Protein AF-0000000072270477 (afdb_homodimer)

Organism: Deinococcus radiodurans (strain ATCC 13939 / DSM 20539 / JCM 16871 / CCUG 27074 / LMG 4051 / NBRC 15346 / NCIMB 9279 / VKM B-1422 / R1) (NCBI:txid243230)

Secondary structure (DSSP, 8-state):
------PPPHHHHHHHHHHHHHHHHHHH-GGG--HHHHHHHTTS-HHHHHHH-SSHHHHHHHHHHHHHHHHHHHHHHHHHHT--SSHHHHGGGHHHHHHHHHHTTHHHHHHHTS--SHHHHHHHHHHHHHHHHHHHT-GGG---S-HHHHHHHHHHHHHHHHHHHH-TTS-HHHHHHHHHHHHHHHHHHHHHHHHH-/------PPPHHHHHHHHHHHHHHHHHHH-GGG--HHHHHHHTT--HHHHHHH-SSHHHHHHHHHHHHHHHHHHHHHHHHHHT--SSHHHHGGGHHHHHHHHHHTTHHHHHHHTS--SHHHHHHHHHHHHHHHHHHHT-GGG---S-HHHHHHHHHHHHHHHHHHHH-TTS-HHHHHHHHHHHHHHHHHHHHHHHHH-

InterPro domains:
  IPR001647 DNA-binding HTH domain, TetR-type [PF00440] (17-63)
  IPR001647 DNA-binding HTH domain, TetR-type [PR00455] (17-30)
  IPR001647 DNA-binding HTH domain, TetR-type [PR00455] (38-61)
  IPR001647 DNA-binding HTH domain, TetR-type [PS50977] (11-71)
  IPR009057 Homedomain-like superfamily [SSF46689] (5-79)
  IPR050109 HTH-type, TetR-like transcriptional regulator [PTHR30055] (4-192)

Structure (mmCIF, N/CA/C/O backbone):
data_AF-0000000072270477-model_v1
#
loop_
_entity.id
_entity.type
_entity.pdbx_description
1 polymer 'Transcriptional regulator, TetR family'
#
loop_
_atom_site.group_PDB
_atom_site.id
_atom_site.type_symbol
_atom_site.label_atom_id
_atom_site.label_alt_id
_atom_site.label_comp_id
_atom_site.label_asym_id
_atom_site.label_entity_id
_atom_site.label_seq_id
_atom_site.pdbx_PDB_ins_code
_atom_site.Cartn_x
_atom_site.Cartn_y
_atom_site.Cartn_z
_atom_site.occupancy
_atom_site.B_iso_or_equiv
_atom_site.auth_seq_id
_atom_site.auth_comp_id
_atom_site.auth_asym_id
_atom_site.auth_atom_id
_atom_site.pdbx_PDB_model_num
ATOM 1 N N . MET A 1 1 ? 39.281 -13.867 -33.406 1 53.06 1 MET A N 1
ATOM 2 C CA . MET A 1 1 ? 39.469 -14.203 -32 1 53.06 1 MET A CA 1
ATOM 3 C C . MET A 1 1 ? 38.125 -14.453 -31.328 1 53.06 1 MET A C 1
ATOM 5 O O . MET A 1 1 ? 37.312 -13.555 -31.25 1 53.06 1 MET A O 1
ATOM 9 N N . THR A 1 2 ? 37.562 -15.625 -31.344 1 53.84 2 THR A N 1
ATOM 10 C CA . THR A 1 2 ? 36.281 -16.016 -30.766 1 53.84 2 THR A CA 1
ATOM 11 C C . THR A 1 2 ? 36.25 -15.703 -29.281 1 53.84 2 THR A C 1
ATOM 13 O O . THR A 1 2 ? 37.031 -16.266 -28.5 1 53.84 2 THR A O 1
ATOM 16 N N . VAL A 1 3 ? 36.031 -14.477 -28.906 1 56.12 3 VAL A N 1
ATOM 17 C CA . VAL A 1 3 ? 35.906 -14.109 -27.5 1 56.12 3 VAL A CA 1
ATOM 18 C C . VAL A 1 3 ? 35 -15.109 -26.781 1 56.12 3 VAL A C 1
ATOM 20 O O . VAL A 1 3 ? 33.844 -15.281 -27.156 1 56.12 3 VAL A O 1
ATOM 23 N N . LEU A 1 4 ? 35.5 -16.203 -26.328 1 56.62 4 LEU A N 1
ATOM 24 C CA . LEU A 1 4 ? 34.688 -17.125 -25.516 1 56.62 4 LEU A CA 1
ATOM 25 C C . LEU A 1 4 ? 33.875 -16.359 -24.5 1 56.62 4 LEU A C 1
ATOM 27 O O . LEU A 1 4 ? 34.375 -15.453 -23.828 1 56.62 4 LEU A O 1
ATOM 31 N N . PRO A 1 5 ? 32.594 -16.516 -24.562 1 62.09 5 PRO A N 1
ATOM 32 C CA . PRO A 1 5 ? 31.75 -15.781 -23.609 1 62.09 5 PRO A CA 1
ATOM 33 C C . PRO A 1 5 ? 32.25 -15.93 -22.172 1 62.09 5 PRO A C 1
ATOM 35 O O . PRO A 1 5 ? 32.719 -17 -21.766 1 62.09 5 PRO A O 1
ATOM 38 N N . ARG A 1 6 ? 32.969 -15.016 -21.656 1 65.25 6 ARG A N 1
ATOM 39 C CA . ARG A 1 6 ? 33.531 -15.008 -20.297 1 65.25 6 ARG A CA 1
ATOM 40 C C . ARG A 1 6 ? 32.469 -15.492 -19.297 1 65.25 6 ARG A C 1
ATOM 42 O O . ARG A 1 6 ? 31.328 -15.023 -19.297 1 65.25 6 ARG A O 1
ATOM 49 N N . ARG A 1 7 ? 32.812 -16.672 -18.688 1 80.31 7 ARG A N 1
ATOM 50 C CA . ARG A 1 7 ? 31.984 -17.172 -17.609 1 80.31 7 ARG A CA 1
ATOM 51 C C . ARG A 1 7 ? 31.734 -16.094 -16.562 1 80.31 7 ARG A C 1
ATOM 53 O O . ARG A 1 7 ? 32.656 -15.375 -16.156 1 80.31 7 ARG A O 1
ATOM 60 N N . LEU A 1 8 ? 30.5 -15.766 -16.328 1 80.88 8 LEU A N 1
ATOM 61 C CA . LEU A 1 8 ? 30.156 -14.766 -15.328 1 80.88 8 LEU A CA 1
ATOM 62 C C . LEU A 1 8 ? 30.797 -15.102 -13.984 1 80.88 8 LEU A C 1
ATOM 64 O O . LEU A 1 8 ? 30.859 -16.281 -13.602 1 80.88 8 LEU A O 1
ATOM 68 N N . SER A 1 9 ? 31.359 -14.125 -13.398 1 89.38 9 SER A N 1
ATOM 69 C CA . SER A 1 9 ? 31.781 -14.336 -12.023 1 89.38 9 SER A CA 1
ATOM 70 C C . SER A 1 9 ? 30.578 -14.641 -11.117 1 89.38 9 SER A C 1
ATOM 72 O O . SER A 1 9 ? 29.438 -14.406 -11.5 1 89.38 9 SER A O 1
ATOM 74 N N . ALA A 1 10 ? 30.812 -15.227 -9.977 1 90.44 10 ALA A N 1
ATOM 75 C CA . ALA A 1 10 ? 29.766 -15.539 -9.008 1 90.44 10 ALA A CA 1
ATOM 76 C C . ALA A 1 10 ? 28.984 -14.289 -8.625 1 90.44 10 ALA A C 1
ATOM 78 O O . ALA A 1 10 ? 27.766 -14.328 -8.5 1 90.44 10 ALA A O 1
ATOM 79 N N . GLN A 1 11 ? 29.75 -13.211 -8.5 1 93.31 11 GLN A N 1
ATOM 80 C CA . GLN A 1 11 ? 29.125 -11.945 -8.133 1 93.31 11 GLN A CA 1
ATOM 81 C C . GLN A 1 11 ? 28.25 -11.422 -9.266 1 93.31 11 GLN A C 1
ATOM 83 O O . GLN A 1 11 ? 27.156 -10.898 -9.023 1 93.31 11 GLN A O 1
ATOM 88 N N . GLU A 1 12 ? 28.672 -11.57 -10.398 1 94.62 12 GLU A N 1
ATOM 89 C CA . GLU A 1 12 ? 27.906 -11.133 -11.562 1 94.62 12 GLU A CA 1
ATOM 90 C C . GLU A 1 12 ? 26.625 -11.938 -11.719 1 94.62 12 GLU A C 1
ATOM 92 O O . GLU A 1 12 ? 25.562 -11.383 -12.023 1 94.62 12 GLU A O 1
ATOM 97 N N . ARG A 1 13 ? 26.734 -13.258 -11.484 1 95.5 13 ARG A N 1
ATOM 98 C CA . ARG A 1 13 ? 25.562 -14.125 -11.578 1 95.5 13 ARG A CA 1
ATOM 99 C C . ARG A 1 13 ? 24.562 -13.789 -10.492 1 95.5 13 ARG A C 1
ATOM 101 O O . ARG A 1 13 ? 23.359 -13.727 -10.75 1 95.5 13 ARG A O 1
ATOM 108 N N . ARG A 1 14 ? 25.078 -13.578 -9.359 1 97.44 14 ARG A N 1
ATOM 109 C CA . ARG A 1 14 ? 24.219 -13.188 -8.242 1 97.44 14 ARG A CA 1
ATOM 110 C C . ARG A 1 14 ? 23.438 -11.922 -8.57 1 97.44 14 ARG A C 1
ATOM 112 O O . ARG A 1 14 ? 22.219 -11.867 -8.359 1 97.44 14 ARG A O 1
ATOM 119 N N . GLN A 1 15 ? 24.141 -10.977 -9.117 1 97.44 15 GLN A N 1
ATOM 120 C CA . GLN A 1 15 ? 23.5 -9.711 -9.453 1 97.44 15 GLN A CA 1
ATOM 121 C C . GLN A 1 15 ? 22.516 -9.875 -10.609 1 97.44 15 GLN A C 1
ATOM 123 O O . GLN A 1 15 ? 21.469 -9.242 -10.625 1 97.44 15 GLN A O 1
ATOM 128 N N . GLN A 1 16 ? 22.781 -10.68 -11.484 1 97.44 16 GLN A N 1
ATOM 129 C CA . GLN A 1 16 ? 21.875 -10.969 -12.586 1 97.44 16 GLN A CA 1
ATOM 130 C C . GLN A 1 16 ? 20.562 -11.562 -12.078 1 97.44 16 GLN A C 1
ATOM 132 O O . GLN A 1 16 ? 19.484 -11.195 -12.555 1 97.44 16 GLN A O 1
ATOM 137 N N . ILE A 1 17 ? 20.703 -12.445 -11.125 1 98.31 17 ILE A N 1
ATOM 138 C CA . ILE A 1 17 ? 19.531 -13.062 -10.523 1 98.31 17 ILE A CA 1
ATOM 139 C C . ILE A 1 17 ? 18.688 -12 -9.82 1 98.31 17 ILE A C 1
ATOM 141 O O . ILE A 1 17 ? 17.469 -11.945 -9.984 1 98.31 17 ILE A O 1
ATOM 145 N N . LEU A 1 18 ? 19.406 -11.141 -9.156 1 98.56 18 LEU A N 1
ATOM 146 C CA . LEU A 1 18 ? 18.734 -10.078 -8.43 1 98.56 18 LEU A CA 1
ATOM 147 C C . LEU A 1 18 ? 18 -9.141 -9.383 1 98.56 18 LEU A C 1
ATOM 149 O O . LEU A 1 18 ? 16.828 -8.828 -9.188 1 98.56 18 LEU A O 1
ATOM 153 N N . ASP A 1 19 ? 18.625 -8.758 -10.461 1 98.31 19 ASP A N 1
ATOM 154 C CA . ASP A 1 19 ? 18.047 -7.828 -11.422 1 98.31 19 ASP A CA 1
ATOM 155 C C . ASP A 1 19 ? 16.844 -8.445 -12.125 1 98.31 19 ASP A C 1
ATOM 157 O O . ASP A 1 19 ? 15.797 -7.801 -12.273 1 98.31 19 ASP A O 1
ATOM 161 N N . MET A 1 20 ? 16.969 -9.672 -12.461 1 98.69 20 MET A N 1
ATOM 162 C CA . MET A 1 20 ? 15.867 -10.375 -13.125 1 98.69 20 MET A CA 1
ATOM 163 C C . MET A 1 20 ? 14.68 -10.531 -12.18 1 98.69 20 MET A C 1
ATOM 165 O O . MET A 1 20 ? 13.539 -10.281 -12.57 1 98.69 20 MET A O 1
ATOM 169 N N . ALA A 1 21 ? 15.008 -10.906 -10.969 1 98.81 21 ALA A N 1
ATOM 170 C CA . ALA A 1 21 ? 13.953 -11.102 -9.977 1 98.81 21 ALA A CA 1
ATOM 171 C C . ALA A 1 21 ? 13.188 -9.805 -9.727 1 98.81 21 ALA A C 1
ATOM 173 O O . ALA A 1 21 ? 11.953 -9.797 -9.711 1 98.81 21 ALA A O 1
ATOM 174 N N . ALA A 1 22 ? 13.914 -8.703 -9.594 1 98.75 22 ALA A N 1
ATOM 175 C CA . ALA A 1 22 ? 13.273 -7.414 -9.352 1 98.75 22 ALA A CA 1
ATOM 176 C C . ALA A 1 22 ? 12.297 -7.062 -10.469 1 98.75 22 ALA A C 1
ATOM 178 O O . ALA A 1 22 ? 11.172 -6.637 -10.203 1 98.75 22 ALA A O 1
ATOM 179 N N . GLY A 1 23 ? 12.703 -7.258 -11.656 1 98.69 23 GLY A N 1
ATOM 180 C CA . GLY A 1 23 ? 11.844 -6.992 -12.789 1 98.69 23 GLY A CA 1
ATOM 181 C C . GLY A 1 23 ? 10.586 -7.844 -12.805 1 98.69 23 GLY A C 1
ATOM 182 O O . GLY A 1 23 ? 9.484 -7.336 -13.016 1 98.69 23 GLY A O 1
ATOM 183 N N . LEU A 1 24 ? 10.742 -9.133 -12.516 1 98.81 24 LEU A N 1
ATOM 184 C CA . LEU A 1 24 ? 9.609 -10.055 -12.523 1 98.81 24 LEU A CA 1
ATOM 185 C C . LEU A 1 24 ? 8.672 -9.766 -11.359 1 98.81 24 LEU A C 1
ATOM 187 O O . LEU A 1 24 ? 7.449 -9.828 -11.516 1 98.81 24 LEU A O 1
ATOM 191 N N . PHE A 1 25 ? 9.289 -9.461 -10.156 1 98.81 25 PHE A N 1
ATOM 192 C CA . PHE A 1 25 ? 8.477 -9.133 -9 1 98.81 25 PHE A CA 1
ATOM 193 C C . PHE A 1 25 ? 7.562 -7.945 -9.289 1 98.81 25 PHE A C 1
ATOM 195 O O . PHE A 1 25 ? 6.375 -7.977 -8.969 1 98.81 25 PHE A O 1
ATOM 202 N N . VAL A 1 26 ? 8.086 -6.953 -9.969 1 98.5 26 VAL A N 1
ATOM 203 C CA . VAL A 1 26 ? 7.34 -5.73 -10.25 1 98.5 26 VAL A CA 1
ATOM 204 C C . VAL A 1 26 ? 6.305 -6 -11.344 1 98.5 26 VAL A C 1
ATOM 206 O O . VAL A 1 26 ? 5.172 -5.523 -11.258 1 98.5 26 VAL A O 1
ATOM 209 N N . GLU A 1 27 ? 6.613 -6.809 -12.273 1 98.12 27 GLU A N 1
ATOM 210 C CA . GLU A 1 27 ? 5.762 -7.039 -13.438 1 98.12 27 GLU A CA 1
ATOM 211 C C . GLU A 1 27 ? 4.609 -7.977 -13.094 1 98.12 27 GLU A C 1
ATOM 213 O O . GLU A 1 27 ? 3.465 -7.727 -13.484 1 98.12 27 GLU A O 1
ATOM 218 N N . ARG A 1 28 ? 4.902 -9.039 -12.266 1 98.31 28 ARG A N 1
ATOM 219 C CA . ARG A 1 28 ? 3.936 -10.125 -12.133 1 98.31 28 ARG A CA 1
ATOM 220 C C . ARG A 1 28 ? 3.365 -10.172 -10.719 1 98.31 28 ARG A C 1
ATOM 222 O O . ARG A 1 28 ? 2.359 -10.844 -10.469 1 98.31 28 ARG A O 1
ATOM 229 N N . GLY A 1 29 ? 3.936 -9.391 -9.867 1 98.69 29 GLY A N 1
ATOM 230 C CA . GLY A 1 29 ? 3.664 -9.578 -8.453 1 98.69 29 GLY A CA 1
ATOM 231 C C . GLY A 1 29 ? 4.602 -10.578 -7.793 1 98.69 29 GLY A C 1
ATOM 232 O O . GLY A 1 29 ? 4.875 -11.641 -8.352 1 98.69 29 GLY A O 1
ATOM 233 N N . PHE A 1 30 ? 5.062 -10.25 -6.676 1 98.81 30 PHE A N 1
ATOM 234 C CA . PHE A 1 30 ? 6.074 -11.031 -5.984 1 98.81 30 PHE A CA 1
ATOM 235 C C . PHE A 1 30 ? 5.617 -12.477 -5.812 1 98.81 30 PHE A C 1
ATOM 237 O O . PHE A 1 30 ? 6.359 -13.414 -6.133 1 98.81 30 PHE A O 1
ATOM 244 N N . GLU A 1 31 ? 4.41 -12.641 -5.422 1 98.56 31 GLU A N 1
ATOM 245 C CA . GLU A 1 31 ? 3.943 -13.953 -5.004 1 98.56 31 GLU A CA 1
ATOM 246 C C . GLU A 1 31 ? 3.785 -14.891 -6.199 1 98.56 31 GLU A C 1
ATOM 248 O O . GLU A 1 31 ? 3.684 -16.109 -6.031 1 98.56 31 GLU A O 1
ATOM 253 N N . SER A 1 32 ? 3.836 -14.344 -7.395 1 98.12 32 SER A N 1
ATOM 254 C CA . SER A 1 32 ? 3.604 -15.172 -8.57 1 98.12 32 SER A CA 1
ATOM 255 C C . SER A 1 32 ? 4.918 -15.68 -9.156 1 98.12 32 SER A C 1
ATOM 257 O O . SER A 1 32 ? 4.914 -16.516 -10.062 1 98.12 32 SER A O 1
ATOM 259 N N . VAL A 1 33 ? 6.051 -15.172 -8.664 1 98.69 33 VAL A N 1
ATOM 260 C CA . VAL A 1 33 ? 7.344 -15.492 -9.258 1 98.69 33 VAL A CA 1
ATOM 261 C C . VAL A 1 33 ? 7.984 -16.656 -8.516 1 98.69 33 VAL A C 1
ATOM 263 O O . VAL A 1 33 ? 8.062 -16.656 -7.281 1 98.69 33 VAL A O 1
ATOM 266 N N . THR A 1 34 ? 8.453 -17.641 -9.25 1 98.25 34 THR A N 1
ATOM 267 C CA . THR A 1 34 ? 9.102 -18.812 -8.672 1 98.25 34 THR A CA 1
ATOM 268 C C . THR A 1 34 ? 10.555 -18.906 -9.117 1 98.25 34 THR A C 1
ATOM 270 O O . THR A 1 34 ? 10.977 -18.203 -10.039 1 98.25 34 THR A O 1
ATOM 273 N N . VAL A 1 35 ? 11.242 -19.766 -8.438 1 98.31 35 VAL A N 1
ATOM 274 C CA . VAL A 1 35 ? 12.617 -20.047 -8.844 1 98.31 35 VAL A CA 1
ATOM 275 C C . VAL A 1 35 ? 12.633 -20.641 -10.25 1 98.31 35 VAL A C 1
ATOM 277 O O . VAL A 1 35 ? 13.523 -20.344 -11.047 1 98.31 35 VAL A O 1
ATOM 280 N N . ALA A 1 36 ? 11.633 -21.422 -10.602 1 98.19 36 ALA A N 1
ATOM 281 C CA . ALA A 1 36 ? 11.516 -21.984 -11.938 1 98.19 36 ALA A CA 1
ATOM 282 C C . ALA A 1 36 ? 11.391 -20.891 -12.992 1 98.19 36 ALA A C 1
ATOM 284 O O . ALA A 1 36 ? 12 -20.969 -14.062 1 98.19 36 ALA A O 1
ATOM 285 N N . ASP A 1 37 ? 10.617 -19.875 -12.711 1 98.31 37 ASP A N 1
ATOM 286 C CA . ASP A 1 37 ? 10.469 -18.734 -13.609 1 98.31 37 ASP A CA 1
ATOM 287 C C . ASP A 1 37 ? 11.812 -18.062 -13.867 1 98.31 37 ASP A C 1
ATOM 289 O O . ASP A 1 37 ? 12.148 -17.734 -15.008 1 98.31 37 ASP A O 1
ATOM 293 N N . LEU A 1 38 ? 12.578 -17.828 -12.781 1 98.62 38 LEU A N 1
ATOM 294 C CA . LEU A 1 38 ? 13.875 -17.172 -12.883 1 98.62 38 LEU A CA 1
ATOM 295 C C . LEU A 1 38 ? 14.852 -18 -13.703 1 98.62 38 LEU A C 1
ATOM 297 O O . LEU A 1 38 ? 15.562 -17.469 -14.555 1 98.62 38 LEU A O 1
ATOM 301 N N . ALA A 1 39 ? 14.852 -19.312 -13.422 1 98.44 39 ALA A N 1
ATOM 302 C CA . ALA A 1 39 ? 15.719 -20.219 -14.172 1 98.44 39 ALA A CA 1
ATOM 303 C C . ALA A 1 39 ? 15.414 -20.141 -15.664 1 98.44 39 ALA A C 1
ATOM 305 O O . ALA A 1 39 ? 16.328 -20.047 -16.484 1 98.44 39 ALA A O 1
ATOM 306 N N . HIS A 1 40 ? 14.164 -20.109 -15.953 1 98.5 40 HIS A N 1
ATOM 307 C CA . HIS A 1 40 ? 13.727 -20.047 -17.344 1 98.5 40 HIS A CA 1
ATOM 308 C C . HIS A 1 40 ? 14.164 -18.734 -17.984 1 98.5 40 HIS A C 1
ATOM 310 O O . HIS A 1 40 ? 14.734 -18.75 -19.078 1 98.5 40 HIS A O 1
ATOM 316 N N . GLU A 1 41 ? 14 -17.609 -17.375 1 98 41 GLU A N 1
ATOM 317 C CA . GLU A 1 41 ? 14.297 -16.297 -17.922 1 98 41 GLU A CA 1
ATOM 318 C C . GLU A 1 41 ? 15.797 -16.094 -18.094 1 98 41 GLU A C 1
ATOM 320 O O . GLU A 1 41 ? 16.234 -15.414 -19.031 1 98 41 GLU A O 1
ATOM 325 N N . LEU A 1 42 ? 16.578 -16.672 -17.172 1 97.62 42 LEU A N 1
ATOM 326 C CA . LEU A 1 42 ? 18.031 -16.484 -17.188 1 97.62 42 LEU A CA 1
ATOM 327 C C . LEU A 1 42 ? 18.703 -17.594 -18 1 97.62 42 LEU A C 1
ATOM 329 O O . LEU A 1 42 ? 19.938 -17.609 -18.125 1 97.62 42 LEU A O 1
ATOM 333 N N . GLN A 1 43 ? 17.844 -18.469 -18.5 1 97.38 43 GLN A N 1
ATOM 334 C CA . GLN A 1 43 ? 18.375 -19.578 -19.281 1 97.38 43 GLN A CA 1
ATOM 335 C C . GLN A 1 43 ? 19.438 -20.359 -18.5 1 97.38 43 GLN A C 1
ATOM 337 O O . GLN A 1 43 ? 20.531 -20.609 -19 1 97.38 43 GLN A O 1
ATOM 342 N N . THR A 1 44 ? 19.094 -20.719 -17.281 1 96.88 44 THR A N 1
ATOM 343 C CA . THR A 1 44 ? 19.922 -21.531 -16.406 1 96.88 44 THR A CA 1
ATOM 344 C C . THR A 1 44 ? 19.078 -22.594 -15.688 1 96.88 44 THR A C 1
ATOM 346 O O . THR A 1 44 ? 17.938 -22.844 -16.078 1 96.88 44 THR A O 1
ATOM 349 N N . SER A 1 45 ? 19.672 -23.344 -14.758 1 96.88 45 SER A N 1
ATOM 350 C CA . SER A 1 45 ? 18.953 -24.422 -14.078 1 96.88 45 SER A CA 1
ATOM 351 C C . SER A 1 45 ? 18.484 -23.969 -12.695 1 96.88 45 SER A C 1
ATOM 353 O O . SER A 1 45 ? 19.062 -23.078 -12.094 1 96.88 45 SER A O 1
ATOM 355 N N . ARG A 1 46 ? 17.406 -24.625 -12.195 1 97.56 46 ARG A N 1
ATOM 356 C CA . ARG A 1 46 ? 16.922 -24.344 -10.844 1 97.56 46 ARG A CA 1
ATOM 357 C C . ARG A 1 46 ? 18.031 -24.531 -9.82 1 97.56 46 ARG A C 1
ATOM 359 O O . ARG A 1 46 ? 18.234 -23.688 -8.945 1 97.56 46 ARG A O 1
ATOM 366 N N . PRO A 1 47 ? 18.828 -25.594 -9.961 1 97.56 47 PRO A N 1
ATOM 367 C CA . PRO A 1 47 ? 19.922 -25.797 -9.008 1 97.56 47 PRO A CA 1
ATOM 368 C C . PRO A 1 47 ? 20.922 -24.641 -9.008 1 97.56 47 PRO A C 1
ATOM 370 O O . PRO A 1 47 ? 21.453 -24.266 -7.957 1 97.56 47 PRO A O 1
ATOM 373 N N . THR A 1 48 ? 21.125 -24.125 -10.125 1 96.62 48 THR A N 1
ATOM 374 C CA . THR A 1 48 ? 22.031 -22.969 -10.211 1 96.62 48 THR A CA 1
ATOM 375 C C . THR A 1 48 ? 21.484 -21.812 -9.391 1 96.62 48 THR A C 1
ATOM 377 O O . THR A 1 48 ? 22.219 -21.188 -8.617 1 96.62 48 THR A O 1
ATOM 380 N N . ILE A 1 49 ? 20.203 -21.516 -9.523 1 98.06 49 ILE A N 1
ATOM 381 C CA . ILE A 1 49 ? 19.594 -20.422 -8.758 1 98.06 49 ILE A CA 1
ATOM 382 C C . ILE A 1 49 ? 19.656 -20.75 -7.266 1 98.06 49 ILE A C 1
ATOM 384 O O . ILE A 1 49 ? 20.016 -19.891 -6.453 1 98.06 49 ILE A O 1
ATOM 388 N N . TYR A 1 50 ? 19.422 -21.953 -6.93 1 98.06 50 TYR A N 1
ATOM 389 C CA . TYR A 1 50 ? 19.375 -22.391 -5.535 1 98.06 50 TYR A CA 1
ATOM 390 C C . TYR A 1 50 ? 20.75 -22.312 -4.895 1 98.06 50 TYR A C 1
ATOM 392 O O . TYR A 1 50 ? 20.875 -22.156 -3.678 1 98.06 50 TYR A O 1
ATOM 400 N N . SER A 1 51 ? 21.797 -22.406 -5.734 1 97.81 51 SER A N 1
ATOM 401 C CA . SER A 1 51 ? 23.141 -22.281 -5.195 1 97.81 51 SER A CA 1
ATOM 402 C C . SER A 1 51 ? 23.406 -20.875 -4.676 1 97.81 51 SER A C 1
ATOM 404 O O . SER A 1 51 ? 24.266 -20.688 -3.807 1 97.81 51 SER A O 1
ATOM 406 N N . TYR A 1 52 ? 22.625 -19.938 -5.133 1 98 52 TYR A N 1
ATOM 407 C CA . TYR A 1 52 ? 22.797 -18.547 -4.719 1 98 52 TYR A CA 1
ATOM 408 C C . TYR A 1 52 ? 21.734 -18.141 -3.713 1 98 52 TYR A C 1
ATOM 410 O O . TYR A 1 52 ? 22.016 -17.438 -2.736 1 98 52 TYR A O 1
ATOM 418 N N . PHE A 1 53 ? 20.453 -18.594 -3.994 1 98.62 53 PHE A N 1
ATOM 419 C CA . PHE A 1 53 ? 19.312 -18.219 -3.164 1 98.62 53 PHE A CA 1
ATOM 420 C C . PHE A 1 53 ? 18.406 -19.406 -2.922 1 98.62 53 PHE A C 1
ATOM 422 O O . PHE A 1 53 ? 17.891 -20 -3.871 1 98.62 53 PHE A O 1
ATOM 429 N N . PRO A 1 54 ? 18.109 -19.625 -1.683 1 98.19 54 PRO A N 1
ATOM 430 C CA . PRO A 1 54 ? 17.312 -20.812 -1.373 1 98.19 54 PRO A CA 1
ATOM 431 C C . PRO A 1 54 ? 15.82 -20.609 -1.666 1 98.19 54 PRO A C 1
ATOM 433 O O . PRO A 1 54 ? 15.047 -21.562 -1.667 1 98.19 54 PRO A O 1
ATOM 436 N N . SER A 1 55 ? 15.398 -19.297 -1.863 1 98.06 55 SER A N 1
ATOM 437 C CA . SER A 1 55 ? 13.992 -19 -2.127 1 98.06 55 SER A CA 1
ATOM 438 C C . SER A 1 55 ? 13.828 -17.609 -2.742 1 98.06 55 SER A C 1
ATOM 440 O O . SER A 1 55 ? 14.758 -16.812 -2.725 1 98.06 55 SER A O 1
ATOM 442 N N . THR A 1 56 ? 12.695 -17.359 -3.242 1 98.25 56 THR A N 1
ATOM 443 C CA . THR A 1 56 ? 12.383 -16.016 -3.73 1 98.25 56 THR A CA 1
ATOM 444 C C . THR A 1 56 ? 12.352 -15.016 -2.578 1 98.25 56 THR A C 1
ATOM 446 O O . THR A 1 56 ? 12.695 -13.844 -2.754 1 98.25 56 THR A O 1
ATOM 449 N N . GLU A 1 57 ? 12.008 -15.43 -1.395 1 98.31 57 GLU A N 1
ATOM 450 C CA . GLU A 1 57 ? 12.055 -14.578 -0.212 1 98.31 57 GLU A CA 1
ATOM 451 C C . GLU A 1 57 ? 13.484 -14.133 0.094 1 98.31 57 GLU A C 1
ATOM 453 O O . GLU A 1 57 ? 13.719 -12.977 0.455 1 98.31 57 GLU A O 1
ATOM 458 N N . ALA A 1 58 ? 14.352 -15.031 -0.069 1 98.62 58 ALA A N 1
ATOM 459 C CA . ALA A 1 58 ? 15.758 -14.695 0.153 1 98.62 58 ALA A CA 1
ATOM 460 C C . ALA A 1 58 ? 16.25 -13.672 -0.875 1 98.62 58 ALA A C 1
ATOM 462 O O . ALA A 1 58 ? 17.062 -12.805 -0.558 1 98.62 58 ALA A O 1
ATOM 463 N N . ILE A 1 59 ? 15.781 -13.852 -2.061 1 98.75 59 ILE A N 1
ATOM 464 C CA . ILE A 1 59 ? 16.109 -12.898 -3.111 1 98.75 59 ILE A CA 1
ATOM 465 C C . ILE A 1 59 ? 15.555 -11.523 -2.76 1 98.75 59 ILE A C 1
ATOM 467 O O . ILE A 1 59 ? 16.25 -10.516 -2.861 1 98.75 59 ILE A O 1
ATOM 471 N N . LEU A 1 60 ? 14.328 -11.492 -2.316 1 98.81 60 LEU A N 1
ATOM 472 C CA . LEU A 1 60 ? 13.703 -10.234 -1.921 1 98.81 60 LEU A CA 1
ATOM 473 C C . LEU A 1 60 ? 14.469 -9.578 -0.777 1 98.81 60 LEU A C 1
ATOM 475 O O . LEU A 1 60 ? 14.711 -8.375 -0.797 1 98.81 60 LEU A O 1
ATOM 479 N N . ASP A 1 61 ? 14.844 -10.359 0.194 1 98.62 61 ASP A N 1
ATOM 480 C CA . ASP A 1 61 ? 15.625 -9.844 1.318 1 98.62 61 ASP A CA 1
ATOM 481 C C . ASP A 1 61 ? 16.906 -9.172 0.836 1 98.62 61 ASP A C 1
ATOM 483 O O . ASP A 1 61 ? 17.234 -8.062 1.264 1 98.62 61 ASP A O 1
ATOM 487 N N . ALA A 1 62 ? 17.562 -9.812 -0.066 1 98.5 62 ALA A N 1
ATOM 488 C CA . ALA A 1 62 ? 18.812 -9.273 -0.599 1 98.5 62 ALA A CA 1
ATOM 489 C C . ALA A 1 62 ? 18.578 -7.984 -1.38 1 98.5 62 ALA A C 1
ATOM 491 O O . ALA A 1 62 ? 19.328 -7.016 -1.243 1 98.5 62 ALA A O 1
ATOM 492 N N . LEU A 1 63 ? 17.531 -7.992 -2.18 1 98.56 63 LEU A N 1
ATOM 493 C CA . LEU A 1 63 ? 17.172 -6.809 -2.953 1 98.56 63 LEU A CA 1
ATOM 494 C C . LEU A 1 63 ? 16.875 -5.629 -2.033 1 98.56 63 LEU A C 1
ATOM 496 O O . LEU A 1 63 ? 17.391 -4.531 -2.238 1 98.56 63 LEU A O 1
ATOM 500 N N . LEU A 1 64 ? 16.062 -5.863 -1.019 1 98.06 64 LEU A N 1
ATOM 501 C CA . LEU A 1 64 ? 15.641 -4.797 -0.121 1 98.06 64 LEU A CA 1
ATOM 502 C C . LEU A 1 64 ? 16.828 -4.273 0.697 1 98.06 64 LEU A C 1
ATOM 504 O O . LEU A 1 64 ? 16.938 -3.07 0.938 1 98.06 64 LEU A O 1
ATOM 508 N N . GLN A 1 65 ? 17.656 -5.145 1.08 1 96.81 65 GLN A N 1
ATOM 509 C CA . GLN A 1 65 ? 18.859 -4.73 1.809 1 96.81 65 GLN A CA 1
ATOM 510 C C . GLN A 1 65 ? 19.75 -3.846 0.943 1 96.81 65 GLN A C 1
ATOM 512 O O . GLN A 1 65 ? 20.219 -2.803 1.396 1 96.81 65 GLN A O 1
ATOM 517 N N . GLN A 1 66 ? 19.953 -4.266 -0.26 1 96.38 66 GLN A N 1
ATOM 518 C CA . GLN A 1 66 ? 20.766 -3.49 -1.197 1 96.38 66 GLN A CA 1
ATOM 519 C C . GLN A 1 66 ? 20.141 -2.123 -1.46 1 96.38 66 GLN A C 1
ATOM 521 O O . GLN A 1 66 ? 20.844 -1.107 -1.462 1 96.38 66 GLN A O 1
ATOM 526 N N . ARG A 1 67 ? 18.875 -2.125 -1.679 1 96.19 67 ARG A N 1
ATOM 527 C CA . ARG A 1 67 ? 18.172 -0.883 -1.981 1 96.19 67 ARG A CA 1
ATOM 528 C C . ARG A 1 67 ? 18.188 0.062 -0.785 1 96.19 67 ARG A C 1
ATOM 530 O O . ARG A 1 67 ? 18.375 1.271 -0.945 1 96.19 67 ARG A O 1
ATOM 537 N N . LEU A 1 68 ? 17.984 -0.498 0.413 1 94.56 68 LEU A N 1
ATOM 538 C CA . LEU A 1 68 ? 17.984 0.319 1.622 1 94.56 68 LEU A CA 1
ATOM 539 C C . LEU A 1 68 ? 19.344 0.973 1.835 1 94.56 68 LEU A C 1
ATOM 541 O O . LEU A 1 68 ? 19.422 2.178 2.088 1 94.56 68 LEU A O 1
ATOM 545 N N . ALA A 1 69 ? 20.375 0.221 1.666 1 92.5 69 ALA A N 1
ATOM 546 C CA . ALA A 1 69 ? 21.719 0.736 1.841 1 92.5 69 ALA A CA 1
ATOM 547 C C . ALA A 1 69 ? 22.016 1.854 0.844 1 92.5 69 ALA A C 1
ATOM 549 O O . ALA A 1 69 ? 22.547 2.906 1.219 1 92.5 69 ALA A O 1
ATOM 550 N N . GLY A 1 70 ? 21.688 1.624 -0.408 1 93.19 70 GLY A N 1
ATOM 551 C CA . GLY A 1 70 ? 21.906 2.633 -1.436 1 93.19 70 GLY A CA 1
ATOM 552 C C . GLY A 1 70 ? 21.094 3.896 -1.201 1 93.19 70 GLY A C 1
ATOM 553 O O . GLY A 1 70 ? 21.609 5.004 -1.377 1 93.19 70 GLY A O 1
ATOM 554 N N . LEU A 1 71 ? 19.906 3.709 -0.807 1 93.19 71 LEU A N 1
ATOM 555 C CA . LEU A 1 71 ? 19.016 4.828 -0.537 1 93.19 71 LEU A CA 1
ATOM 556 C C . LEU A 1 71 ? 19.547 5.691 0.599 1 93.19 71 LEU A C 1
ATOM 558 O O . LEU A 1 71 ? 19.609 6.918 0.474 1 93.19 71 LEU A O 1
ATOM 562 N N . LEU A 1 72 ? 19.906 5.086 1.668 1 88.25 72 LEU A N 1
ATOM 563 C CA . LEU A 1 72 ? 20.375 5.809 2.842 1 88.25 72 LEU A CA 1
ATOM 564 C C . LEU A 1 72 ? 21.672 6.543 2.533 1 88.25 72 LEU A C 1
ATOM 566 O O . LEU A 1 72 ? 21.891 7.664 3.006 1 88.25 72 LEU A O 1
ATOM 570 N N . GLN A 1 73 ? 22.484 5.984 1.72 1 90.75 73 GLN A N 1
ATOM 571 C CA . GLN A 1 73 ? 23.734 6.609 1.328 1 90.75 73 GLN A CA 1
ATOM 572 C C . GLN A 1 73 ? 23.5 7.906 0.56 1 90.75 73 GLN A C 1
ATOM 574 O O . GLN A 1 73 ? 24.25 8.867 0.689 1 90.75 73 GLN A O 1
ATOM 579 N N . ARG A 1 74 ? 22.453 7.953 -0.195 1 91.81 74 ARG A N 1
ATOM 580 C CA . ARG A 1 74 ? 22.141 9.125 -1.012 1 91.81 74 ARG A CA 1
ATOM 581 C C . ARG A 1 74 ? 21.297 10.125 -0.233 1 91.81 74 ARG A C 1
ATOM 583 O O . ARG A 1 74 ? 21.391 11.336 -0.457 1 91.81 74 ARG A O 1
ATOM 590 N N . LEU A 1 75 ? 20.547 9.648 0.688 1 86.31 75 LEU A N 1
ATOM 591 C CA . LEU A 1 75 ? 19.609 10.492 1.434 1 86.31 75 LEU A CA 1
ATOM 592 C C . LEU A 1 75 ? 20.344 11.25 2.543 1 86.31 75 LEU A C 1
ATOM 594 O O . LEU A 1 75 ? 20.016 12.406 2.824 1 86.31 75 LEU A O 1
ATOM 598 N N . ASP A 1 76 ? 21.281 10.648 3.139 1 83.25 76 ASP A N 1
ATOM 599 C CA . ASP A 1 76 ? 21.969 11.211 4.297 1 83.25 76 ASP A CA 1
ATOM 600 C C . ASP A 1 76 ? 22.594 12.562 3.967 1 83.25 76 ASP A C 1
ATOM 602 O O . ASP A 1 76 ? 22.359 13.555 4.66 1 83.25 76 ASP A O 1
ATOM 606 N N . PRO A 1 77 ? 23.359 12.656 2.898 1 84 77 PRO A N 1
ATOM 607 C CA . PRO A 1 77 ? 23.953 13.961 2.57 1 84 77 PRO A CA 1
ATOM 608 C C . PRO A 1 77 ? 22.891 15.008 2.211 1 84 77 PRO A C 1
ATOM 610 O O . PRO A 1 77 ? 23.094 16.203 2.475 1 84 77 PRO A O 1
ATOM 613 N N . LEU A 1 78 ? 21.828 14.578 1.604 1 82.5 78 LEU A N 1
ATOM 614 C CA . LEU A 1 78 ? 20.734 15.484 1.251 1 82.5 78 LEU A CA 1
ATOM 615 C C . LEU A 1 78 ? 20.109 16.094 2.5 1 82.5 78 LEU A C 1
ATOM 617 O O . LEU A 1 78 ? 19.891 17.297 2.559 1 82.5 78 LEU A O 1
ATOM 621 N N . LEU A 1 79 ? 19.859 15.281 3.469 1 79.12 79 LEU A N 1
ATOM 622 C CA . LEU A 1 79 ? 19.281 15.75 4.719 1 79.12 79 LEU A CA 1
ATOM 623 C C . LEU A 1 79 ? 20.25 16.641 5.477 1 79.12 79 LEU A C 1
ATOM 625 O O . LEU A 1 79 ? 19.844 17.625 6.105 1 79.12 79 LEU A O 1
ATOM 629 N N . ALA A 1 80 ? 21.484 16.312 5.43 1 77.31 80 ALA A N 1
ATOM 630 C CA . ALA A 1 80 ? 22.516 17.094 6.098 1 77.31 80 ALA A CA 1
ATOM 631 C C . ALA A 1 80 ? 22.594 18.5 5.52 1 77.31 80 ALA A C 1
ATOM 633 O O . ALA A 1 80 ? 22.906 19.453 6.234 1 77.31 80 ALA A O 1
ATOM 634 N N . SER A 1 81 ? 22.234 18.609 4.281 1 77.44 81 SER A N 1
ATOM 635 C CA . SER A 1 81 ? 22.328 19.906 3.605 1 77.44 81 SER A CA 1
ATOM 636 C C . SER A 1 81 ? 21.141 20.797 3.938 1 77.44 81 SER A C 1
ATOM 638 O O . SER A 1 81 ? 21.172 22 3.691 1 77.44 81 SER A O 1
ATOM 640 N N . LEU A 1 82 ? 20.062 20.203 4.375 1 71.38 82 LEU A N 1
ATOM 641 C CA . LEU A 1 82 ? 18.859 20.938 4.715 1 71.38 82 LEU A CA 1
ATOM 642 C C . LEU A 1 82 ? 18.953 21.516 6.125 1 71.38 82 LEU A C 1
ATOM 644 O O . LEU A 1 82 ? 18.062 22.25 6.562 1 71.38 82 LEU A O 1
ATOM 648 N N . ARG A 1 83 ? 19.984 21.281 6.828 1 62.38 83 ARG A N 1
ATOM 649 C CA . ARG A 1 83 ? 20.188 21.766 8.188 1 62.38 83 ARG A CA 1
ATOM 650 C C . ARG A 1 83 ? 20.156 23.297 8.242 1 62.38 83 ARG A C 1
ATOM 652 O O . ARG A 1 83 ? 20.828 23.969 7.461 1 62.38 83 ARG A O 1
ATOM 659 N N . PRO A 1 84 ? 18.812 23.781 8.789 1 53.69 84 PRO A N 1
ATOM 660 C CA . PRO A 1 84 ? 18.688 25.25 8.836 1 53.69 84 PRO A CA 1
ATOM 661 C C . PRO A 1 84 ? 19.891 25.906 9.516 1 53.69 84 PRO A C 1
ATOM 663 O O . PRO A 1 84 ? 20.516 25.312 10.398 1 53.69 84 PRO A O 1
ATOM 666 N N . GLU A 1 85 ? 20.484 26.859 8.867 1 51.56 85 GLU A N 1
ATOM 667 C CA . GLU A 1 85 ? 21.234 27.812 9.688 1 51.56 85 GLU A CA 1
ATOM 668 C C . GLU A 1 85 ? 20.391 28.328 10.844 1 51.56 85 GLU A C 1
ATOM 670 O O . GLU A 1 85 ? 20.906 28.609 11.93 1 51.56 85 GLU A O 1
ATOM 675 N N . SER A 1 86 ? 19.031 28.859 10.617 1 46.56 86 SER A N 1
ATOM 676 C CA . SER A 1 86 ? 18.062 29.297 11.617 1 46.56 86 SER A CA 1
ATOM 677 C C . SER A 1 86 ? 16.812 28.406 11.602 1 46.56 86 SER A C 1
ATOM 679 O O . SER A 1 86 ? 16.422 27.922 10.547 1 46.56 86 SER A O 1
ATOM 681 N N . LEU A 1 87 ? 16.391 27.766 12.672 1 45.84 87 LEU A N 1
ATOM 682 C CA . LEU A 1 87 ? 15.336 26.797 12.938 1 45.84 87 LEU A CA 1
ATOM 683 C C . LEU A 1 87 ? 14.078 27.125 12.133 1 45.84 87 LEU A C 1
ATOM 685 O O . LEU A 1 87 ? 13.383 26.219 11.672 1 45.84 87 LEU A O 1
ATOM 689 N N . THR A 1 88 ? 13.672 28.406 12.086 1 46.88 88 THR A N 1
ATOM 690 C CA . THR A 1 88 ? 12.352 28.859 11.648 1 46.88 88 THR A CA 1
ATOM 691 C C . THR A 1 88 ? 12.164 28.625 10.156 1 46.88 88 THR A C 1
ATOM 693 O O . THR A 1 88 ? 11.078 28.266 9.711 1 46.88 88 THR A O 1
ATOM 696 N N . GLU A 1 89 ? 13.117 28.922 9.344 1 48 89 GLU A N 1
ATOM 697 C CA . GLU A 1 89 ? 12.961 29 7.891 1 48 89 GLU A CA 1
ATOM 698 C C . GLU A 1 89 ? 12.961 27.609 7.262 1 48 89 GLU A C 1
ATOM 700 O O . GLU A 1 89 ? 12.273 27.391 6.262 1 48 89 GLU A O 1
ATOM 705 N N . GLN A 1 90 ? 13.766 26.672 7.652 1 49.34 90 GLN A N 1
ATOM 706 C CA . GLN A 1 90 ? 14.25 25.516 6.902 1 49.34 90 GLN A CA 1
ATOM 707 C C . GLN A 1 90 ? 13.297 24.328 7.035 1 49.34 90 GLN A C 1
ATOM 709 O O . GLN A 1 90 ? 13.375 23.375 6.258 1 49.34 90 GLN A O 1
ATOM 714 N N . GLN A 1 91 ? 12.539 24.297 8.078 1 52.84 91 GLN A N 1
ATOM 715 C CA . GLN A 1 91 ? 11.672 23.125 8.211 1 52.84 91 GLN A CA 1
ATOM 716 C C . GLN A 1 91 ? 10.789 22.953 6.98 1 52.84 91 GLN A C 1
ATOM 718 O O . GLN A 1 91 ? 10.375 21.844 6.648 1 52.84 91 GLN A O 1
ATOM 723 N N . SER A 1 92 ? 10.766 24.141 6.105 1 60.19 92 SER A N 1
ATOM 724 C CA . SER A 1 92 ? 9.555 24.266 5.309 1 60.19 92 SER A CA 1
ATOM 725 C C . SER A 1 92 ? 9.664 23.5 3.992 1 60.19 92 SER A C 1
ATOM 727 O O . SER A 1 92 ? 8.664 23.031 3.453 1 60.19 92 SER A O 1
ATOM 729 N N . HIS A 1 93 ? 10.977 22.906 3.748 1 77.88 93 HIS A N 1
ATOM 730 C CA . HIS A 1 93 ? 10.984 22.297 2.424 1 77.88 93 HIS A CA 1
ATOM 731 C C . HIS A 1 93 ? 11.531 20.875 2.477 1 77.88 93 HIS A C 1
ATOM 733 O O . HIS A 1 93 ? 11.758 20.25 1.436 1 77.88 93 HIS A O 1
ATOM 739 N N . VAL A 1 94 ? 11.734 20.391 3.682 1 80.5 94 VAL A N 1
ATOM 740 C CA . VAL A 1 94 ? 12.344 19.062 3.83 1 80.5 94 VAL A CA 1
ATOM 741 C C . VAL A 1 94 ? 11.453 18.016 3.178 1 80.5 94 VAL A C 1
ATOM 743 O O . VAL A 1 94 ? 11.945 17.109 2.496 1 80.5 94 VAL A O 1
ATOM 746 N N . ILE A 1 95 ? 10.172 18.188 3.307 1 87.75 95 ILE A N 1
ATOM 747 C CA . ILE A 1 95 ? 9.227 17.219 2.768 1 87.75 95 ILE A CA 1
ATOM 748 C C . ILE A 1 95 ? 9.297 17.219 1.241 1 87.75 95 ILE A C 1
ATOM 750 O O . ILE A 1 95 ? 9.297 16.172 0.605 1 87.75 95 ILE A O 1
ATOM 754 N N . GLU A 1 96 ? 9.414 18.406 0.733 1 90 96 GLU A N 1
ATOM 755 C CA . GLU A 1 96 ? 9.523 18.516 -0.718 1 90 96 GLU A CA 1
ATOM 756 C C . GLU A 1 96 ? 10.797 17.859 -1.233 1 90 96 GLU A C 1
ATOM 758 O O . GLU A 1 96 ? 10.773 17.141 -2.238 1 90 96 GLU A O 1
ATOM 763 N N . VAL A 1 97 ? 11.859 18.078 -0.535 1 86.75 97 VAL A N 1
ATOM 764 C CA . VAL A 1 97 ? 13.164 17.547 -0.936 1 86.75 97 VAL A CA 1
ATOM 765 C C . VAL A 1 97 ? 13.148 16.031 -0.868 1 86.75 97 VAL A C 1
ATOM 767 O O . VAL A 1 97 ? 13.57 15.352 -1.809 1 86.75 97 VAL A O 1
ATOM 770 N N . VAL A 1 98 ? 12.633 15.516 0.203 1 89.19 98 VAL A N 1
ATOM 771 C CA . VAL A 1 98 ? 12.602 14.07 0.388 1 89.19 98 VAL A CA 1
ATOM 772 C C . VAL A 1 98 ? 11.656 13.445 -0.633 1 89.19 98 VAL A C 1
ATOM 774 O O . VAL A 1 98 ? 11.961 12.398 -1.21 1 89.19 98 VAL A O 1
ATOM 777 N N . PHE A 1 99 ? 10.516 14.086 -0.891 1 93.94 99 PHE A N 1
ATOM 778 C CA . PHE A 1 99 ? 9.555 13.578 -1.866 1 93.94 99 PHE A CA 1
ATOM 779 C C . PHE A 1 99 ? 10.172 13.531 -3.258 1 93.94 99 PHE A C 1
ATOM 781 O O . PHE A 1 99 ? 10.055 12.523 -3.963 1 93.94 99 PHE A O 1
ATOM 788 N N . ARG A 1 100 ? 10.883 14.562 -3.611 1 93.25 100 ARG A N 1
ATOM 789 C CA . ARG A 1 100 ? 11.547 14.617 -4.91 1 93.25 100 ARG A CA 1
ATOM 790 C C . ARG A 1 100 ? 12.625 13.539 -5.016 1 93.25 100 ARG A C 1
ATOM 792 O O . ARG A 1 100 ? 12.781 12.914 -6.066 1 93.25 100 ARG A O 1
ATOM 799 N N . PHE A 1 101 ? 13.32 13.398 -3.98 1 93 101 PHE A N 1
ATOM 800 C CA . PHE A 1 101 ? 14.312 12.336 -3.922 1 93 101 PHE A CA 1
ATOM 801 C C . PHE A 1 101 ? 13.672 10.977 -4.176 1 93 101 PHE A C 1
ATOM 803 O O . PHE A 1 101 ? 14.188 10.18 -4.969 1 93 101 PHE A O 1
ATOM 810 N N . LEU A 1 102 ? 12.539 10.703 -3.543 1 95 102 LEU A N 1
ATOM 811 C CA . LEU A 1 102 ? 11.852 9.414 -3.652 1 95 102 LEU A CA 1
ATOM 812 C C . LEU A 1 102 ? 11.328 9.203 -5.066 1 95 102 LEU A C 1
ATOM 814 O O . LEU A 1 102 ? 11.281 8.07 -5.551 1 95 102 LEU A O 1
ATOM 818 N N . LEU A 1 103 ? 10.961 10.281 -5.75 1 96.5 103 LEU A N 1
ATOM 819 C CA . LEU A 1 103 ? 10.5 10.164 -7.129 1 96.5 103 LEU A CA 1
ATOM 820 C C . LEU A 1 103 ? 11.594 9.602 -8.023 1 96.5 103 LEU A C 1
ATOM 822 O O . LEU A 1 103 ? 11.305 8.938 -9.023 1 96.5 103 LEU A O 1
ATOM 826 N N . GLY A 1 104 ? 12.828 9.805 -7.602 1 95.81 104 GLY A N 1
ATOM 827 C CA . GLY A 1 104 ? 13.969 9.266 -8.336 1 95.81 104 GLY A CA 1
ATOM 828 C C . GLY A 1 104 ? 14.234 7.805 -8.023 1 95.81 104 GLY A C 1
ATOM 829 O O . GLY A 1 104 ? 15.086 7.18 -8.656 1 95.81 104 GLY A O 1
ATOM 830 N N . GLU A 1 105 ? 13.508 7.262 -7.086 1 96.75 105 GLU A N 1
ATOM 831 C CA . GLU A 1 105 ? 13.664 5.875 -6.66 1 96.75 105 GLU A CA 1
ATOM 832 C C . GLU A 1 105 ? 12.492 5.016 -7.133 1 96.75 105 GLU A C 1
ATOM 834 O O . GLU A 1 105 ? 11.992 4.176 -6.383 1 96.75 105 GLU A O 1
ATOM 839 N N . ALA A 1 106 ? 12.102 5.215 -8.367 1 97.12 106 ALA A N 1
ATOM 840 C CA . ALA A 1 106 ? 10.898 4.598 -8.922 1 97.12 106 ALA A CA 1
ATOM 841 C C . ALA A 1 106 ? 10.977 3.076 -8.844 1 97.12 106 ALA A C 1
ATOM 843 O O . ALA A 1 106 ? 10.008 2.414 -8.477 1 97.12 106 ALA A O 1
ATOM 844 N N . ASP A 1 107 ? 12.133 2.533 -9.102 1 97.19 107 ASP A N 1
ATOM 845 C CA . ASP A 1 107 ? 12.281 1.081 -9.109 1 97.19 107 ASP A CA 1
ATOM 846 C C . ASP A 1 107 ? 12.133 0.509 -7.699 1 97.19 107 ASP A C 1
ATOM 848 O O . ASP A 1 107 ? 11.531 -0.55 -7.516 1 97.19 107 ASP A O 1
ATOM 852 N N . THR A 1 108 ? 12.703 1.214 -6.758 1 97.75 108 THR A N 1
ATOM 853 C CA . THR A 1 108 ? 12.594 0.786 -5.367 1 97.75 108 THR A CA 1
ATOM 854 C C . THR A 1 108 ? 11.148 0.882 -4.883 1 97.75 108 THR A C 1
ATOM 856 O O . THR A 1 108 ? 10.648 -0.029 -4.223 1 97.75 108 THR A O 1
ATOM 859 N N . LEU A 1 109 ? 10.469 1.955 -5.289 1 98 109 LEU A N 1
ATOM 860 C CA . LEU A 1 109 ? 9.07 2.135 -4.918 1 98 109 LEU A CA 1
ATOM 861 C C . LEU A 1 109 ? 8.203 1.024 -5.504 1 98 109 LEU A C 1
ATOM 863 O O . LEU A 1 109 ? 7.379 0.441 -4.801 1 98 109 LEU A O 1
ATOM 867 N N . ARG A 1 110 ? 8.461 0.696 -6.73 1 98.31 110 ARG A N 1
ATOM 868 C CA . ARG A 1 110 ? 7.691 -0.363 -7.375 1 98.31 110 ARG A CA 1
ATOM 869 C C . ARG A 1 110 ? 7.938 -1.709 -6.703 1 98.31 110 ARG A C 1
ATOM 871 O O . ARG A 1 110 ? 7.008 -2.494 -6.508 1 98.31 110 ARG A O 1
ATOM 878 N N . LEU A 1 111 ? 9.172 -1.929 -6.344 1 98.62 111 LEU A N 1
ATOM 879 C CA . LEU A 1 111 ? 9.516 -3.178 -5.676 1 98.62 111 LEU A CA 1
ATOM 880 C C . LEU A 1 111 ? 8.812 -3.275 -4.32 1 98.62 111 LEU A C 1
ATOM 882 O O . LEU A 1 111 ? 8.258 -4.32 -3.979 1 98.62 111 LEU A O 1
ATOM 886 N N . LEU A 1 112 ? 8.734 -2.168 -3.572 1 98.44 112 LEU A N 1
ATOM 887 C CA . LEU A 1 112 ? 8.148 -2.123 -2.236 1 98.44 112 LEU A CA 1
ATOM 888 C C . LEU A 1 112 ? 6.641 -2.336 -2.295 1 98.44 112 LEU A C 1
ATOM 890 O O . LEU A 1 112 ? 6.004 -2.58 -1.269 1 98.44 112 LEU A O 1
ATOM 894 N N . HIS A 1 113 ? 6.051 -2.27 -3.48 1 98.31 113 HIS A N 1
ATOM 895 C CA . HIS A 1 113 ? 4.605 -2.398 -3.627 1 98.31 113 HIS A CA 1
ATOM 896 C C . HIS A 1 113 ? 4.246 -3.607 -4.48 1 98.31 113 HIS A C 1
ATOM 898 O O . HIS A 1 113 ? 3.105 -3.738 -4.93 1 98.31 113 HIS A O 1
ATOM 904 N N . SER A 1 114 ? 5.18 -4.551 -4.668 1 98.69 114 SER A N 1
ATOM 905 C CA . SER A 1 114 ? 5.027 -5.609 -5.664 1 98.69 114 SER A CA 1
ATOM 906 C C . SER A 1 114 ? 4.379 -6.848 -5.059 1 98.69 114 SER A C 1
ATOM 908 O O . SER A 1 114 ? 4.074 -7.809 -5.77 1 98.69 114 SER A O 1
ATOM 910 N N . GLY A 1 115 ? 4.098 -6.852 -3.711 1 98.62 115 GLY A N 1
ATOM 911 C CA . GLY A 1 115 ? 3.504 -8.008 -3.059 1 98.62 115 GLY A CA 1
ATOM 912 C C . GLY A 1 115 ? 2.389 -7.641 -2.096 1 98.62 115 GLY A C 1
ATOM 913 O O . GLY A 1 115 ? 2.119 -6.461 -1.871 1 98.62 115 GLY A O 1
ATOM 914 N N . GLY A 1 116 ? 1.697 -8.734 -1.617 1 98 116 GLY A N 1
ATOM 915 C CA . GLY A 1 116 ? 0.549 -8.438 -0.775 1 98 116 GLY A CA 1
ATOM 916 C C . GLY A 1 116 ? 0.379 -9.422 0.368 1 98 116 GLY A C 1
ATOM 917 O O . GLY A 1 116 ? -0.364 -9.156 1.315 1 98 116 GLY A O 1
ATOM 918 N N . ALA A 1 117 ? 1.055 -10.578 0.319 1 98.19 117 ALA A N 1
ATOM 919 C CA . ALA A 1 117 ? 0.945 -11.586 1.369 1 98.19 117 ALA A CA 1
ATOM 920 C C . ALA A 1 117 ? 1.595 -11.102 2.662 1 98.19 117 ALA A C 1
ATOM 922 O O . ALA A 1 117 ? 2.451 -10.219 2.643 1 98.19 117 ALA A O 1
ATOM 923 N N . PRO A 1 118 ? 1.277 -11.703 3.762 1 97 118 PRO A N 1
ATOM 924 C CA . PRO A 1 118 ? 1.793 -11.25 5.055 1 97 118 PRO A CA 1
ATOM 925 C C . PRO A 1 118 ? 3.318 -11.258 5.117 1 97 118 PRO A C 1
ATOM 927 O O . PRO A 1 118 ? 3.922 -10.352 5.691 1 97 118 PRO A O 1
ATOM 930 N N . THR A 1 119 ? 3.918 -12.195 4.469 1 96.69 119 THR A N 1
ATOM 931 C CA . THR A 1 119 ? 5.375 -12.281 4.5 1 96.69 119 THR A CA 1
ATOM 932 C C . THR A 1 119 ? 6.004 -11.109 3.754 1 96.69 119 THR A C 1
ATOM 934 O O . THR A 1 119 ? 7.023 -10.57 4.188 1 96.69 119 THR A O 1
ATOM 937 N N . PHE A 1 120 ? 5.395 -10.773 2.684 1 98.38 120 PHE A N 1
ATOM 938 C CA . PHE A 1 120 ? 5.867 -9.609 1.946 1 98.38 120 PHE A CA 1
ATOM 939 C C . PHE A 1 120 ? 5.641 -8.336 2.748 1 98.38 120 PHE A C 1
ATOM 941 O O . PHE A 1 120 ? 6.543 -7.5 2.867 1 98.38 120 PHE A O 1
ATOM 948 N N . GLN A 1 121 ? 4.469 -8.219 3.324 1 97.25 121 GLN A N 1
ATOM 949 C CA . GLN A 1 121 ? 4.102 -7.027 4.082 1 97.25 121 GLN A CA 1
ATOM 950 C C . GLN A 1 121 ? 5.043 -6.812 5.262 1 97.25 121 GLN A C 1
ATOM 952 O O . GLN A 1 121 ? 5.41 -5.68 5.574 1 97.25 121 GLN A O 1
ATOM 957 N N . ALA A 1 122 ? 5.449 -7.863 5.867 1 96.31 122 ALA A N 1
ATOM 958 C CA . ALA A 1 122 ? 6.371 -7.766 6.996 1 96.31 122 ALA A CA 1
ATOM 959 C C . ALA A 1 122 ? 7.715 -7.184 6.555 1 96.31 122 ALA A C 1
ATOM 961 O O . ALA A 1 122 ? 8.289 -6.348 7.25 1 96.31 122 ALA A O 1
ATOM 962 N N . ARG A 1 123 ? 8.188 -7.578 5.398 1 97.19 123 ARG A N 1
ATOM 963 C CA . ARG A 1 123 ? 9.453 -7.082 4.859 1 97.19 123 ARG A CA 1
ATOM 964 C C . ARG A 1 123 ? 9.336 -5.617 4.453 1 97.19 123 ARG A C 1
ATOM 966 O O . ARG A 1 123 ? 10.234 -4.816 4.727 1 97.19 123 ARG A O 1
ATOM 973 N N . ARG A 1 124 ? 8.242 -5.332 3.812 1 96.81 124 ARG A N 1
ATOM 974 C CA . ARG A 1 124 ? 7.977 -3.951 3.424 1 96.81 124 ARG A CA 1
ATOM 975 C C . ARG A 1 124 ? 7.953 -3.035 4.641 1 96.81 124 ARG A C 1
ATOM 977 O O . ARG A 1 124 ? 8.578 -1.975 4.641 1 96.81 124 ARG A O 1
ATOM 984 N N . HIS A 1 125 ? 7.289 -3.486 5.707 1 94 125 HIS A N 1
ATOM 985 C CA . HIS A 1 125 ? 7.172 -2.689 6.922 1 94 125 HIS A CA 1
ATOM 986 C C . HIS A 1 125 ? 8.523 -2.52 7.605 1 94 125 HIS A C 1
ATOM 988 O O . HIS A 1 125 ? 8.836 -1.441 8.109 1 94 125 HIS A O 1
ATOM 994 N N . ALA A 1 126 ? 9.273 -3.551 7.59 1 93.94 126 ALA A N 1
ATOM 995 C CA . ALA A 1 126 ? 10.609 -3.469 8.172 1 93.94 126 ALA A CA 1
ATOM 996 C C . ALA A 1 126 ? 11.484 -2.475 7.406 1 93.94 126 ALA A C 1
ATOM 998 O O . ALA A 1 126 ? 12.227 -1.696 8.008 1 93.94 126 ALA A O 1
ATOM 999 N N . PHE A 1 127 ? 11.367 -2.527 6.141 1 95.19 127 PHE A N 1
ATOM 1000 C CA . PHE A 1 127 ? 12.094 -1.597 5.285 1 95.19 127 PHE A CA 1
ATOM 1001 C C . PHE A 1 127 ? 11.719 -0.156 5.605 1 95.19 127 PHE A C 1
ATOM 1003 O O . PHE A 1 127 ? 12.586 0.685 5.84 1 95.19 127 PHE A O 1
ATOM 1010 N N . LEU A 1 128 ? 10.477 0.132 5.723 1 93.19 128 LEU A N 1
ATOM 1011 C CA . LEU A 1 128 ? 9.969 1.481 5.945 1 93.19 128 LEU A CA 1
ATOM 1012 C C . LEU A 1 128 ? 10.289 1.952 7.363 1 93.19 128 LEU A C 1
ATOM 1014 O O . LEU A 1 128 ? 10.562 3.135 7.582 1 93.19 128 LEU A O 1
ATOM 1018 N N . SER A 1 129 ? 10.234 1.03 8.289 1 88.88 129 SER A N 1
ATOM 1019 C CA . SER A 1 129 ? 10.602 1.356 9.664 1 88.88 129 SER A CA 1
ATOM 1020 C C . SER A 1 129 ? 12.062 1.775 9.758 1 88.88 129 SER A C 1
ATOM 1022 O O . SER A 1 129 ? 12.391 2.748 10.438 1 88.88 129 SER A O 1
ATOM 1024 N N . GLU A 1 130 ? 12.859 1.088 9.055 1 87.44 130 GLU A N 1
ATOM 1025 C CA . GLU A 1 130 ? 14.281 1.426 9.047 1 87.44 130 GLU A CA 1
ATOM 1026 C C . GLU A 1 130 ? 14.523 2.775 8.383 1 87.44 130 GLU A C 1
ATOM 1028 O O . GLU A 1 130 ? 15.312 3.586 8.875 1 87.44 130 GLU A O 1
ATOM 1033 N N . LEU A 1 131 ? 13.852 2.984 7.355 1 85.06 131 LEU A N 1
ATOM 1034 C CA . LEU A 1 131 ? 13.953 4.266 6.672 1 85.06 131 LEU A CA 1
ATOM 1035 C C . LEU A 1 131 ? 13.469 5.402 7.566 1 85.06 131 LEU A C 1
ATOM 1037 O O . LEU A 1 131 ? 14.109 6.453 7.648 1 85.06 131 LEU A O 1
ATOM 1041 N N . GLY A 1 132 ? 12.336 5.184 8.203 1 82.38 132 GLY A N 1
ATOM 1042 C CA . GLY A 1 132 ? 11.789 6.168 9.117 1 82.38 132 GLY A CA 1
ATOM 1043 C C . GLY A 1 132 ? 12.734 6.52 10.258 1 82.38 132 GLY A C 1
ATOM 1044 O O . GLY A 1 132 ? 12.867 7.688 10.625 1 82.38 132 GLY A O 1
ATOM 1045 N N . GLU A 1 133 ? 13.383 5.547 10.812 1 76.69 133 GLU A N 1
ATOM 1046 C CA . GLU A 1 133 ? 14.312 5.754 11.914 1 76.69 133 GLU A CA 1
ATOM 1047 C C . GLU A 1 133 ? 15.492 6.629 11.484 1 76.69 133 GLU A C 1
ATOM 1049 O O . GLU A 1 133 ? 15.984 7.445 12.266 1 76.69 133 GLU A O 1
ATOM 1054 N N . ARG A 1 134 ? 15.836 6.512 10.352 1 72.81 134 ARG A N 1
ATOM 1055 C CA . ARG A 1 134 ? 16.938 7.316 9.844 1 72.81 134 ARG A CA 1
ATOM 1056 C C . ARG A 1 134 ? 16.5 8.75 9.578 1 72.81 134 ARG A C 1
ATOM 1058 O O . ARG A 1 134 ? 17.281 9.688 9.75 1 72.81 134 ARG A O 1
ATOM 1065 N N . LEU A 1 135 ? 15.242 8.906 9.18 1 70.25 135 LEU A N 1
ATOM 1066 C CA . LEU A 1 135 ? 14.68 10.234 8.938 1 70.25 135 LEU A CA 1
ATOM 1067 C C . LEU A 1 135 ? 14.562 11.016 10.234 1 70.25 135 LEU A C 1
ATOM 1069 O O . LEU A 1 135 ? 14.703 12.242 10.242 1 70.25 135 LEU A O 1
ATOM 1073 N N . THR A 1 136 ? 14.258 10.383 11.289 1 65.5 136 THR A N 1
ATOM 1074 C CA . THR A 1 136 ? 14.109 10.992 12.609 1 65.5 136 THR A CA 1
ATOM 1075 C C . THR A 1 136 ? 15.453 11.484 13.133 1 65.5 136 THR A C 1
ATOM 1077 O O . THR A 1 136 ? 15.5 12.414 13.945 1 65.5 136 THR A O 1
ATOM 1080 N N . LEU A 1 137 ? 16.375 10.805 12.844 1 55.88 137 LEU A N 1
ATOM 1081 C CA . LEU A 1 137 ? 17.688 11.133 13.367 1 55.88 137 LEU A CA 1
ATOM 1082 C C . LEU A 1 137 ? 18.188 12.445 12.773 1 55.88 137 LEU A C 1
ATOM 1084 O O . LEU A 1 137 ? 19.188 13 13.234 1 55.88 137 LEU A O 1
ATOM 1088 N N . SER A 1 138 ? 17.375 12.891 11.875 1 53.81 138 SER A N 1
ATOM 1089 C CA . SER A 1 138 ? 17.797 14.195 11.367 1 53.81 138 SER A CA 1
ATOM 1090 C C . SER A 1 138 ? 17.266 15.32 12.242 1 53.81 138 SER A C 1
ATOM 1092 O O . SER A 1 138 ? 16.047 15.422 12.477 1 53.81 138 SER A O 1
ATOM 1094 N N . PRO A 1 139 ? 18.031 15.812 13.102 1 51.78 139 PRO A N 1
ATOM 1095 C CA . PRO A 1 139 ? 17.625 16.906 13.984 1 51.78 139 PRO A CA 1
ATOM 1096 C C . PRO A 1 139 ? 16.703 17.906 13.297 1 51.78 139 PRO A C 1
ATOM 1098 O O . PRO A 1 139 ? 15.891 18.562 13.961 1 51.78 139 PRO A O 1
ATOM 1101 N N . GLU A 1 140 ? 16.984 17.969 12.016 1 48.75 140 GLU A N 1
ATOM 1102 C CA . GLU A 1 140 ? 16.281 18.984 11.242 1 48.75 140 GLU A CA 1
ATOM 1103 C C . GLU A 1 140 ? 14.797 18.656 11.117 1 48.75 140 GLU A C 1
ATOM 1105 O O . GLU A 1 140 ? 13.969 19.547 10.969 1 48.75 140 GLU A O 1
ATOM 1110 N N . LEU A 1 141 ? 14.617 17.484 10.781 1 51.41 141 LEU A N 1
ATOM 1111 C CA . LEU A 1 141 ? 13.195 17.156 10.703 1 51.41 141 LEU A CA 1
ATOM 1112 C C . LEU A 1 141 ? 12.547 17.219 12.078 1 51.41 141 LEU A C 1
ATOM 1114 O O . LEU A 1 141 ? 11.32 17.188 12.188 1 51.41 141 LEU A O 1
ATOM 1118 N N . LEU A 1 142 ? 13.117 18.031 13 1 47.81 142 LEU A N 1
ATOM 1119 C CA . LEU A 1 142 ? 12.57 18.234 14.336 1 47.81 142 LEU A CA 1
ATOM 1120 C C . LEU A 1 142 ? 11.461 17.25 14.633 1 47.81 142 LEU A C 1
ATOM 1122 O O . LEU A 1 142 ? 10.609 17.484 15.492 1 47.81 142 LEU A O 1
ATOM 1126 N N . ILE A 1 143 ? 11.203 16.375 13.609 1 51.69 143 ILE A N 1
ATOM 1127 C CA . ILE A 1 143 ? 10.172 15.398 13.945 1 51.69 143 ILE A CA 1
ATOM 1128 C C . ILE A 1 143 ? 10.562 14.648 15.219 1 51.69 143 ILE A C 1
ATOM 1130 O O . ILE A 1 143 ? 11.547 13.898 15.227 1 51.69 143 ILE A O 1
ATOM 1134 N N . ARG A 1 144 ? 10.633 15.539 16.266 1 53.75 144 ARG A N 1
ATOM 1135 C CA . ARG A 1 144 ? 10.805 14.82 17.531 1 53.75 144 ARG A CA 1
ATOM 1136 C C . ARG A 1 144 ? 10.328 13.383 17.406 1 53.75 144 ARG A C 1
ATOM 1138 O O . ARG A 1 144 ? 9.477 13.07 16.578 1 53.75 144 ARG A O 1
ATOM 1145 N N . ARG A 1 145 ? 10.922 12.422 17.969 1 63.88 145 ARG A N 1
ATOM 1146 C CA . ARG A 1 145 ? 10.734 11 18.25 1 63.88 145 ARG A CA 1
ATOM 1147 C C . ARG A 1 145 ? 9.258 10.672 18.453 1 63.88 145 ARG A C 1
ATOM 1149 O O . ARG A 1 145 ? 8.867 10.172 19.5 1 63.88 145 ARG A O 1
ATOM 1156 N N . ASP A 1 146 ? 8.453 11.422 17.609 1 77.06 146 ASP A N 1
ATOM 1157 C CA . ASP A 1 146 ? 7.066 10.992 17.75 1 77.06 146 ASP A CA 1
ATOM 1158 C C . ASP A 1 146 ? 6.742 9.844 16.797 1 77.06 146 ASP A C 1
ATOM 1160 O O . ASP A 1 146 ? 6.645 10.039 15.594 1 77.06 146 ASP A O 1
ATOM 1164 N N . PRO A 1 147 ? 6.621 8.75 17.359 1 81.19 147 PRO A N 1
ATOM 1165 C CA . PRO A 1 147 ? 6.402 7.559 16.531 1 81.19 147 PRO A CA 1
ATOM 1166 C C . PRO A 1 147 ? 5.164 7.68 15.641 1 81.19 147 PRO A C 1
ATOM 1168 O O . PRO A 1 147 ? 5.145 7.152 14.523 1 81.19 147 PRO A O 1
ATOM 1171 N N . GLU A 1 148 ? 4.215 8.359 16.078 1 85.12 148 GLU A N 1
ATOM 1172 C CA . GLU A 1 148 ? 3 8.508 15.281 1 85.12 148 GLU A CA 1
ATOM 1173 C C . GLU A 1 148 ? 3.223 9.445 14.102 1 85.12 148 GLU A C 1
ATOM 1175 O O . GLU A 1 148 ? 2.748 9.18 12.992 1 85.12 148 GLU A O 1
ATOM 1180 N N . LEU A 1 149 ? 3.908 10.531 14.406 1 85.69 149 LEU A N 1
ATOM 1181 C CA . LEU A 1 149 ? 4.211 11.453 13.32 1 85.69 149 LEU A CA 1
ATOM 1182 C C . LEU A 1 149 ? 5.074 10.781 12.258 1 85.69 149 LEU A C 1
ATOM 1184 O O . LEU A 1 149 ? 4.867 10.984 11.062 1 85.69 149 LEU A O 1
ATOM 1188 N N . LEU A 1 150 ? 5.977 9.992 12.711 1 85.56 150 LEU A N 1
ATOM 1189 C CA . LEU A 1 150 ? 6.828 9.273 11.773 1 85.56 150 LEU A CA 1
ATOM 1190 C C . LEU A 1 150 ? 6.008 8.32 10.914 1 85.56 150 LEU A C 1
ATOM 1192 O O . LEU A 1 150 ? 6.25 8.195 9.711 1 85.56 150 LEU A O 1
ATOM 1196 N N . LEU A 1 151 ? 5.102 7.633 11.516 1 89.88 151 LEU A N 1
ATOM 1197 C CA . LEU A 1 151 ? 4.227 6.719 10.789 1 89.88 151 LEU A CA 1
ATOM 1198 C C . LEU A 1 151 ? 3.398 7.469 9.75 1 89.88 151 LEU A C 1
ATOM 1200 O O . LEU A 1 151 ? 3.277 7.027 8.609 1 89.88 151 LEU A O 1
ATOM 1204 N N . LEU A 1 152 ? 2.867 8.625 10.125 1 91.5 152 LEU A N 1
ATOM 1205 C CA . LEU A 1 152 ? 2.08 9.453 9.219 1 91.5 152 LEU A CA 1
ATOM 1206 C C . LEU A 1 152 ? 2.928 9.93 8.047 1 91.5 152 LEU A C 1
ATOM 1208 O O . LEU A 1 152 ? 2.51 9.836 6.891 1 91.5 152 LEU A O 1
ATOM 1212 N N . LEU A 1 153 ? 4.129 10.344 8.328 1 89 153 LEU A N 1
ATOM 1213 C CA . LEU A 1 153 ? 5.027 10.898 7.316 1 89 153 LEU A CA 1
ATOM 1214 C C . LEU A 1 153 ? 5.484 9.812 6.348 1 89 153 LEU A C 1
ATOM 1216 O O . LEU A 1 153 ? 5.434 9.992 5.129 1 89 153 LEU A O 1
ATOM 1220 N N . THR A 1 154 ? 5.969 8.711 6.891 1 91.25 154 THR A N 1
ATOM 1221 C CA . THR A 1 154 ? 6.469 7.629 6.047 1 91.25 154 THR A CA 1
ATOM 1222 C C . THR A 1 154 ? 5.352 7.062 5.172 1 91.25 154 THR A C 1
ATOM 1224 O O . THR A 1 154 ? 5.574 6.738 4.004 1 91.25 154 THR A O 1
ATOM 1227 N N . THR A 1 155 ? 4.141 6.949 5.73 1 93.56 155 THR A N 1
ATOM 1228 C CA . THR A 1 155 ? 2.979 6.488 4.977 1 93.56 155 THR A CA 1
ATOM 1229 C C . THR A 1 155 ? 2.689 7.426 3.805 1 93.56 155 THR A C 1
ATOM 1231 O O . THR A 1 155 ? 2.551 6.977 2.666 1 93.56 155 THR A O 1
ATOM 1234 N N . LEU A 1 156 ? 2.639 8.703 4.086 1 94.81 156 LEU A N 1
ATOM 1235 C CA . LEU A 1 156 ? 2.326 9.688 3.053 1 94.81 156 LEU A CA 1
ATOM 1236 C C . LEU A 1 156 ? 3.4 9.703 1.971 1 94.81 156 LEU A C 1
ATOM 1238 O O . LEU A 1 156 ? 3.09 9.633 0.779 1 94.81 156 LEU A O 1
ATOM 1242 N N . LEU A 1 157 ? 4.645 9.742 2.404 1 94.12 157 LEU A N 1
ATOM 1243 C CA . LEU A 1 157 ? 5.746 9.844 1.453 1 94.12 157 LEU A CA 1
ATOM 1244 C C . LEU A 1 157 ? 5.828 8.594 0.579 1 94.12 157 LEU A C 1
ATOM 1246 O O . LEU A 1 157 ? 5.934 8.695 -0.646 1 94.12 157 LEU A O 1
ATOM 1250 N N . ASP A 1 158 ? 5.723 7.461 1.19 1 95.94 158 ASP A N 1
ATOM 1251 C CA . ASP A 1 158 ? 5.812 6.199 0.461 1 95.94 158 ASP A CA 1
ATOM 1252 C C . ASP A 1 158 ? 4.648 6.043 -0.514 1 95.94 158 ASP A C 1
ATOM 1254 O O . ASP A 1 158 ? 4.859 5.84 -1.712 1 95.94 158 ASP A O 1
ATOM 1258 N N . SER A 1 159 ? 3.438 6.195 -0.057 1 96.69 159 SER A N 1
ATOM 1259 C CA . SER A 1 159 ? 2.24 5.93 -0.85 1 96.69 159 SER A CA 1
ATOM 1260 C C . SER A 1 159 ? 2.078 6.957 -1.964 1 96.69 159 SER A C 1
ATOM 1262 O O . SER A 1 159 ? 1.758 6.605 -3.102 1 96.69 159 SER A O 1
ATOM 1264 N N . LEU A 1 160 ? 2.373 8.227 -1.669 1 97.06 160 LEU A N 1
ATOM 1265 C CA . LEU A 1 160 ? 2.162 9.266 -2.674 1 97.06 160 LEU A CA 1
ATOM 1266 C C . LEU A 1 160 ? 3.277 9.25 -3.713 1 97.06 160 LEU A C 1
ATOM 1268 O O . LEU A 1 160 ? 3.043 9.547 -4.887 1 97.06 160 LEU A O 1
ATOM 1272 N N . ALA A 1 161 ? 4.52 8.969 -3.275 1 97.44 161 ALA A N 1
ATOM 1273 C CA . ALA A 1 161 ? 5.594 8.82 -4.254 1 97.44 161 ALA A CA 1
ATOM 1274 C C . ALA A 1 161 ? 5.312 7.668 -5.211 1 97.44 161 ALA A C 1
ATOM 1276 O O . ALA A 1 161 ? 5.5 7.797 -6.422 1 97.44 161 ALA A O 1
ATOM 1277 N N . PHE A 1 162 ? 4.816 6.562 -4.641 1 97.69 162 PHE A N 1
ATOM 1278 C CA . PHE A 1 162 ? 4.465 5.418 -5.477 1 97.69 162 PHE A CA 1
ATOM 1279 C C . PHE A 1 162 ? 3.371 5.789 -6.469 1 97.69 162 PHE A C 1
ATOM 1281 O O . PHE A 1 162 ? 3.461 5.461 -7.652 1 97.69 162 PHE A O 1
ATOM 128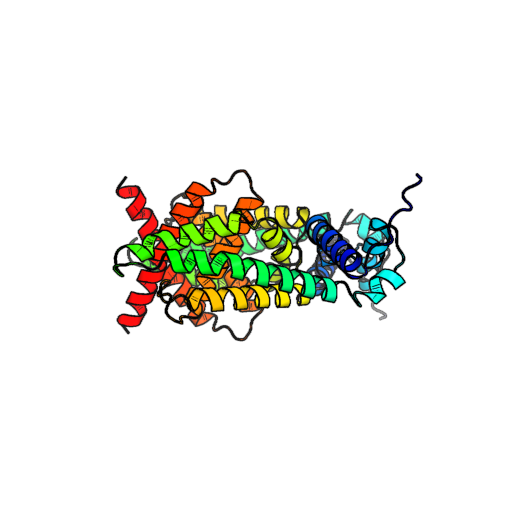8 N N . ARG A 1 163 ? 2.385 6.531 -5.988 1 95.94 163 ARG A N 1
ATOM 1289 C CA . ARG A 1 163 ? 1.309 6.965 -6.871 1 95.94 163 ARG A CA 1
ATOM 1290 C C . ARG A 1 163 ? 1.84 7.875 -7.977 1 95.94 163 ARG A C 1
ATOM 1292 O O . ARG A 1 163 ? 1.474 7.723 -9.141 1 95.94 163 ARG A O 1
ATOM 1299 N N . ALA A 1 164 ? 2.684 8.742 -7.629 1 96.44 164 ALA A N 1
ATOM 1300 C CA . ALA A 1 164 ? 3.211 9.719 -8.578 1 96.44 164 ALA A CA 1
ATOM 1301 C C . ALA A 1 164 ? 4.02 9.039 -9.672 1 96.44 164 ALA A C 1
ATOM 1303 O O . ALA A 1 164 ? 3.986 9.461 -10.836 1 96.44 164 ALA A O 1
ATOM 1304 N N . VAL A 1 165 ? 4.699 7.934 -9.375 1 96.62 165 VAL A N 1
ATOM 1305 C CA . VAL A 1 165 ? 5.57 7.305 -10.367 1 96.62 165 VAL A CA 1
ATOM 1306 C C . VAL A 1 165 ? 4.762 6.324 -11.211 1 96.62 165 VAL A C 1
ATOM 1308 O O . VAL A 1 165 ? 5.215 5.895 -12.273 1 96.62 165 VAL A O 1
ATOM 1311 N N . THR A 1 166 ? 3.582 5.945 -10.75 1 95.62 166 THR A N 1
ATOM 1312 C CA . THR A 1 166 ? 2.812 4.945 -11.477 1 95.62 166 THR A CA 1
ATOM 1313 C C . THR A 1 166 ? 1.607 5.578 -12.164 1 95.62 166 THR A C 1
ATOM 1315 O O . THR A 1 166 ? 0.957 4.949 -13 1 95.62 166 THR A O 1
ATOM 1318 N N . ASP A 1 167 ? 1.271 6.801 -11.805 1 94 167 ASP A N 1
ATOM 1319 C CA . ASP A 1 167 ? 0.145 7.523 -12.391 1 94 167 ASP A CA 1
ATOM 1320 C C . ASP A 1 167 ? 0.613 8.797 -13.094 1 94 167 ASP A C 1
ATOM 1322 O O . ASP A 1 167 ? 0.728 9.852 -12.469 1 94 167 ASP A O 1
ATOM 1326 N N . PRO A 1 168 ? 0.718 8.773 -14.359 1 91.75 168 PRO A N 1
ATOM 1327 C CA . PRO A 1 168 ? 1.256 9.914 -15.109 1 91.75 168 PRO A CA 1
ATOM 1328 C C . PRO A 1 168 ? 0.311 11.109 -15.117 1 91.75 168 PRO A C 1
ATOM 1330 O O . PRO A 1 168 ? 0.708 12.211 -15.508 1 91.75 168 PRO A O 1
ATOM 1333 N N . SER A 1 169 ? -0.9 10.938 -14.656 1 91.25 169 SER A N 1
ATOM 1334 C CA . SER A 1 169 ? -1.859 12.039 -14.664 1 91.25 169 SER A CA 1
ATOM 1335 C C . SER A 1 169 ? -1.634 12.984 -13.492 1 91.25 169 SER A C 1
ATOM 1337 O O . SER A 1 169 ? -2.154 14.102 -13.477 1 91.25 169 SER A O 1
ATOM 1339 N N . LEU A 1 170 ? -0.823 12.555 -12.547 1 93.19 170 LEU A N 1
ATOM 1340 C CA . LEU A 1 170 ? -0.57 13.367 -11.367 1 93.19 170 LEU A CA 1
ATOM 1341 C C . LEU A 1 170 ? 0.556 14.367 -11.625 1 93.19 170 LEU A C 1
ATOM 1343 O O . LEU A 1 170 ? 1.559 14.023 -12.258 1 93.19 170 LEU A O 1
ATOM 1347 N N . ASP A 1 171 ? 0.306 15.594 -11.227 1 94.62 171 ASP A N 1
ATOM 1348 C CA . ASP A 1 171 ? 1.361 16.609 -11.227 1 94.62 171 ASP A CA 1
ATOM 1349 C C . ASP A 1 171 ? 2.244 16.469 -9.984 1 94.62 171 ASP A C 1
ATOM 1351 O O . ASP A 1 171 ? 1.911 16.984 -8.922 1 94.62 171 ASP A O 1
ATOM 1355 N N . ALA A 1 172 ? 3.402 15.828 -10.172 1 94.88 172 ALA A N 1
ATOM 1356 C CA . ALA A 1 172 ? 4.27 15.492 -9.039 1 94.88 172 ALA A CA 1
ATOM 1357 C C . ALA A 1 172 ? 4.754 16.75 -8.328 1 94.88 172 ALA A C 1
ATOM 1359 O O . ALA A 1 172 ? 4.914 16.75 -7.105 1 94.88 172 ALA A O 1
ATOM 1360 N N . GLU A 1 173 ? 5.004 17.781 -9.078 1 93.5 173 GLU A N 1
ATOM 1361 C CA . GLU A 1 173 ? 5.488 19.016 -8.477 1 93.5 173 GLU A CA 1
ATOM 1362 C C . GLU A 1 173 ? 4.406 19.672 -7.629 1 93.5 173 GLU A C 1
ATOM 1364 O O . GLU A 1 173 ? 4.668 20.094 -6.5 1 93.5 173 GLU A O 1
ATOM 1369 N N . GLN A 1 174 ? 3.215 19.703 -8.18 1 92.94 174 GLN A N 1
ATOM 1370 C CA . GLN A 1 174 ? 2.102 20.25 -7.414 1 92.94 174 GLN A CA 1
ATOM 1371 C C . GLN A 1 174 ? 1.823 19.406 -6.168 1 92.94 174 GLN A C 1
ATOM 1373 O O . GLN A 1 174 ? 1.557 19.953 -5.098 1 92.94 174 GLN A O 1
ATOM 1378 N N . LEU A 1 175 ? 1.885 18.141 -6.309 1 94.75 175 LEU A N 1
ATOM 1379 C CA . LEU A 1 175 ? 1.664 17.25 -5.184 1 94.75 175 LEU A CA 1
ATOM 1380 C C . LEU A 1 175 ? 2.721 17.453 -4.102 1 94.75 175 LEU A C 1
ATOM 1382 O O . LEU A 1 175 ? 2.408 17.438 -2.91 1 94.75 175 LEU A O 1
ATOM 1386 N N . SER A 1 176 ? 3.967 17.641 -4.547 1 93.94 176 SER A N 1
ATOM 1387 C CA . SER A 1 176 ? 5.062 17.875 -3.615 1 93.94 176 SER A CA 1
ATOM 1388 C C . SER A 1 176 ? 4.805 19.125 -2.762 1 93.94 176 SER A C 1
ATOM 1390 O O . SER A 1 176 ? 5.004 19.094 -1.546 1 93.94 176 SER A O 1
ATOM 1392 N N . GLN A 1 177 ? 4.309 20.172 -3.352 1 91.56 177 GLN A N 1
ATOM 1393 C CA . GLN A 1 177 ? 4.023 21.422 -2.648 1 91.56 177 GLN A CA 1
ATOM 1394 C C . GLN A 1 177 ? 2.846 21.25 -1.692 1 91.56 177 GLN A C 1
ATOM 1396 O O . GLN A 1 177 ? 2.896 21.719 -0.549 1 91.56 177 GLN A O 1
ATOM 1401 N N . SER A 1 178 ? 1.832 20.578 -2.191 1 92.25 178 SER A N 1
ATOM 1402 C CA . SER A 1 178 ? 0.659 20.344 -1.358 1 92.25 178 SER A CA 1
ATOM 1403 C C . SER A 1 178 ? 1.001 19.453 -0.165 1 92.25 178 SER A C 1
ATOM 1405 O O . SER A 1 178 ? 0.535 19.703 0.95 1 92.25 178 SER A O 1
ATOM 1407 N N . LEU A 1 179 ? 1.795 18.453 -0.426 1 94.25 179 LEU A N 1
ATOM 1408 C CA . LEU A 1 179 ? 2.217 17.531 0.631 1 94.25 179 LEU A CA 1
ATOM 1409 C C . LEU A 1 179 ? 3.006 18.281 1.706 1 94.25 179 LEU A C 1
ATOM 1411 O O . LEU A 1 179 ? 2.779 18.078 2.9 1 94.25 179 LEU A O 1
ATOM 1415 N N . ASN A 1 180 ? 3.912 19.141 1.28 1 90.94 180 ASN A N 1
ATOM 1416 C CA . ASN A 1 180 ? 4.707 19.922 2.229 1 90.94 180 ASN A CA 1
ATOM 1417 C C . ASN A 1 180 ? 3.822 20.797 3.119 1 90.94 180 ASN A C 1
ATOM 1419 O O . ASN A 1 180 ? 3.949 20.766 4.344 1 90.94 180 ASN A O 1
ATOM 1423 N N . THR A 1 181 ? 2.881 21.531 2.492 1 90.06 181 THR A N 1
ATOM 1424 C CA . THR A 1 181 ? 1.977 22.406 3.227 1 90.06 181 THR A CA 1
ATOM 1425 C C . THR A 1 181 ? 1.107 21.609 4.188 1 90.06 181 THR A C 1
ATOM 1427 O O . THR A 1 181 ? 0.94 21.984 5.348 1 90.06 181 THR A O 1
ATOM 1430 N N . PHE A 1 182 ? 0.646 20.453 3.771 1 91.38 182 PHE A N 1
ATOM 1431 C CA . PHE A 1 182 ? -0.219 19.594 4.566 1 91.38 182 PHE A CA 1
ATOM 1432 C C . PHE A 1 182 ? 0.532 19.031 5.766 1 91.38 182 PHE A C 1
ATOM 1434 O O . PHE A 1 182 ? 0.036 19.094 6.895 1 91.38 182 PHE A O 1
ATOM 1441 N N . VAL A 1 183 ? 1.722 18.547 5.555 1 91.75 183 VAL A N 1
ATOM 1442 C CA . VAL A 1 183 ? 2.51 17.891 6.594 1 91.75 183 VAL A CA 1
ATOM 1443 C C . VAL A 1 183 ? 2.943 18.922 7.637 1 91.75 183 VAL A C 1
ATOM 1445 O O . VAL A 1 183 ? 2.857 18.672 8.844 1 91.75 183 VAL A O 1
ATOM 1448 N N . VAL A 1 184 ? 3.377 20.094 7.18 1 87.69 184 VAL A N 1
ATOM 1449 C CA . VAL A 1 184 ? 3.814 21.141 8.102 1 87.69 184 VAL A CA 1
ATOM 1450 C C . VAL A 1 184 ? 2.643 21.578 8.984 1 87.69 184 VAL A C 1
ATOM 1452 O O . VAL A 1 184 ? 2.773 21.656 10.203 1 87.69 184 VAL A O 1
ATOM 1455 N N . GLY A 1 185 ? 1.491 21.797 8.32 1 88.06 185 GLY A N 1
ATOM 1456 C CA . GLY A 1 185 ? 0.302 22.172 9.078 1 88.06 185 GLY A CA 1
ATOM 1457 C C . GLY A 1 185 ? -0.151 21.078 10.039 1 88.06 185 GLY A C 1
ATOM 1458 O O . GLY A 1 185 ? -0.525 21.375 11.172 1 88.06 185 GLY A O 1
ATOM 1459 N N . GLY A 1 186 ? -0.139 19.859 9.578 1 90.38 186 GLY A N 1
ATOM 1460 C CA . GLY A 1 186 ? -0.519 18.734 10.43 1 90.38 186 GLY A CA 1
ATOM 1461 C C . GLY A 1 186 ? 0.429 18.516 11.594 1 90.38 186 GLY A C 1
ATOM 1462 O O . GLY A 1 186 ? -0.008 18.281 12.719 1 90.38 186 GLY A O 1
ATOM 1463 N N . ALA A 1 187 ? 1.739 18.594 11.336 1 87.62 187 ALA A N 1
ATOM 1464 C CA . ALA A 1 187 ? 2.738 18.438 12.391 1 87.62 187 ALA A CA 1
ATOM 1465 C C . ALA A 1 187 ? 2.609 19.531 13.445 1 87.62 187 ALA A C 1
ATOM 1467 O O . ALA A 1 187 ? 2.746 19.266 14.641 1 87.62 187 ALA A O 1
ATOM 1468 N N . GLN A 1 188 ? 2.395 20.734 12.953 1 87 188 GLN A N 1
ATOM 1469 C CA . GLN A 1 188 ? 2.209 21.859 13.867 1 87 188 GLN A CA 1
ATOM 1470 C C . GLN A 1 188 ? 0.994 21.625 14.766 1 87 188 GLN A C 1
ATOM 1472 O O . GLN A 1 188 ? 1.048 21.891 15.969 1 87 188 GLN A O 1
ATOM 1477 N N . ALA A 1 189 ? -0.085 21.172 14.18 1 87.94 189 ALA A N 1
ATOM 1478 C CA . ALA A 1 189 ? -1.296 20.906 14.953 1 87.94 189 ALA A CA 1
ATOM 1479 C C . ALA A 1 189 ? -1.047 19.844 16.016 1 87.94 189 ALA A C 1
ATOM 1481 O O . ALA A 1 189 ? -1.538 19.969 17.141 1 87.94 189 ALA A O 1
ATOM 1482 N N . LEU A 1 190 ? -0.287 18.828 15.734 1 87.88 190 LEU A N 1
ATOM 1483 C CA . LEU A 1 190 ? 0.022 17.75 16.688 1 87.88 190 LEU A CA 1
ATOM 1484 C C . LEU A 1 190 ? 0.884 18.281 17.828 1 87.88 190 LEU A C 1
ATOM 1486 O O . LEU A 1 190 ? 0.681 17.906 18.984 1 87.88 190 LEU A O 1
ATOM 1490 N N . ARG A 1 191 ? 1.797 19.109 17.484 1 84 191 ARG A N 1
ATOM 1491 C CA . ARG A 1 191 ? 2.684 19.672 18.5 1 84 191 ARG A CA 1
ATOM 1492 C C . ARG A 1 191 ? 1.915 20.578 19.453 1 84 191 ARG A C 1
ATOM 1494 O O . ARG A 1 191 ? 2.176 20.578 20.656 1 84 191 ARG A O 1
ATOM 1501 N N . GLU A 1 192 ? 1.041 21.312 18.969 1 84.5 192 GLU A N 1
ATOM 1502 C CA . GLU A 1 192 ? 0.249 22.234 19.766 1 84.5 192 GLU A CA 1
ATOM 1503 C C . GLU A 1 192 ? -0.732 21.484 20.672 1 84.5 192 GLU A C 1
ATOM 1505 O O . GLU A 1 192 ? -1.036 21.938 21.781 1 84.5 192 GLU A O 1
ATOM 1510 N N . GLY A 1 193 ? -1.324 20.422 20.094 1 76.56 193 GLY A N 1
ATOM 1511 C CA . GLY A 1 193 ? -2.225 19.625 20.922 1 76.56 193 GLY A CA 1
ATOM 1512 C C . GLY A 1 193 ? -1.53 18.953 22.078 1 76.56 193 GLY A C 1
ATOM 1513 O O . GLY A 1 193 ? -2.127 18.75 23.141 1 76.56 193 GLY A O 1
ATOM 1514 N N . ARG A 1 194 ? -0.397 18.594 21.984 1 69.12 194 ARG A N 1
ATOM 1515 C CA . ARG A 1 194 ? 0.352 17.906 23.031 1 69.12 194 ARG A CA 1
ATOM 1516 C C . ARG A 1 194 ? 0.893 18.891 24.062 1 69.12 194 ARG A C 1
ATOM 1518 O O . ARG A 1 194 ? 1.092 18.531 25.234 1 69.12 194 ARG A O 1
ATOM 1525 N N . SER A 1 195 ? 1.141 20.062 23.547 1 60.06 195 SER A N 1
ATOM 1526 C CA . SER A 1 195 ? 1.597 21.094 24.469 1 60.06 195 SER A CA 1
ATOM 1527 C C . SER A 1 195 ? 0.461 21.562 25.375 1 60.06 195 SER A C 1
ATOM 1529 O O . SER A 1 195 ? 0.703 22.078 26.469 1 60.06 195 SER A O 1
ATOM 1531 N N . ALA A 1 196 ? -0.787 21.547 24.922 1 57.44 196 ALA A N 1
ATOM 1532 C CA . ALA A 1 196 ? -1.918 22.047 25.703 1 57.44 196 ALA A CA 1
ATOM 1533 C C . ALA A 1 196 ? -2.342 21.031 26.75 1 57.44 196 ALA A C 1
ATOM 1535 O O . ALA A 1 196 ? -3.092 21.359 27.672 1 57.44 196 ALA A O 1
ATOM 1536 N N . GLY A 1 197 ? -2.02 19.797 26.641 1 48.06 197 GLY A N 1
ATOM 1537 C CA . GLY A 1 197 ? -2.287 18.875 27.734 1 48.06 197 GLY A CA 1
ATOM 1538 C C . GLY A 1 197 ? -1.077 18.641 28.625 1 48.06 197 GLY A C 1
ATOM 1539 O O . GLY A 1 197 ? 0.056 18.906 28.219 1 48.06 197 GLY A O 1
ATOM 1540 N N . MET B 1 1 ? -33.781 -40.25 8.102 1 53.62 1 MET B N 1
ATOM 1541 C CA . MET B 1 1 ? -34 -39.406 6.926 1 53.62 1 MET B CA 1
ATOM 1542 C C . MET B 1 1 ? -32.656 -38.844 6.395 1 53.62 1 MET B C 1
ATOM 1544 O O . MET B 1 1 ? -31.984 -38.094 7.082 1 53.62 1 MET B O 1
ATOM 1548 N N . THR B 1 2 ? -31.938 -39.531 5.547 1 53.78 2 THR B N 1
ATOM 1549 C CA . THR B 1 2 ? -30.656 -39.156 4.953 1 53.78 2 THR B CA 1
ATOM 1550 C C . THR B 1 2 ? -30.766 -37.812 4.23 1 53.78 2 THR B C 1
ATOM 1552 O O . THR B 1 2 ? -31.5 -37.688 3.244 1 53.78 2 THR B O 1
ATOM 1555 N N . VAL B 1 3 ? -30.797 -36.719 4.918 1 56.34 3 VAL B N 1
ATOM 1556 C CA . VAL B 1 3 ? -30.812 -35.406 4.301 1 56.34 3 VAL B CA 1
ATOM 1557 C C . VAL B 1 3 ? -29.828 -35.344 3.141 1 56.34 3 VAL B C 1
ATOM 1559 O O . VAL B 1 3 ? -28.625 -35.562 3.33 1 56.34 3 VAL B O 1
ATOM 1562 N N . LEU B 1 4 ? -30.172 -35.75 1.981 1 56.47 4 LEU B N 1
ATOM 1563 C CA . LEU B 1 4 ? -29.297 -35.594 0.816 1 56.47 4 LEU B CA 1
ATOM 1564 C C . LEU B 1 4 ? -28.656 -34.219 0.795 1 56.47 4 LEU B C 1
ATOM 1566 O O . LEU B 1 4 ? -29.312 -33.219 1.061 1 56.47 4 LEU B O 1
ATOM 1570 N N . PRO B 1 5 ? -27.359 -34.188 0.781 1 62.12 5 PRO B N 1
ATOM 1571 C CA . PRO B 1 5 ? -26.719 -32.875 0.778 1 62.12 5 PRO B CA 1
ATOM 1572 C C . PRO B 1 5 ? -27.297 -31.953 -0.285 1 62.12 5 PRO B C 1
ATOM 1574 O O . PRO B 1 5 ? -27.594 -32.375 -1.397 1 62.12 5 PRO B O 1
ATOM 1577 N N . ARG B 1 6 ? -28.203 -31.094 0.039 1 65.62 6 ARG B N 1
ATOM 1578 C CA . ARG B 1 6 ? -28.828 -30.141 -0.866 1 65.62 6 ARG B CA 1
ATOM 1579 C C . ARG B 1 6 ? -27.797 -29.516 -1.803 1 65.62 6 ARG B C 1
ATOM 1581 O O . ARG B 1 6 ? -26.75 -29.047 -1.356 1 65.62 6 ARG B O 1
ATOM 1588 N N . ARG B 1 7 ? -28 -29.844 -3.109 1 80.38 7 ARG B N 1
ATOM 1589 C CA . ARG B 1 7 ? -27.188 -29.203 -4.137 1 80.38 7 ARG B CA 1
ATOM 1590 C C . ARG B 1 7 ? -27.188 -27.688 -3.961 1 80.38 7 ARG B C 1
ATOM 1592 O O . ARG B 1 7 ? -28.234 -27.078 -3.746 1 80.38 7 ARG B O 1
ATOM 1599 N N . LEU B 1 8 ? -26.047 -27.109 -3.77 1 80.88 8 LEU B N 1
ATOM 1600 C CA . LEU B 1 8 ? -25.953 -25.672 -3.635 1 80.88 8 LEU B CA 1
ATOM 1601 C C . LEU B 1 8 ? -26.625 -24.969 -4.812 1 80.88 8 LEU B C 1
ATOM 1603 O O . LEU B 1 8 ? -26.516 -25.422 -5.953 1 80.88 8 LEU B O 1
ATOM 1607 N N . SER B 1 9 ? -27.375 -23.984 -4.504 1 89.5 9 SER B N 1
ATOM 1608 C CA . SER B 1 9 ? -27.859 -23.141 -5.586 1 89.5 9 SER B CA 1
ATOM 1609 C C . SER B 1 9 ? -26.703 -22.469 -6.312 1 89.5 9 SER B C 1
ATOM 1611 O O . SER B 1 9 ? -25.578 -22.422 -5.805 1 89.5 9 SER B O 1
ATOM 1613 N N . ALA B 1 10 ? -26.922 -22.016 -7.52 1 90.5 10 ALA B N 1
ATOM 1614 C CA . ALA B 1 10 ? -25.906 -21.312 -8.305 1 90.5 10 ALA B CA 1
ATOM 1615 C C . ALA B 1 10 ? -25.359 -20.109 -7.543 1 90.5 10 ALA B C 1
ATOM 1617 O O . ALA B 1 10 ? -24.156 -19.844 -7.562 1 90.5 10 ALA B O 1
ATOM 1618 N N . GLN B 1 11 ? -26.297 -19.438 -6.871 1 93.25 11 GLN B N 1
ATOM 1619 C CA . GLN B 1 11 ? -25.906 -18.266 -6.105 1 93.25 11 GLN B CA 1
ATOM 1620 C C . GLN B 1 11 ? -25.031 -18.656 -4.906 1 93.25 11 GLN B C 1
ATOM 1622 O O . GLN B 1 11 ? -24.062 -17.969 -4.586 1 93.25 11 GLN B O 1
ATOM 1627 N N . GLU B 1 12 ? -25.359 -19.672 -4.324 1 94.62 12 GLU B N 1
ATOM 1628 C CA . GLU B 1 12 ? -24.594 -20.156 -3.178 1 94.62 12 GLU B CA 1
ATOM 1629 C C . GLU B 1 12 ? -23.188 -20.578 -3.592 1 94.62 12 GLU B C 1
ATOM 1631 O O . GLU B 1 12 ? -22.219 -20.297 -2.893 1 94.62 12 GLU B O 1
ATOM 1636 N N . ARG B 1 13 ? -23.094 -21.26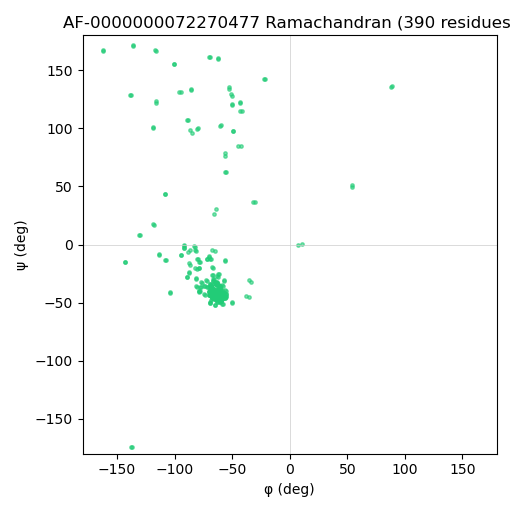6 -4.738 1 95.56 13 ARG B N 1
ATOM 1637 C CA . ARG B 1 13 ? -21.797 -21.688 -5.246 1 95.56 13 ARG B CA 1
ATOM 1638 C C . ARG B 1 13 ? -20.938 -20.5 -5.629 1 95.56 13 ARG B C 1
ATOM 1640 O O . ARG B 1 13 ? -19.75 -20.453 -5.32 1 95.56 13 ARG B O 1
ATOM 1647 N N . ARG B 1 14 ? -21.562 -19.594 -6.238 1 97.5 14 ARG B N 1
ATOM 1648 C CA . ARG B 1 14 ? -20.859 -18.359 -6.605 1 97.5 14 ARG B CA 1
ATOM 1649 C C . ARG B 1 14 ? -20.266 -17.688 -5.375 1 97.5 14 ARG B C 1
ATOM 1651 O O . ARG B 1 14 ? -19.094 -17.281 -5.383 1 97.5 14 ARG B O 1
ATOM 1658 N N . GLN B 1 15 ? -21.078 -17.609 -4.352 1 97.44 15 GLN B N 1
ATOM 1659 C CA . GLN B 1 15 ? -20.625 -16.953 -3.123 1 97.44 15 GLN B CA 1
ATOM 1660 C C . GLN B 1 15 ? -19.531 -17.781 -2.432 1 97.44 15 GLN B C 1
ATOM 1662 O O . GLN B 1 15 ? -18.594 -17.219 -1.86 1 97.44 15 GLN B O 1
ATOM 1667 N N . GLN B 1 16 ? -19.609 -19 -2.496 1 97.5 16 GLN B N 1
ATOM 1668 C CA . GLN B 1 16 ? -18.594 -19.875 -1.931 1 97.5 16 GLN B CA 1
ATOM 1669 C C . GLN B 1 16 ? -17.234 -19.641 -2.609 1 97.5 16 GLN B C 1
ATOM 1671 O O . GLN B 1 16 ? -16.203 -19.609 -1.943 1 97.5 16 GLN B O 1
ATOM 1676 N N . ILE B 1 17 ? -17.312 -19.516 -3.906 1 98.31 17 ILE B N 1
ATOM 1677 C CA . ILE B 1 17 ? -16.094 -19.266 -4.672 1 98.31 17 ILE B CA 1
ATOM 1678 C C . ILE B 1 17 ? -15.492 -17.922 -4.266 1 98.31 17 ILE B C 1
ATOM 1680 O O . ILE B 1 17 ? -14.289 -17.812 -4.023 1 98.31 17 ILE B O 1
ATOM 1684 N N . LEU B 1 18 ? -16.391 -16.984 -4.094 1 98.56 18 LEU B N 1
ATOM 1685 C CA . LEU B 1 18 ? -15.938 -15.648 -3.709 1 98.56 18 LEU B CA 1
ATOM 1686 C C . LEU B 1 18 ? -15.297 -15.672 -2.324 1 98.56 18 LEU B C 1
ATOM 1688 O O . LEU B 1 18 ? -14.203 -15.133 -2.133 1 98.56 18 LEU B O 1
ATOM 1692 N N . ASP B 1 19 ? -15.891 -16.344 -1.393 1 98.31 19 ASP B N 1
ATOM 1693 C CA . ASP B 1 19 ? -15.406 -16.391 -0.019 1 98.31 19 ASP B CA 1
ATOM 1694 C C . ASP B 1 19 ? -14.062 -17.125 0.06 1 98.31 19 ASP B C 1
ATOM 1696 O O . ASP B 1 19 ? -13.133 -16.656 0.722 1 98.31 19 ASP B O 1
ATOM 1700 N N . MET B 1 20 ? -13.984 -18.172 -0.66 1 98.69 20 MET B N 1
ATOM 1701 C CA . MET B 1 20 ? -12.742 -18.953 -0.679 1 98.69 20 MET B CA 1
ATOM 1702 C C . MET B 1 20 ? -11.617 -18.141 -1.318 1 98.69 20 MET B C 1
ATOM 1704 O O . MET B 1 20 ? -10.5 -18.109 -0.794 1 98.69 20 MET B O 1
ATOM 1708 N N . ALA B 1 21 ? -11.953 -17.516 -2.418 1 98.81 21 ALA B N 1
ATOM 1709 C CA . ALA B 1 21 ? -10.961 -16.719 -3.133 1 98.81 21 ALA B CA 1
ATOM 1710 C C . ALA B 1 21 ? -10.43 -15.586 -2.256 1 98.81 21 ALA B C 1
ATOM 1712 O O . ALA B 1 21 ? -9.219 -15.367 -2.172 1 98.81 21 ALA B O 1
ATOM 1713 N N . ALA B 1 22 ? -11.328 -14.898 -1.564 1 98.75 22 ALA B N 1
ATOM 1714 C CA . ALA B 1 22 ? -10.93 -13.797 -0.698 1 98.75 22 ALA B CA 1
ATOM 1715 C C . ALA B 1 22 ? -9.938 -14.266 0.366 1 98.75 22 ALA B C 1
ATOM 1717 O O . ALA B 1 22 ? -8.922 -13.617 0.604 1 98.75 22 ALA B O 1
ATOM 1718 N N . GLY B 1 23 ? -10.227 -15.352 0.963 1 98.69 23 GLY B N 1
ATOM 1719 C CA . GLY B 1 23 ? -9.336 -15.906 1.97 1 98.69 23 GLY B CA 1
ATOM 1720 C C . GLY B 1 23 ? -7.965 -16.25 1.425 1 98.69 23 GLY B C 1
ATOM 1721 O O . GLY B 1 23 ? -6.945 -15.914 2.031 1 98.69 23 GLY B O 1
ATOM 1722 N N . LEU B 1 24 ? -7.926 -16.875 0.245 1 98.81 24 LEU B N 1
ATOM 1723 C CA . LEU B 1 24 ? -6.664 -17.281 -0.364 1 98.81 24 LEU B CA 1
ATOM 1724 C C . LEU B 1 24 ? -5.867 -16.062 -0.828 1 98.81 24 LEU B C 1
ATOM 1726 O O . LEU B 1 24 ? -4.645 -16.031 -0.685 1 98.81 24 LEU B O 1
ATOM 1730 N N . PHE B 1 25 ? -6.617 -15.07 -1.418 1 98.81 25 PHE B N 1
ATOM 1731 C CA . PHE B 1 25 ? -5.949 -13.852 -1.86 1 98.81 25 PHE B CA 1
ATOM 1732 C C . PHE B 1 25 ? -5.219 -13.18 -0.702 1 98.81 25 PHE B C 1
ATOM 1734 O O . PHE B 1 25 ? -4.066 -12.773 -0.842 1 98.81 25 PHE B O 1
ATOM 1741 N N . VAL B 1 26 ? -5.852 -13.141 0.448 1 98.5 26 VAL B N 1
ATOM 1742 C CA . VAL B 1 26 ? -5.289 -12.469 1.613 1 98.5 26 VAL B CA 1
ATOM 1743 C C . VAL B 1 26 ? -4.148 -13.297 2.195 1 98.5 26 VAL B C 1
ATOM 1745 O O . VAL B 1 26 ? -3.113 -12.758 2.588 1 98.5 26 VAL B O 1
ATOM 1748 N N . GLU B 1 27 ? -4.258 -14.562 2.164 1 98.12 27 GLU B N 1
ATOM 1749 C CA . GLU B 1 27 ? -3.299 -15.453 2.807 1 98.12 27 GLU B CA 1
ATOM 1750 C C . GLU B 1 27 ? -2.035 -15.609 1.964 1 98.12 27 GLU B C 1
ATOM 1752 O O . GLU B 1 27 ? -0.922 -15.562 2.49 1 98.12 27 GLU B O 1
ATOM 1757 N N . ARG B 1 28 ? -2.207 -15.703 0.6 1 98.31 28 ARG B N 1
ATOM 1758 C CA . ARG B 1 28 ? -1.093 -16.125 -0.241 1 98.31 28 ARG B CA 1
ATOM 1759 C C . ARG B 1 28 ? -0.626 -14.992 -1.146 1 98.31 28 ARG B C 1
ATOM 1761 O O . ARG B 1 28 ? 0.455 -15.062 -1.733 1 98.31 28 ARG B O 1
ATOM 1768 N N . GLY B 1 29 ? -1.38 -13.953 -1.152 1 98.75 29 GLY B N 1
ATOM 1769 C CA . GLY B 1 29 ? -1.188 -12.953 -2.193 1 98.75 29 GLY B CA 1
ATOM 1770 C C . GLY B 1 29 ? -1.995 -13.234 -3.445 1 98.75 29 GLY B C 1
ATOM 1771 O O . GLY B 1 29 ? -2.051 -14.375 -3.912 1 98.75 29 GLY B O 1
ATOM 1772 N N . PHE B 1 30 ? -2.584 -12.25 -3.961 1 98.81 30 PHE B N 1
ATOM 1773 C CA . PHE B 1 30 ? -3.506 -12.383 -5.082 1 98.81 30 PHE B CA 1
ATOM 1774 C C . PHE B 1 30 ? -2.836 -13.102 -6.25 1 98.81 30 PHE B C 1
ATOM 1776 O O . PHE B 1 30 ? -3.393 -14.047 -6.809 1 98.81 30 PHE B O 1
ATOM 1783 N N . GLU B 1 31 ? -1.648 -12.711 -6.531 1 98.56 31 GLU B N 1
ATOM 1784 C CA . GLU B 1 31 ? -1.007 -13.156 -7.766 1 98.56 31 GLU B CA 1
ATOM 1785 C C . GLU B 1 31 ? -0.616 -14.625 -7.684 1 98.56 31 GLU B C 1
ATOM 1787 O O . GLU B 1 31 ? -0.333 -15.258 -8.711 1 98.56 31 GLU B O 1
ATOM 1792 N N . SER B 1 32 ? -0.667 -15.195 -6.5 1 98.12 32 SER B N 1
ATOM 1793 C CA . SER B 1 32 ? -0.222 -16.578 -6.344 1 98.12 32 SER B CA 1
ATOM 1794 C C . SER B 1 32 ? -1.39 -17.547 -6.449 1 98.12 32 SER B C 1
ATOM 1796 O O . SER B 1 32 ? -1.189 -18.766 -6.504 1 98.12 32 SER B O 1
ATOM 1798 N N . VAL B 1 33 ? -2.627 -17.047 -6.48 1 98.69 33 VAL B N 1
ATOM 1799 C CA . VAL B 1 33 ? -3.807 -17.906 -6.43 1 98.69 33 VAL B CA 1
ATOM 1800 C C . VAL B 1 33 ? -4.309 -18.172 -7.844 1 98.69 33 VAL B C 1
ATOM 1802 O O . VAL B 1 33 ? -4.469 -17.25 -8.641 1 98.69 33 VAL B O 1
ATOM 1805 N N . THR B 1 34 ? -4.562 -19.422 -8.141 1 98.25 34 THR B N 1
ATOM 1806 C CA . THR B 1 34 ? -5.051 -19.844 -9.453 1 98.25 34 THR B CA 1
ATOM 1807 C C . THR B 1 34 ? -6.441 -20.453 -9.336 1 98.25 34 THR B C 1
ATOM 1809 O O . THR B 1 34 ? -6.895 -20.781 -8.234 1 98.25 34 THR B O 1
ATOM 1812 N N . VAL B 1 35 ? -7.035 -20.594 -10.477 1 98.31 35 VAL B N 1
ATOM 1813 C CA . VAL B 1 35 ? -8.312 -21.312 -10.531 1 98.31 35 VAL B CA 1
ATOM 1814 C C . VAL B 1 35 ? -8.125 -22.75 -10.062 1 98.31 35 VAL B C 1
ATOM 1816 O O . VAL B 1 35 ? -8.992 -23.312 -9.398 1 98.31 35 VAL B O 1
ATOM 1819 N N . ALA B 1 36 ? -6.988 -23.344 -10.367 1 98.25 36 ALA B N 1
ATOM 1820 C CA . ALA B 1 36 ? -6.688 -24.703 -9.922 1 98.25 36 ALA B CA 1
ATOM 1821 C C . ALA B 1 36 ? -6.66 -24.781 -8.398 1 98.25 36 ALA B C 1
ATOM 1823 O O . ALA B 1 36 ? -7.172 -25.75 -7.812 1 98.25 36 ALA B O 1
ATOM 1824 N N . ASP B 1 37 ? -6.078 -23.812 -7.754 1 98.31 37 ASP B N 1
ATOM 1825 C CA . ASP B 1 37 ? -6.047 -23.75 -6.297 1 98.31 37 ASP B CA 1
ATOM 1826 C C . ASP B 1 37 ? -7.461 -23.734 -5.723 1 98.31 37 ASP B C 1
ATOM 1828 O O . ASP B 1 37 ? -7.758 -24.438 -4.762 1 98.31 37 ASP B O 1
ATOM 1832 N N . LEU B 1 38 ? -8.336 -22.891 -6.305 1 98.62 38 LEU B N 1
ATOM 1833 C CA . LEU B 1 38 ? -9.711 -22.734 -5.836 1 98.62 38 LEU B CA 1
ATOM 1834 C C . LEU B 1 38 ? -10.477 -24.047 -6.004 1 98.62 38 LEU B C 1
ATOM 1836 O O . LEU B 1 38 ? -11.203 -24.469 -5.102 1 98.62 38 LEU B O 1
ATOM 1840 N N . ALA B 1 39 ? -10.297 -24.656 -7.184 1 98.44 39 ALA B N 1
ATOM 1841 C CA . ALA B 1 39 ? -10.953 -25.938 -7.445 1 98.44 39 ALA B CA 1
ATOM 1842 C C . ALA B 1 39 ? -10.555 -26.984 -6.402 1 98.44 39 ALA B C 1
ATOM 1844 O O . ALA B 1 39 ? -11.414 -27.688 -5.867 1 98.44 39 ALA B O 1
ATOM 1845 N N . HIS B 1 40 ? -9.297 -26.984 -6.113 1 98.5 40 HIS B N 1
ATOM 1846 C CA . HIS B 1 40 ? -8.773 -27.922 -5.125 1 98.5 40 HIS B CA 1
ATOM 1847 C C . HIS B 1 40 ? -9.367 -27.656 -3.746 1 98.5 40 HIS B C 1
ATOM 1849 O O . HIS B 1 40 ? -9.859 -28.578 -3.09 1 98.5 40 HIS B O 1
ATOM 1855 N N . GLU B 1 41 ? -9.43 -26.438 -3.27 1 98 41 GLU B N 1
ATOM 1856 C CA . GLU B 1 41 ? -9.891 -26.078 -1.935 1 98 41 GLU B CA 1
ATOM 1857 C C . GLU B 1 41 ? -11.391 -26.312 -1.784 1 98 41 GLU B C 1
ATOM 1859 O O . GLU B 1 41 ? -11.867 -26.672 -0.701 1 98 41 GLU B O 1
ATOM 1864 N N . LEU B 1 42 ? -12.141 -26.109 -2.879 1 97.62 42 LEU B N 1
ATOM 1865 C CA . LEU B 1 42 ? -13.594 -26.234 -2.846 1 97.62 42 LEU B CA 1
ATOM 1866 C C . LEU B 1 42 ? -14.023 -27.656 -3.207 1 97.62 42 LEU B C 1
ATOM 1868 O O . LEU B 1 42 ? -15.219 -27.953 -3.232 1 97.62 42 LEU B O 1
ATOM 1872 N N . GLN B 1 43 ? -13 -28.453 -3.494 1 97.44 43 GLN B N 1
ATOM 1873 C CA . GLN B 1 43 ? -13.281 -29.828 -3.871 1 97.44 43 GLN B CA 1
ATOM 1874 C C . GLN B 1 43 ? -14.266 -29.891 -5.043 1 97.44 43 GLN B C 1
ATOM 1876 O O . GLN B 1 43 ? -15.266 -30.609 -4.98 1 97.44 43 GLN B O 1
ATOM 1881 N N . THR B 1 44 ? -13.953 -29.156 -6.074 1 96.88 44 THR B N 1
ATOM 1882 C CA . THR B 1 44 ? -14.703 -29.125 -7.328 1 96.88 44 THR B CA 1
ATOM 1883 C C . THR B 1 44 ? -13.75 -29.109 -8.523 1 96.88 44 THR B C 1
ATOM 1885 O O . THR B 1 44 ? -12.562 -29.391 -8.375 1 96.88 44 THR B O 1
ATOM 1888 N N . SER B 1 45 ? -14.281 -28.969 -9.727 1 96.94 45 SER B N 1
ATOM 1889 C CA . SER B 1 45 ? -13.453 -29.016 -10.93 1 96.94 45 SER B CA 1
ATOM 1890 C C . SER B 1 45 ? -13.164 -27.609 -11.453 1 96.94 45 SER B C 1
ATOM 1892 O O . SER B 1 45 ? -13.922 -26.688 -11.195 1 96.94 45 SER B O 1
ATOM 1894 N N . ARG B 1 46 ? -12.047 -27.484 -12.188 1 97.56 46 ARG B N 1
ATOM 1895 C CA . ARG B 1 46 ? -11.711 -26.219 -12.82 1 97.56 46 ARG B CA 1
ATOM 1896 C C . ARG B 1 46 ? -12.852 -25.734 -13.711 1 97.56 46 ARG B C 1
ATOM 1898 O O . ARG B 1 46 ? -13.25 -24.562 -13.648 1 97.56 46 ARG B O 1
ATOM 1905 N N . PRO B 1 47 ? -13.453 -26.641 -14.484 1 97.62 47 PRO B N 1
ATOM 1906 C CA . PRO B 1 47 ? -14.57 -26.219 -15.336 1 97.62 47 PRO B CA 1
ATOM 1907 C C . PRO B 1 47 ? -15.742 -25.656 -14.531 1 97.62 47 PRO B C 1
ATOM 1909 O O . PRO B 1 47 ? -16.391 -24.703 -14.977 1 97.62 47 PRO B O 1
ATOM 1912 N N . THR B 1 48 ? -15.953 -26.203 -13.438 1 96.69 48 THR B N 1
ATOM 1913 C CA . THR B 1 48 ? -17.016 -25.672 -12.586 1 96.69 48 THR B CA 1
ATOM 1914 C C . THR B 1 48 ? -16.719 -24.234 -12.188 1 96.69 48 THR B C 1
ATOM 1916 O O . THR B 1 48 ? -17.609 -23.375 -12.273 1 96.69 48 THR B O 1
ATOM 1919 N N . ILE B 1 49 ? -15.492 -23.953 -11.789 1 98.12 49 ILE B N 1
ATOM 1920 C CA . ILE B 1 49 ? -15.133 -22.594 -11.414 1 98.12 49 ILE B CA 1
ATOM 1921 C C . ILE B 1 49 ? -15.258 -21.672 -12.625 1 98.12 49 ILE B C 1
ATOM 1923 O O . ILE B 1 49 ? -15.797 -20.578 -12.523 1 98.12 49 ILE B O 1
ATOM 1927 N N . TYR B 1 50 ? -14.852 -22.141 -13.742 1 98.06 50 TYR B N 1
ATOM 1928 C CA . TYR B 1 50 ? -14.852 -21.359 -14.969 1 98.06 50 TYR B CA 1
ATOM 1929 C C . TYR B 1 50 ? -16.266 -21.031 -15.422 1 98.06 50 TYR B C 1
ATOM 1931 O O . TYR B 1 50 ? -16.5 -20.031 -16.094 1 98.06 50 TYR B O 1
ATOM 1939 N N . SER B 1 51 ? -17.203 -21.891 -15.023 1 97.81 51 SER B N 1
ATOM 1940 C CA . SER B 1 51 ? -18.578 -21.625 -15.383 1 97.81 51 SER B CA 1
ATOM 1941 C C . SER B 1 51 ? -19.109 -20.391 -14.672 1 97.81 51 SER B C 1
ATOM 1943 O O . SER B 1 51 ? -20.047 -19.734 -15.148 1 97.81 51 SER B O 1
ATOM 1945 N N . TYR B 1 52 ? -18.453 -20.016 -13.602 1 98 52 TYR B N 1
ATOM 1946 C CA . TYR B 1 52 ? -18.875 -18.844 -12.844 1 98 52 TYR B CA 1
ATOM 1947 C C . TYR B 1 52 ? -17.969 -17.656 -13.102 1 98 52 TYR B C 1
ATOM 1949 O O . TYR B 1 52 ? -18.438 -16.516 -13.234 1 98 52 TYR B O 1
ATOM 1957 N N . PHE B 1 53 ? -16.609 -17.953 -13.18 1 98.62 53 PHE B N 1
ATOM 1958 C CA . PHE B 1 53 ? -15.617 -16.906 -13.344 1 98.62 53 PHE B CA 1
ATOM 1959 C C . PHE B 1 53 ? -14.539 -17.328 -14.336 1 98.62 53 PHE B C 1
ATOM 1961 O O . PHE B 1 53 ? -13.867 -18.344 -14.133 1 98.62 53 PHE B O 1
ATOM 1968 N N . PRO B 1 54 ? -14.312 -16.484 -15.281 1 98.12 54 PRO B N 1
ATOM 1969 C CA . PRO B 1 54 ? -13.352 -16.859 -16.312 1 98.12 54 PRO B CA 1
ATOM 1970 C C . PRO B 1 54 ? -11.906 -16.719 -15.859 1 98.12 54 PRO B C 1
ATOM 1972 O O . PRO B 1 54 ? -10.992 -17.203 -16.531 1 98.12 54 PRO B O 1
ATOM 1975 N N . SER B 1 55 ? -11.68 -15.977 -14.711 1 98.06 55 SER B N 1
ATOM 1976 C CA . SER B 1 55 ? -10.328 -15.766 -14.211 1 98.06 55 SER B CA 1
ATOM 1977 C C . SER B 1 55 ? -10.336 -15.328 -12.75 1 98.06 55 SER B C 1
ATOM 1979 O O . SER B 1 55 ? -11.383 -14.953 -12.219 1 98.06 55 SER B O 1
ATOM 1981 N N . THR B 1 56 ? -9.234 -15.359 -12.141 1 98.25 56 THR B N 1
ATOM 1982 C CA . THR B 1 56 ? -9.109 -14.836 -10.789 1 98.25 56 THR B CA 1
ATOM 1983 C C . THR B 1 56 ? -9.32 -13.32 -10.773 1 98.25 56 THR B C 1
ATOM 1985 O O . THR B 1 56 ? -9.836 -12.773 -9.797 1 98.25 56 THR B O 1
ATOM 1988 N N . GLU B 1 57 ? -9 -12.641 -11.836 1 98.38 57 GLU B N 1
ATOM 1989 C CA . GLU B 1 57 ? -9.266 -11.211 -11.953 1 98.38 57 GLU B CA 1
ATOM 1990 C C . GLU B 1 57 ? -10.766 -10.922 -11.922 1 98.38 57 GLU B C 1
ATOM 1992 O O . GLU B 1 57 ? -11.203 -9.953 -11.297 1 98.38 57 GLU B O 1
ATOM 1997 N N . ALA B 1 58 ? -11.461 -11.75 -12.562 1 98.69 58 ALA B N 1
ATOM 1998 C CA . ALA B 1 58 ? -12.914 -11.594 -12.555 1 98.69 58 ALA B CA 1
ATOM 1999 C C . ALA B 1 58 ? -13.477 -11.797 -11.148 1 98.69 58 ALA B C 1
ATOM 2001 O O . ALA B 1 58 ? -14.438 -11.141 -10.758 1 98.69 58 ALA B O 1
ATOM 2002 N N . ILE B 1 59 ? -12.906 -12.734 -10.477 1 98.75 59 ILE B N 1
ATOM 2003 C CA . ILE B 1 59 ? -13.312 -12.984 -9.102 1 98.75 59 ILE B CA 1
ATOM 2004 C C . ILE B 1 59 ? -13.008 -11.758 -8.242 1 98.75 59 ILE B C 1
ATOM 2006 O O . ILE B 1 59 ? -13.852 -11.305 -7.469 1 98.75 59 ILE B O 1
ATOM 2010 N N . LEU B 1 60 ? -11.836 -11.211 -8.422 1 98.81 60 LEU B N 1
ATOM 2011 C CA . LEU B 1 60 ? -11.445 -10.016 -7.68 1 98.81 60 LEU B CA 1
ATOM 2012 C C . LEU B 1 60 ? -12.391 -8.859 -7.98 1 98.81 60 LEU B C 1
ATOM 2014 O O . LEU B 1 60 ? -12.82 -8.148 -7.07 1 98.81 60 LEU B O 1
ATOM 2018 N N . ASP B 1 61 ? -12.711 -8.672 -9.227 1 98.56 61 ASP B N 1
ATOM 2019 C CA . ASP B 1 61 ? -13.641 -7.621 -9.625 1 98.56 61 ASP B CA 1
ATOM 2020 C C . ASP B 1 61 ? -14.977 -7.766 -8.891 1 98.56 61 ASP B C 1
ATOM 2022 O O . ASP B 1 61 ? -15.5 -6.793 -8.352 1 98.56 61 ASP B O 1
ATOM 2026 N N . ALA B 1 62 ? -15.453 -8.953 -8.844 1 98.5 62 ALA B N 1
ATOM 2027 C CA . ALA B 1 62 ? -16.734 -9.219 -8.18 1 98.5 62 ALA B CA 1
ATOM 2028 C C . ALA B 1 62 ? -16.641 -8.953 -6.68 1 98.5 62 ALA B C 1
ATOM 2030 O O . ALA B 1 62 ? -17.531 -8.359 -6.09 1 98.5 62 ALA B O 1
ATOM 2031 N N . LEU B 1 63 ? -15.562 -9.406 -6.09 1 98.56 63 LEU B N 1
ATOM 2032 C CA . LEU B 1 63 ? -15.328 -9.188 -4.664 1 98.56 63 LEU B CA 1
ATOM 2033 C C . LEU B 1 63 ? -15.289 -7.695 -4.344 1 98.56 63 LEU B C 1
ATOM 2035 O O . LEU B 1 63 ? -15.961 -7.238 -3.414 1 98.56 63 LEU B O 1
ATOM 2039 N N . LEU B 1 64 ? -14.531 -6.949 -5.117 1 98 64 LEU B N 1
ATOM 2040 C CA . LEU B 1 64 ? -14.352 -5.523 -4.852 1 98 64 LEU B CA 1
ATOM 2041 C C . LEU B 1 64 ? -15.656 -4.762 -5.078 1 98 64 LEU B C 1
ATOM 2043 O O . LEU B 1 64 ? -15.969 -3.834 -4.328 1 98 64 LEU B O 1
ATOM 2047 N N . GLN B 1 65 ? -16.375 -5.152 -6.047 1 96.75 65 GLN B N 1
ATOM 2048 C CA . GLN B 1 65 ? -17.672 -4.527 -6.293 1 96.75 65 GLN B CA 1
ATOM 2049 C C . GLN B 1 65 ? -18.625 -4.766 -5.133 1 96.75 65 GLN B C 1
ATOM 2051 O O . GLN B 1 65 ? -19.297 -3.84 -4.672 1 96.75 65 GLN B O 1
ATOM 2056 N N . GLN B 1 66 ? -18.672 -5.977 -4.688 1 96.31 66 GLN B N 1
ATOM 2057 C CA . GLN B 1 66 ? -19.516 -6.324 -3.553 1 96.31 66 GLN B CA 1
ATOM 2058 C C . GLN B 1 66 ? -19.109 -5.562 -2.299 1 96.31 66 GLN B C 1
ATOM 2060 O O . GLN B 1 66 ? -19.953 -5.035 -1.576 1 96.31 66 GLN B O 1
ATOM 2065 N N . ARG B 1 67 ? -17.859 -5.527 -2.062 1 96.25 67 ARG B N 1
ATOM 2066 C CA . ARG B 1 67 ? -17.344 -4.859 -0.872 1 96.25 67 ARG B CA 1
ATOM 2067 C C . ARG B 1 67 ? -17.594 -3.359 -0.931 1 96.25 67 ARG B C 1
ATOM 2069 O O . ARG B 1 67 ? -17.953 -2.746 0.075 1 96.25 67 ARG B O 1
ATOM 2076 N N . LEU B 1 68 ? -17.375 -2.775 -2.117 1 94.44 68 LEU B N 1
ATOM 2077 C CA . LEU B 1 68 ? -17.594 -1.343 -2.281 1 94.44 68 LEU B CA 1
ATOM 2078 C C . LEU B 1 68 ? -19.062 -0.985 -2.025 1 94.44 68 LEU B C 1
ATOM 2080 O O . LEU B 1 68 ? -19.344 -0.043 -1.284 1 94.44 68 LEU B O 1
ATOM 2084 N N . ALA B 1 69 ? -19.938 -1.753 -2.562 1 92.44 69 ALA B N 1
ATOM 2085 C CA . ALA B 1 69 ? -21.375 -1.51 -2.387 1 92.44 69 ALA B CA 1
ATOM 2086 C C . ALA B 1 69 ? -21.766 -1.605 -0.916 1 92.44 69 ALA B C 1
ATOM 2088 O O . ALA B 1 69 ? -22.469 -0.734 -0.398 1 92.44 69 ALA B O 1
ATOM 2089 N N . GLY B 1 70 ? -21.312 -2.646 -0.258 1 93.06 70 GLY B N 1
ATOM 2090 C CA . GLY B 1 70 ? -21.594 -2.818 1.157 1 93.06 70 GLY B CA 1
ATOM 2091 C C . GLY B 1 70 ? -21.016 -1.715 2.021 1 93.06 70 GLY B C 1
ATOM 2092 O O . GLY B 1 70 ? -21.688 -1.229 2.941 1 93.06 70 GLY B O 1
ATOM 2093 N N . LEU B 1 71 ? -19.859 -1.343 1.715 1 93.19 71 LEU B N 1
ATOM 2094 C CA . LEU B 1 71 ? -19.172 -0.289 2.455 1 93.19 71 LEU B CA 1
ATOM 2095 C C . LEU B 1 71 ? -19.922 1.034 2.336 1 93.19 71 LEU B C 1
ATOM 2097 O O . LEU B 1 71 ? -20.172 1.703 3.342 1 93.19 71 LEU B O 1
ATOM 2101 N N . LEU B 1 72 ? -20.25 1.406 1.155 1 88.12 72 LEU B N 1
ATOM 2102 C CA . LEU B 1 72 ? -20.922 2.676 0.91 1 88.12 72 LEU B CA 1
ATOM 2103 C C . LEU B 1 72 ? -22.297 2.699 1.57 1 88.12 72 LEU B C 1
ATOM 2105 O O . LEU B 1 72 ? -22.719 3.73 2.098 1 88.12 72 LEU B O 1
ATOM 2109 N N . GLN B 1 73 ? -22.938 1.604 1.613 1 90.5 73 GLN B N 1
ATOM 2110 C CA . GLN B 1 73 ? -24.234 1.5 2.248 1 90.5 73 GLN B CA 1
ATOM 2111 C C . GLN B 1 73 ? -24.141 1.773 3.746 1 90.5 73 GLN B C 1
ATOM 2113 O O . GLN B 1 73 ? -25.062 2.355 4.332 1 90.5 73 GLN B O 1
ATOM 2118 N N . ARG B 1 74 ? -23.062 1.4 4.348 1 91.75 74 ARG B N 1
ATOM 2119 C CA . ARG B 1 74 ? -22.891 1.568 5.785 1 91.75 74 ARG B CA 1
ATOM 2120 C C . ARG B 1 74 ? -22.281 2.928 6.105 1 91.75 74 ARG B C 1
ATOM 2122 O O . ARG B 1 74 ? -22.547 3.504 7.16 1 91.75 74 ARG B O 1
ATOM 2129 N N . LEU B 1 75 ? -21.531 3.443 5.211 1 86 75 LEU B N 1
ATOM 2130 C CA . LEU B 1 75 ? -20.797 4.688 5.438 1 86 75 LEU B CA 1
ATOM 2131 C C . LEU B 1 75 ? -21.703 5.895 5.23 1 86 75 LEU B C 1
ATOM 2133 O O . LEU B 1 75 ? -21.594 6.891 5.949 1 86 75 LEU B O 1
ATOM 2137 N N . ASP B 1 76 ? -22.594 5.816 4.312 1 82.94 76 ASP B N 1
ATOM 2138 C CA . ASP B 1 76 ? -23.438 6.941 3.93 1 82.94 76 ASP B CA 1
ATOM 2139 C C . ASP B 1 76 ? -24.25 7.445 5.121 1 82.94 76 ASP B C 1
ATOM 2141 O O . ASP B 1 76 ? -24.219 8.633 5.441 1 82.94 76 ASP B O 1
ATOM 2145 N N . PRO B 1 77 ? -24.938 6.578 5.82 1 83.88 77 PRO B 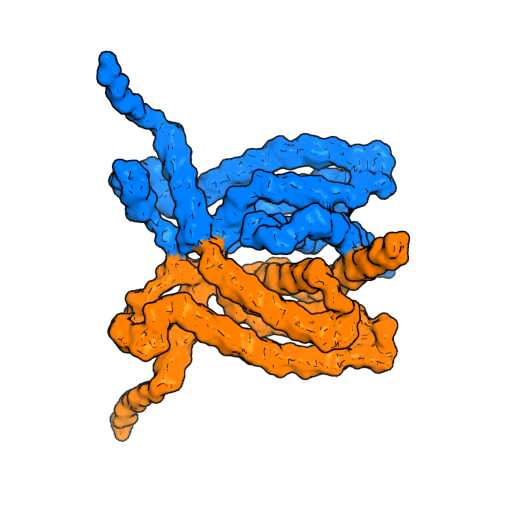N 1
ATOM 2146 C CA . PRO B 1 77 ? -25.703 7.059 6.973 1 83.88 77 PRO B CA 1
ATOM 2147 C C . PRO B 1 77 ? -24.812 7.617 8.086 1 83.88 77 PRO B C 1
ATOM 2149 O O . PRO B 1 77 ? -25.219 8.539 8.797 1 83.88 77 PRO B O 1
ATOM 2152 N N . LEU B 1 78 ? -23.641 7.059 8.242 1 82.25 78 LEU B N 1
ATOM 2153 C CA . LEU B 1 78 ? -22.703 7.539 9.242 1 82.25 78 LEU B CA 1
ATOM 2154 C C . LEU B 1 78 ? -22.266 8.969 8.938 1 82.25 78 LEU B C 1
ATOM 2156 O O . LEU B 1 78 ? -22.25 9.82 9.836 1 82.25 78 LEU B O 1
ATOM 2160 N N . LEU B 1 79 ? -21.969 9.234 7.723 1 79 79 LEU B N 1
ATOM 2161 C CA . LEU B 1 79 ? -21.547 10.57 7.309 1 79 79 LEU B CA 1
ATOM 2162 C C . LEU B 1 79 ? -22.719 11.555 7.418 1 79 79 LEU B C 1
ATOM 2164 O O . LEU B 1 79 ? -22.516 12.711 7.789 1 79 79 LEU B O 1
ATOM 2168 N N . ALA B 1 80 ? -23.844 11.094 7.109 1 77.12 80 ALA B N 1
ATOM 2169 C CA . ALA B 1 80 ? -25.047 11.938 7.188 1 77.12 80 ALA B CA 1
ATOM 2170 C C . ALA B 1 80 ? -25.312 12.367 8.625 1 77.12 80 ALA B C 1
ATOM 2172 O O . ALA B 1 80 ? -25.828 13.469 8.859 1 77.12 80 ALA B O 1
ATOM 2173 N N . SER B 1 81 ? -24.875 11.562 9.531 1 77.31 81 SER B N 1
ATOM 2174 C CA . SER B 1 81 ? -25.141 11.844 10.938 1 77.31 81 SER B CA 1
ATOM 2175 C C . SER B 1 81 ? -24.125 12.852 11.484 1 77.31 81 SER B C 1
ATOM 2177 O O . SER B 1 81 ? -24.344 13.422 12.562 1 77.31 81 SER B O 1
ATOM 2179 N N . LEU B 1 82 ? -23.016 12.984 10.844 1 71.06 82 LEU B N 1
ATOM 2180 C CA . LEU B 1 82 ? -21.969 13.898 11.281 1 71.06 82 LEU B CA 1
ATOM 2181 C C . LEU B 1 82 ? -22.25 15.32 10.789 1 71.06 82 LEU B C 1
ATOM 2183 O O . LEU B 1 82 ? -21.516 16.25 11.133 1 71.06 82 LEU B O 1
ATOM 2187 N N . ARG B 1 83 ? -23.281 15.547 10.086 1 62.25 83 ARG B N 1
ATOM 2188 C CA . ARG B 1 83 ? -23.656 16.844 9.547 1 62.25 83 ARG B CA 1
ATOM 2189 C C . ARG B 1 83 ? -23.875 17.859 10.664 1 62.25 83 ARG B C 1
ATOM 2191 O O . ARG B 1 83 ? -24.609 17.594 11.617 1 62.25 83 ARG B O 1
ATOM 2198 N N . PRO B 1 84 ? -22.672 18.797 10.789 1 53.5 84 PRO B N 1
ATOM 2199 C CA . PRO B 1 84 ? -22.812 19.781 11.867 1 53.5 84 PRO B CA 1
ATOM 2200 C C . PRO B 1 84 ? -24.141 20.531 11.805 1 53.5 84 PRO B C 1
ATOM 2202 O O . PRO B 1 84 ? -24.703 20.719 10.719 1 53.5 84 PRO B O 1
ATOM 2205 N N . GLU B 1 85 ? -24.844 20.578 12.898 1 51.44 85 GLU B N 1
ATOM 2206 C CA . GLU B 1 85 ? -25.797 21.672 12.984 1 51.44 85 GLU B CA 1
ATOM 2207 C C . GLU B 1 85 ? -25.141 23.016 12.664 1 51.44 85 GLU B C 1
ATOM 2209 O O . GLU B 1 85 ? -25.766 23.906 12.094 1 51.44 85 GLU B O 1
ATOM 2214 N N . SER B 1 86 ? -23.891 23.422 13.312 1 46.41 86 SER B N 1
ATOM 2215 C CA . SER B 1 86 ? -23.078 24.609 13.047 1 46.41 86 SER B CA 1
ATOM 2216 C C . SER B 1 86 ? -21.703 24.234 12.508 1 46.41 86 SER B C 1
ATOM 2218 O O . SER B 1 86 ? -21.141 23.203 12.883 1 46.41 86 SER B O 1
ATOM 2220 N N . LEU B 1 87 ? -21.266 24.672 11.344 1 45.69 87 LEU B N 1
ATOM 2221 C CA . LEU B 1 87 ? -20.062 24.438 10.539 1 45.69 87 LEU B CA 1
ATOM 2222 C C . LEU B 1 87 ? -18.844 24.266 11.422 1 45.69 87 LEU B C 1
ATOM 2224 O O . LEU B 1 87 ? -17.953 23.453 11.125 1 45.69 87 LEU B O 1
ATOM 2228 N N . THR B 1 88 ? -18.672 25.125 12.438 1 46.84 88 THR B N 1
ATOM 2229 C CA . THR B 1 88 ? -17.438 25.328 13.188 1 46.84 88 THR B CA 1
ATOM 2230 C C . THR B 1 88 ? -17.094 24.078 14.008 1 46.84 88 THR B C 1
ATOM 2232 O O . THR B 1 88 ? -15.93 23.719 14.148 1 46.84 88 THR B O 1
ATOM 2235 N N . GLU B 1 89 ? -18.047 23.516 14.664 1 47.66 89 GLU B N 1
ATOM 2236 C CA . GLU B 1 89 ? -17.797 22.5 15.688 1 47.66 89 GLU B CA 1
ATOM 2237 C C . GLU B 1 89 ? -17.5 21.141 15.055 1 47.66 89 GLU B C 1
ATOM 2239 O O . GLU B 1 89 ? -16.734 20.344 15.609 1 47.66 89 GLU B O 1
ATOM 2244 N N . GLN B 1 90 ? -18.141 20.703 14.016 1 48.94 90 GLN B N 1
ATOM 2245 C CA . GLN B 1 90 ? -18.375 19.328 13.586 1 48.94 90 GLN B CA 1
ATOM 2246 C C . GLN B 1 90 ? -17.234 18.812 12.711 1 48.94 90 GLN B C 1
ATOM 2248 O O . GLN B 1 90 ? -17.141 17.625 12.438 1 48.94 90 GLN B O 1
ATOM 2253 N N . GLN B 1 91 ? -16.516 19.688 12.094 1 52.09 91 GLN B N 1
ATOM 2254 C CA . GLN B 1 91 ? -15.484 19.172 11.203 1 52.09 91 GLN B CA 1
ATOM 2255 C C . GLN B 1 91 ? -14.539 18.25 11.953 1 52.09 91 GLN B C 1
ATOM 2257 O O . GLN B 1 91 ? -13.906 17.375 11.352 1 52.09 91 GLN B O 1
ATOM 2262 N N . SER B 1 92 ? -14.617 18.297 13.414 1 60.22 92 SER B N 1
ATOM 2263 C CA . SER B 1 92 ? -13.375 17.969 14.109 1 60.22 92 SER B CA 1
ATOM 2264 C C . SER B 1 92 ? -13.266 16.469 14.359 1 60.22 92 SER B C 1
ATOM 2266 O O . SER B 1 92 ? -12.164 15.922 14.383 1 60.22 92 SER B O 1
ATOM 2268 N N . HIS B 1 93 ? -14.461 15.688 13.992 1 77.62 93 HIS B N 1
ATOM 2269 C CA . HIS B 1 93 ? -14.266 14.297 14.383 1 77.62 93 HIS B CA 1
ATOM 2270 C C . HIS B 1 93 ? -14.578 13.352 13.227 1 77.62 93 HIS B C 1
ATOM 2272 O O . HIS B 1 93 ? -14.633 12.133 13.414 1 77.62 93 HIS B O 1
ATOM 2278 N N . VAL B 1 94 ? -14.797 13.922 12.055 1 80.38 94 VAL B N 1
ATOM 2279 C CA . VAL B 1 94 ? -15.195 13.102 10.906 1 80.38 94 VAL B CA 1
ATOM 2280 C C . VAL B 1 94 ? -14.102 12.086 10.602 1 80.38 94 VAL B C 1
ATOM 2282 O O . VAL B 1 94 ? -14.398 10.922 10.32 1 80.38 94 VAL B O 1
ATOM 2285 N N . ILE B 1 95 ? -12.883 12.484 10.734 1 87.75 95 ILE B N 1
ATOM 2286 C CA . ILE B 1 95 ? -11.758 11.609 10.422 1 87.75 95 ILE B CA 1
ATOM 2287 C C . ILE B 1 95 ? -11.711 10.453 11.414 1 87.75 95 ILE B C 1
ATOM 2289 O O . ILE B 1 95 ? -11.508 9.297 11.023 1 87.75 95 ILE B O 1
ATOM 2293 N N . GLU B 1 96 ? -11.977 10.789 12.625 1 90 96 GLU B N 1
ATOM 2294 C CA . GLU B 1 96 ? -12 9.742 13.648 1 90 96 GLU B CA 1
ATOM 2295 C C . GLU B 1 96 ? -13.109 8.734 13.391 1 90 96 GLU B C 1
ATOM 2297 O O . GLU B 1 96 ? -12.898 7.527 13.5 1 90 96 GLU B O 1
ATOM 2302 N N . VAL B 1 97 ? -14.242 9.242 13.016 1 86.69 97 VAL B N 1
ATOM 2303 C CA . VAL B 1 97 ? -15.414 8.398 12.781 1 86.69 97 VAL B CA 1
ATOM 2304 C C . VAL B 1 97 ? -15.156 7.488 11.586 1 86.69 97 VAL B C 1
ATOM 2306 O O . VAL B 1 97 ? -15.406 6.281 11.648 1 86.69 97 VAL B O 1
ATOM 2309 N N . VAL B 1 98 ? -14.656 8.055 10.539 1 89.06 98 VAL B N 1
ATOM 2310 C CA . VAL B 1 98 ? -14.398 7.289 9.328 1 89.06 98 VAL B CA 1
ATOM 2311 C C . VAL B 1 98 ? -13.297 6.27 9.586 1 89.06 98 VAL B C 1
ATOM 2313 O O . VAL B 1 98 ? -13.383 5.121 9.141 1 89.06 98 VAL B O 1
ATOM 2316 N N . PHE B 1 99 ? -12.258 6.656 10.328 1 93.88 99 PHE B N 1
ATOM 2317 C CA . PHE B 1 99 ? -11.156 5.75 10.641 1 93.88 99 PHE B CA 1
ATOM 2318 C C . PHE B 1 99 ? -11.656 4.562 11.461 1 93.88 99 PHE B C 1
ATOM 2320 O O . PHE B 1 99 ? -11.328 3.414 11.164 1 93.88 99 PHE B O 1
ATOM 2327 N N . ARG B 1 100 ? -12.492 4.844 12.422 1 93.25 100 ARG B N 1
ATOM 2328 C CA . ARG B 1 100 ? -13.062 3.785 13.25 1 93.25 100 ARG B CA 1
ATOM 2329 C C . ARG B 1 100 ? -13.938 2.854 12.422 1 93.25 100 ARG B C 1
ATOM 2331 O O . ARG B 1 100 ? -13.922 1.636 12.625 1 93.25 100 ARG B O 1
ATOM 2338 N N . PHE B 1 101 ? -14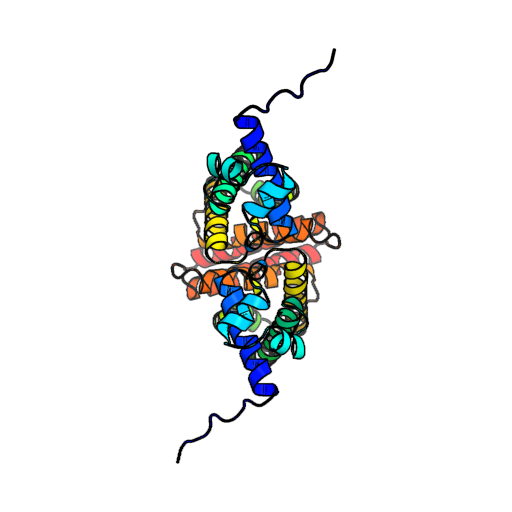.68 3.439 11.602 1 92.94 101 PHE B N 1
ATOM 2339 C CA . PHE B 1 101 ? -15.5 2.654 10.68 1 92.94 101 PHE B CA 1
ATOM 2340 C C . PHE B 1 101 ? -14.633 1.702 9.867 1 92.94 101 PHE B C 1
ATOM 2342 O O . PHE B 1 101 ? -14.953 0.518 9.742 1 92.94 101 PHE B O 1
ATOM 2349 N N . LEU B 1 102 ? -13.516 2.184 9.328 1 94.94 102 LEU B N 1
ATOM 2350 C CA . LEU B 1 102 ? -12.633 1.396 8.477 1 94.94 102 LEU B CA 1
ATOM 2351 C C . LEU B 1 102 ? -11.977 0.273 9.266 1 94.94 102 LEU B C 1
ATOM 2353 O O . LEU B 1 102 ? -11.711 -0.802 8.727 1 94.94 102 LEU B O 1
ATOM 2357 N N . LEU B 1 103 ? -11.734 0.503 10.555 1 96.5 103 LEU B N 1
ATOM 2358 C CA . LEU B 1 103 ? -11.156 -0.54 11.398 1 96.5 103 LEU B CA 1
ATOM 2359 C C . LEU B 1 103 ? -12.086 -1.751 11.469 1 96.5 103 LEU B C 1
ATOM 2361 O O . LEU B 1 103 ? -11.617 -2.883 11.633 1 96.5 103 LEU B O 1
ATOM 2365 N N . GLY B 1 104 ? -13.367 -1.504 11.25 1 95.81 104 GLY B N 1
ATOM 2366 C CA . GLY B 1 104 ? -14.344 -2.58 11.234 1 95.81 104 GLY B CA 1
ATOM 2367 C C . GLY B 1 104 ? -14.398 -3.311 9.898 1 95.81 104 GLY B C 1
ATOM 2368 O O . GLY B 1 104 ? -15.094 -4.32 9.773 1 95.81 104 GLY B O 1
ATOM 2369 N N . GLU B 1 105 ? -13.656 -2.838 8.938 1 96.75 105 GLU B N 1
ATOM 2370 C CA . GLU B 1 105 ? -13.609 -3.416 7.598 1 96.75 105 GLU B CA 1
ATOM 2371 C C . GLU B 1 105 ? -12.289 -4.129 7.344 1 96.75 105 GLU B C 1
ATOM 2373 O O . GLU B 1 105 ? -11.711 -4.016 6.262 1 96.75 105 GLU B O 1
ATOM 2378 N N . ALA B 1 106 ? -11.852 -4.879 8.328 1 97.12 106 ALA B N 1
ATOM 2379 C CA . ALA B 1 106 ? -10.523 -5.492 8.305 1 97.12 106 ALA B CA 1
ATOM 2380 C C . ALA B 1 106 ? -10.367 -6.41 7.098 1 97.12 106 ALA B C 1
ATOM 2382 O O . ALA B 1 106 ? -9.328 -6.402 6.434 1 97.12 106 ALA B O 1
ATOM 2383 N N . ASP B 1 107 ? -11.398 -7.133 6.77 1 97.19 107 ASP B N 1
ATOM 2384 C CA . ASP B 1 107 ? -11.312 -8.078 5.66 1 97.19 107 ASP B CA 1
ATOM 2385 C C . ASP B 1 107 ? -11.18 -7.352 4.324 1 97.19 107 ASP B C 1
ATOM 2387 O O . ASP B 1 107 ? -10.43 -7.785 3.447 1 97.19 107 ASP B O 1
ATOM 2391 N N . THR B 1 108 ? -11.922 -6.285 4.207 1 97.75 108 THR B N 1
ATOM 2392 C CA . THR B 1 108 ? -11.852 -5.484 2.988 1 97.75 108 THR B CA 1
ATOM 2393 C C . THR B 1 108 ? -10.477 -4.828 2.857 1 97.75 108 THR B C 1
ATOM 2395 O O . THR B 1 108 ? -9.891 -4.824 1.776 1 97.75 108 THR B O 1
ATOM 2398 N N . LEU B 1 109 ? -9.953 -4.344 3.986 1 98 109 LEU B N 1
ATOM 2399 C CA . LEU B 1 109 ? -8.633 -3.723 3.99 1 98 109 LEU B CA 1
ATOM 2400 C C . LEU B 1 109 ? -7.559 -4.73 3.594 1 98 109 LEU B C 1
ATOM 2402 O O . LEU B 1 109 ? -6.707 -4.438 2.754 1 98 109 LEU B O 1
ATOM 2406 N N . ARG B 1 110 ? -7.664 -5.906 4.113 1 98.31 110 ARG B N 1
ATOM 2407 C CA . ARG B 1 110 ? -6.688 -6.945 3.787 1 98.31 110 ARG B CA 1
ATOM 2408 C C . ARG B 1 110 ? -6.766 -7.324 2.312 1 98.31 110 ARG B C 1
ATOM 2410 O O . ARG B 1 110 ? -5.738 -7.531 1.663 1 98.31 110 ARG B O 1
ATOM 2417 N N . LEU B 1 111 ? -7.969 -7.398 1.818 1 98.62 111 LEU B N 1
ATOM 2418 C CA . LEU B 1 111 ? -8.148 -7.734 0.411 1 98.62 111 LEU B CA 1
ATOM 2419 C C . LEU B 1 111 ? -7.551 -6.66 -0.488 1 98.62 111 LEU B C 1
ATOM 2421 O O . LEU B 1 111 ? -6.859 -6.973 -1.461 1 98.62 111 LEU B O 1
ATOM 2425 N N . LEU B 1 112 ? -7.695 -5.383 -0.127 1 98.44 112 LEU B N 1
ATOM 2426 C CA . LEU B 1 112 ? -7.227 -4.246 -0.915 1 98.44 112 LEU B CA 1
ATOM 2427 C C . LEU B 1 112 ? -5.703 -4.184 -0.924 1 98.44 112 LEU B C 1
ATOM 2429 O O . LEU B 1 112 ? -5.113 -3.459 -1.729 1 98.44 112 LEU B O 1
ATOM 2433 N N . HIS B 1 113 ? -5.051 -4.941 -0.065 1 98.31 113 HIS B N 1
ATOM 2434 C CA . HIS B 1 113 ? -3.594 -4.906 0.04 1 98.31 113 HIS B CA 1
ATOM 2435 C C . HIS B 1 113 ? -2.982 -6.262 -0.296 1 98.31 113 HIS B C 1
ATOM 2437 O O . HIS B 1 113 ? -1.804 -6.496 -0.025 1 98.31 113 HIS B O 1
ATOM 2443 N N . SER B 1 114 ? -3.748 -7.152 -0.958 1 98.69 114 SER B N 1
ATOM 2444 C CA . SER B 1 114 ? -3.354 -8.555 -1.104 1 98.69 114 SER B CA 1
ATOM 2445 C C . SER B 1 114 ? -2.562 -8.773 -2.391 1 98.69 114 SER B C 1
ATOM 2447 O O . SER B 1 114 ? -2.055 -9.867 -2.633 1 98.69 114 SER B O 1
ATOM 2449 N N . GLY B 1 115 ? -2.385 -7.703 -3.242 1 98.62 115 GLY B N 1
ATOM 2450 C CA . GLY B 1 115 ? -1.668 -7.844 -4.5 1 98.62 115 GLY B CA 1
ATOM 2451 C C . GLY B 1 115 ? -0.698 -6.707 -4.766 1 98.62 115 GLY B C 1
ATOM 2452 O O . GLY B 1 115 ? -0.636 -5.746 -3.998 1 98.62 115 GLY B O 1
ATOM 2453 N N . GLY B 1 116 ? 0.12 -6.926 -5.844 1 98 116 GLY B N 1
ATOM 2454 C CA . GLY B 1 116 ? 1.145 -5.922 -6.082 1 98 116 GLY B CA 1
ATOM 2455 C C . GLY B 1 116 ? 1.386 -5.652 -7.555 1 98 116 GLY B C 1
ATOM 2456 O O . GLY B 1 116 ? 2.008 -4.652 -7.914 1 98 116 GLY B O 1
ATOM 2457 N N . ALA B 1 117 ? 0.906 -6.52 -8.461 1 98.19 117 ALA B N 1
ATOM 2458 C CA . ALA B 1 117 ? 1.101 -6.348 -9.898 1 98.19 117 ALA B CA 1
ATOM 2459 C C . ALA B 1 117 ? 0.287 -5.168 -10.422 1 98.19 117 ALA B C 1
ATOM 2461 O O . ALA B 1 117 ? -0.698 -4.758 -9.797 1 98.19 117 ALA B O 1
ATOM 2462 N N . PRO B 1 118 ? 0.615 -4.66 -11.555 1 97 118 PRO B N 1
ATOM 2463 C CA . PRO B 1 118 ? -0.061 -3.477 -12.094 1 97 118 PRO B CA 1
ATOM 2464 C C . PRO B 1 118 ? -1.566 -3.68 -12.25 1 97 118 PRO B C 1
ATOM 2466 O O . PRO B 1 118 ? -2.348 -2.764 -11.984 1 97 118 PRO B O 1
ATOM 2469 N N . THR B 1 119 ? -1.952 -4.848 -12.594 1 96.62 119 THR B N 1
ATOM 2470 C CA . THR B 1 119 ? -3.373 -5.121 -12.789 1 96.62 119 THR B CA 1
ATOM 2471 C C . THR B 1 119 ? -4.125 -5.039 -11.461 1 96.62 119 THR B C 1
ATOM 2473 O O . THR B 1 119 ? -5.246 -4.531 -11.406 1 96.62 119 THR B O 1
ATOM 2476 N N . PHE B 1 120 ? -3.506 -5.547 -10.461 1 98.38 120 PHE B N 1
ATOM 2477 C CA . PHE B 1 120 ? -4.105 -5.445 -9.133 1 98.3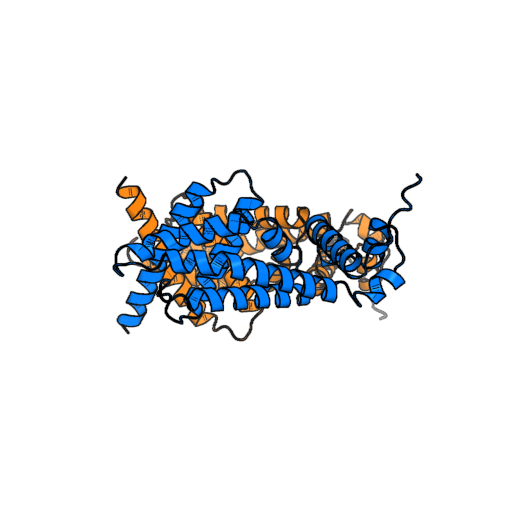8 120 PHE B CA 1
ATOM 2478 C C . PHE B 1 120 ? -4.145 -3.992 -8.672 1 98.38 120 PHE B C 1
ATOM 2480 O O . PHE B 1 120 ? -5.172 -3.52 -8.18 1 98.38 120 PHE B O 1
ATOM 2487 N N . GLN B 1 121 ? -3.049 -3.293 -8.867 1 97.31 121 GLN B N 1
ATOM 2488 C CA . GLN B 1 121 ? -2.932 -1.905 -8.43 1 97.31 121 GLN B CA 1
ATOM 2489 C C . GLN B 1 121 ? -3.982 -1.026 -9.102 1 97.31 121 GLN B C 1
ATOM 2491 O O . GLN B 1 121 ? -4.547 -0.131 -8.469 1 97.31 121 GLN B O 1
ATOM 2496 N N . ALA B 1 122 ? -4.254 -1.301 -10.32 1 96.38 122 ALA B N 1
ATOM 2497 C CA . ALA B 1 122 ? -5.266 -0.533 -11.039 1 96.38 122 ALA B CA 1
ATOM 2498 C C . ALA B 1 122 ? -6.645 -0.712 -10.414 1 96.38 122 ALA B C 1
ATOM 2500 O O . ALA B 1 122 ? -7.398 0.253 -10.273 1 96.38 122 ALA B O 1
ATOM 2501 N N . ARG B 1 123 ? -6.961 -1.91 -10 1 97.25 123 ARG B N 1
ATOM 2502 C CA . ARG B 1 123 ? -8.242 -2.207 -9.375 1 97.25 123 ARG B CA 1
ATOM 2503 C C . ARG B 1 123 ? -8.336 -1.574 -7.988 1 97.25 123 ARG B C 1
ATOM 2505 O O . ARG B 1 123 ? -9.367 -1.005 -7.625 1 97.25 123 ARG B O 1
ATOM 2512 N N . ARG B 1 124 ? -7.258 -1.703 -7.27 1 96.88 124 ARG B N 1
ATOM 2513 C CA . ARG B 1 124 ? -7.191 -1.082 -5.953 1 96.88 124 ARG B CA 1
ATOM 2514 C C . ARG B 1 124 ? -7.402 0.425 -6.043 1 96.88 124 ARG B C 1
ATOM 2516 O O . ARG B 1 124 ? -8.195 0.994 -5.289 1 96.88 124 ARG B O 1
ATOM 2523 N N . HIS B 1 125 ? -6.754 1.054 -7.027 1 94 125 HIS B N 1
ATOM 2524 C CA . HIS B 1 125 ? -6.852 2.498 -7.203 1 94 125 HIS B CA 1
ATOM 2525 C C . HIS B 1 125 ? -8.266 2.906 -7.617 1 94 125 HIS B C 1
ATOM 2527 O O . HIS B 1 125 ? -8.781 3.924 -7.156 1 94 125 HIS B O 1
ATOM 2533 N N . ALA B 1 126 ? -8.828 2.125 -8.445 1 94 126 ALA B N 1
ATOM 2534 C CA . ALA B 1 126 ? -10.195 2.404 -8.859 1 94 126 ALA B CA 1
ATOM 2535 C C . ALA B 1 126 ? -11.156 2.316 -7.676 1 94 126 ALA B C 1
ATOM 2537 O O . ALA B 1 126 ? -12.062 3.148 -7.535 1 94 126 ALA B O 1
ATOM 2538 N N . PHE B 1 127 ? -10.953 1.334 -6.895 1 95.31 127 PHE B N 1
ATOM 2539 C CA . PHE B 1 127 ? -11.758 1.159 -5.691 1 95.31 127 PHE B CA 1
ATOM 2540 C C . PHE B 1 127 ? -11.641 2.375 -4.777 1 95.31 127 PHE B C 1
ATOM 2542 O O . PHE B 1 127 ? -12.648 2.943 -4.359 1 95.31 127 PHE B O 1
ATOM 2549 N N . LEU B 1 128 ? -10.469 2.846 -4.535 1 93.19 128 LEU B N 1
ATOM 2550 C CA . LEU B 1 128 ? -10.203 3.951 -3.621 1 93.19 128 LEU B CA 1
ATOM 2551 C C . LEU B 1 128 ? -10.695 5.27 -4.207 1 93.19 128 LEU B C 1
ATOM 2553 O O . LEU B 1 128 ? -11.172 6.141 -3.475 1 93.19 128 LEU B O 1
ATOM 2557 N N . SER B 1 129 ? -10.555 5.402 -5.504 1 88.75 129 SER B N 1
ATOM 2558 C CA . SER B 1 129 ? -11.07 6.59 -6.18 1 88.75 129 SER B CA 1
ATOM 2559 C C . SER B 1 129 ? -12.586 6.691 -6.039 1 88.75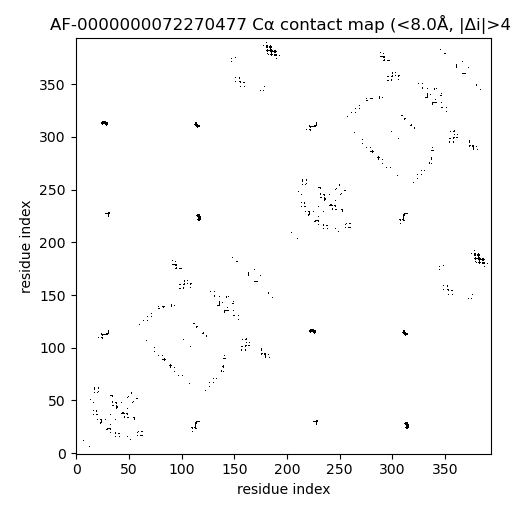 129 SER B C 1
ATOM 2561 O O . SER B 1 129 ? -13.125 7.766 -5.77 1 88.75 129 SER B O 1
ATOM 2563 N N . GLU B 1 130 ? -13.203 5.59 -6.176 1 87.44 130 GLU B N 1
ATOM 2564 C CA . GLU B 1 130 ? -14.656 5.57 -6.027 1 87.44 130 GLU B CA 1
ATOM 2565 C C . GLU B 1 130 ? -15.07 5.875 -4.594 1 87.44 130 GLU B C 1
ATOM 2567 O O . GLU B 1 130 ? -16.016 6.637 -4.363 1 87.44 130 GLU B O 1
ATOM 2572 N N . 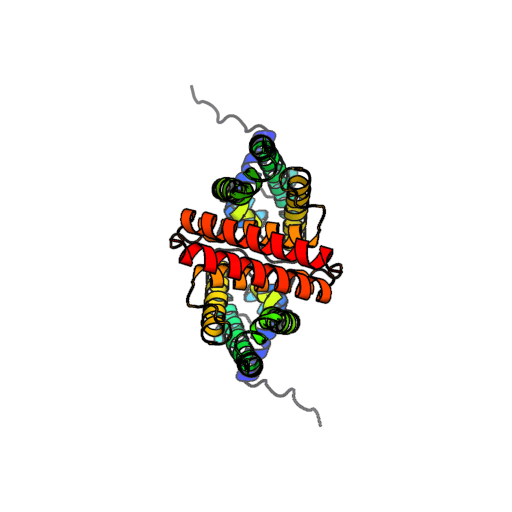LEU B 1 131 ? -14.375 5.34 -3.709 1 84.88 131 LEU B N 1
ATOM 2573 C CA . LEU B 1 131 ? -14.641 5.617 -2.301 1 84.88 131 LEU B CA 1
ATOM 2574 C C . LEU B 1 131 ? -14.414 7.09 -1.982 1 84.88 131 LEU B C 1
ATOM 2576 O O . LEU B 1 131 ? -15.227 7.715 -1.297 1 84.88 131 LEU B O 1
ATOM 2580 N N . GLY B 1 132 ? -13.305 7.617 -2.471 1 82.19 132 GLY B N 1
ATOM 2581 C CA . GLY B 1 132 ? -12.992 9.023 -2.275 1 82.19 132 GLY B CA 1
ATOM 2582 C C . GLY B 1 132 ? -14.062 9.953 -2.822 1 82.19 132 GLY B C 1
ATOM 2583 O O . GLY B 1 132 ? -14.422 10.938 -2.182 1 82.19 132 GLY B O 1
ATOM 2584 N N . GLU B 1 133 ? -14.578 9.656 -3.971 1 76.62 133 GLU B N 1
ATOM 2585 C CA . GLU B 1 133 ? -15.617 10.469 -4.605 1 76.62 133 GLU B CA 1
ATOM 2586 C C . GLU B 1 133 ? -16.891 10.492 -3.768 1 76.62 133 GLU B C 1
ATOM 2588 O O . GLU B 1 133 ? -17.562 11.523 -3.699 1 76.62 133 GLU B O 1
ATOM 2593 N N . ARG B 1 134 ? -17.125 9.516 -3.154 1 72.56 134 ARG B N 1
ATOM 2594 C CA . ARG B 1 134 ? -18.312 9.445 -2.314 1 72.56 134 ARG B CA 1
ATOM 2595 C C . ARG B 1 134 ? -18.109 10.211 -1.012 1 72.56 134 ARG B C 1
ATOM 2597 O O . ARG B 1 134 ? -19.062 10.789 -0.469 1 72.56 134 ARG B O 1
ATOM 2604 N N . LEU B 1 135 ? -16.875 10.227 -0.535 1 69.75 135 LEU B N 1
ATOM 2605 C CA . LEU B 1 135 ? -16.531 10.953 0.68 1 69.75 135 LEU B CA 1
ATOM 2606 C C . LEU B 1 135 ? -16.625 12.461 0.455 1 69.75 135 LEU B C 1
ATOM 2608 O O . LEU B 1 135 ? -16.984 13.211 1.37 1 69.75 135 LEU B O 1
ATOM 2612 N N . THR B 1 136 ? -16.281 12.914 -0.68 1 65.31 136 THR B N 1
ATOM 2613 C CA . THR B 1 136 ? -16.312 14.328 -1.036 1 65.31 136 THR B CA 1
ATOM 2614 C C . THR B 1 136 ? -17.766 14.82 -1.129 1 65.31 136 THR B C 1
ATOM 2616 O O . THR B 1 136 ? -18.031 16.016 -0.954 1 65.31 136 THR B O 1
ATOM 2619 N N . LEU B 1 137 ? -18.531 14.016 -1.578 1 55.38 137 LEU B N 1
ATOM 2620 C CA . LEU B 1 137 ? -19.922 14.414 -1.777 1 55.38 137 LEU B CA 1
ATOM 2621 C C . LEU B 1 137 ? -20.594 14.711 -0.444 1 55.38 137 LEU B C 1
ATOM 2623 O O . LEU B 1 137 ? -21.703 15.258 -0.412 1 55.38 137 LEU B O 1
ATOM 2627 N N . SER B 1 138 ? -19.812 14.438 0.533 1 52.88 138 SER B N 1
ATOM 2628 C CA . SER B 1 138 ? -20.406 14.828 1.81 1 52.88 138 SER B CA 1
ATOM 2629 C C . SER B 1 138 ? -20.141 16.297 2.119 1 52.88 138 SER B C 1
ATOM 2631 O O . SER B 1 138 ? -18.984 16.734 2.143 1 52.88 138 SER B O 1
ATOM 2633 N N . PRO B 1 139 ? -21.031 17.141 1.814 1 51 139 PRO B N 1
ATOM 2634 C CA . PRO B 1 139 ? -20.875 18.562 2.078 1 51 139 PRO B CA 1
ATOM 2635 C C . PRO B 1 139 ? -20.078 18.859 3.352 1 51 139 PRO B C 1
ATOM 2637 O O . PRO B 1 139 ? -19.438 19.906 3.467 1 51 139 PRO B O 1
ATOM 2640 N N . GLU B 1 140 ? -20.297 17.906 4.223 1 48.06 140 GLU B N 1
ATOM 2641 C CA . GLU B 1 140 ? -19.734 18.094 5.555 1 48.06 140 GLU B CA 1
ATOM 2642 C C . GLU B 1 140 ? -18.203 18 5.527 1 48.06 140 GLU B C 1
ATOM 2644 O O . GLU B 1 140 ? -17.531 18.609 6.363 1 48.06 140 GLU B O 1
ATOM 2649 N N . LEU B 1 141 ? -17.812 16.984 4.918 1 51.09 141 LEU B N 1
ATOM 2650 C CA . LEU B 1 141 ? -16.359 16.938 4.855 1 51.09 141 LEU B CA 1
ATOM 2651 C C . LEU B 1 141 ? -15.797 18.094 4.047 1 51.09 141 LEU B C 1
ATOM 2653 O O . LEU B 1 141 ? -14.586 18.312 4.02 1 51.09 141 LEU B O 1
ATOM 2657 N N . LEU B 1 142 ? -16.516 19.25 4.059 1 47.5 142 LEU B N 1
ATOM 2658 C CA . LEU B 1 142 ? -16.094 20.484 3.389 1 47.5 142 LEU B CA 1
ATOM 2659 C C . LEU B 1 142 ? -14.844 20.219 2.541 1 47.5 142 LEU B C 1
ATOM 2661 O O . LEU B 1 142 ? -14.102 21.156 2.232 1 47.5 142 LEU B O 1
ATOM 2665 N N . ILE B 1 143 ? -14.398 18.938 2.605 1 51.81 143 ILE B N 1
ATOM 2666 C CA . ILE B 1 143 ? -13.25 18.75 1.731 1 51.81 143 ILE B CA 1
ATOM 2667 C C . ILE B 1 143 ? -13.609 19.156 0.305 1 51.81 143 ILE B C 1
ATOM 2669 O O . ILE B 1 143 ? -14.445 18.516 -0.341 1 51.81 143 ILE B O 1
ATOM 2673 N N . ARG B 1 144 ? -13.938 20.516 0.293 1 53.94 144 ARG B N 1
ATOM 2674 C CA . ARG B 1 144 ? -14.086 20.984 -1.08 1 53.94 144 ARG B CA 1
ATOM 2675 C C . ARG B 1 144 ? -13.336 20.094 -2.055 1 53.94 144 ARG B C 1
ATOM 2677 O O . ARG B 1 144 ? -12.383 19.406 -1.672 1 53.94 144 ARG B O 1
ATOM 2684 N N . ARG B 1 145 ? -13.797 19.812 -3.197 1 63.44 145 ARG B N 1
ATOM 2685 C CA . ARG B 1 145 ? -13.406 19.188 -4.453 1 63.44 145 ARG B CA 1
ATOM 2686 C C . ARG B 1 145 ? -11.914 19.375 -4.715 1 63.44 145 ARG B C 1
ATOM 2688 O O . ARG B 1 145 ? -11.523 19.938 -5.738 1 63.44 145 ARG B O 1
ATOM 2695 N N . ASP B 1 146 ? -11.18 19.312 -3.527 1 77 146 ASP B N 1
ATOM 2696 C CA . ASP B 1 146 ? -9.75 19.375 -3.848 1 77 146 ASP B CA 1
ATOM 2697 C C . ASP B 1 146 ? -9.18 17.984 -4.078 1 77 146 ASP B C 1
ATOM 2699 O O . ASP B 1 146 ? -9.023 17.203 -3.133 1 77 146 ASP B O 1
ATOM 2703 N N . PRO B 1 147 ? -8.938 17.734 -5.266 1 81 147 PRO B N 1
ATOM 2704 C CA . PRO B 1 147 ? -8.477 16.391 -5.609 1 81 147 PRO B CA 1
ATOM 2705 C C . PRO B 1 147 ? -7.207 15.992 -4.859 1 81 147 PRO B C 1
ATOM 2707 O O . PRO B 1 147 ? -7.023 14.812 -4.531 1 81 147 PRO B O 1
ATOM 2710 N N . GLU B 1 148 ? -6.41 16.906 -4.551 1 85.06 148 GLU B N 1
ATOM 2711 C CA . GLU B 1 148 ? -5.176 16.578 -3.84 1 85.06 148 GLU B CA 1
ATOM 2712 C C . GLU B 1 148 ? -5.453 16.25 -2.379 1 85.06 148 GLU B C 1
ATOM 2714 O O . GLU B 1 148 ? -4.863 15.312 -1.828 1 85.06 148 GLU B O 1
ATOM 2719 N N . LEU B 1 149 ? -6.324 17.062 -1.802 1 85.69 149 LEU B N 1
ATOM 2720 C CA . LEU B 1 149 ? -6.684 16.766 -0.418 1 85.69 149 LEU B CA 1
ATOM 2721 C C . LEU B 1 149 ? -7.348 15.398 -0.303 1 85.69 149 LEU B C 1
ATOM 2723 O O . LEU B 1 149 ? -7.086 14.656 0.642 1 85.69 149 LEU B O 1
ATOM 2727 N N . LEU B 1 150 ? -8.148 15.109 -1.258 1 85.62 150 LEU B N 1
ATOM 2728 C CA . LEU B 1 150 ? -8.805 13.805 -1.256 1 85.62 150 LEU B CA 1
ATOM 2729 C C . LEU B 1 150 ? -7.781 12.68 -1.362 1 85.62 150 LEU B C 1
ATOM 2731 O O . LEU B 1 150 ? -7.914 11.648 -0.695 1 85.62 150 LEU B O 1
ATOM 2735 N N . LEU B 1 151 ? -6.832 12.844 -2.205 1 89.81 151 LEU B N 1
ATOM 2736 C CA . LEU B 1 151 ? -5.773 11.852 -2.363 1 89.81 151 LEU B CA 1
ATOM 2737 C C . LEU B 1 151 ? -4.996 11.68 -1.062 1 89.81 151 LEU B C 1
ATOM 2739 O O . LEU B 1 151 ? -4.719 10.547 -0.649 1 89.81 151 LEU B O 1
ATOM 2743 N N . LEU B 1 152 ? -4.672 12.773 -0.394 1 91.56 152 LEU B N 1
ATOM 2744 C CA . LEU B 1 152 ? -3.959 12.734 0.877 1 91.56 152 LEU B CA 1
ATOM 2745 C C . LEU B 1 152 ? -4.781 12.016 1.941 1 91.56 152 LEU B C 1
ATOM 2747 O O . LEU B 1 152 ? -4.266 11.141 2.646 1 91.56 152 LEU B O 1
ATOM 2751 N N . LEU B 1 153 ? -6.059 12.305 1.99 1 89.06 153 LEU B N 1
ATOM 2752 C CA . LEU B 1 153 ? -6.949 11.742 3 1 89.06 153 LEU B CA 1
ATOM 2753 C C . LEU B 1 153 ? -7.16 10.25 2.771 1 89.06 153 LEU B C 1
ATOM 2755 O O . LEU B 1 153 ? -7.047 9.453 3.705 1 89.06 153 LEU B O 1
ATOM 2759 N N . THR B 1 154 ? -7.496 9.891 1.55 1 91.25 154 THR B N 1
ATOM 2760 C CA . THR B 1 154 ? -7.754 8.484 1.244 1 91.25 154 THR B CA 1
ATOM 2761 C C . THR B 1 154 ? -6.5 7.645 1.46 1 91.25 154 THR B C 1
ATOM 2763 O O . THR B 1 154 ? -6.582 6.52 1.956 1 91.25 154 THR B O 1
ATOM 2766 N N . THR B 1 155 ? -5.336 8.18 1.095 1 93.62 155 THR B N 1
ATOM 2767 C CA . THR B 1 155 ? -4.062 7.5 1.316 1 93.62 155 THR B CA 1
ATOM 2768 C C . THR B 1 155 ? -3.838 7.25 2.805 1 93.62 155 THR B C 1
ATOM 2770 O O . THR B 1 155 ? -3.545 6.121 3.211 1 93.62 155 THR B O 1
ATOM 2773 N N . LEU B 1 156 ? -4.012 8.281 3.6 1 94.88 156 LEU B N 1
ATOM 2774 C CA . LEU B 1 156 ? -3.783 8.172 5.035 1 94.88 156 LEU B CA 1
ATOM 2775 C C . LEU B 1 156 ? -4.766 7.188 5.668 1 94.88 156 LEU B C 1
ATOM 2777 O O . LEU B 1 156 ? -4.359 6.289 6.41 1 94.88 156 LEU B O 1
ATOM 2781 N N . LEU B 1 157 ? -6.027 7.348 5.328 1 94.12 157 LEU B N 1
ATOM 2782 C CA . LEU B 1 157 ? -7.059 6.516 5.941 1 94.12 157 LEU B CA 1
ATOM 2783 C C . LEU B 1 157 ? -6.875 5.051 5.559 1 94.12 157 LEU B C 1
ATOM 2785 O O . LEU B 1 157 ? -6.902 4.172 6.422 1 94.12 157 LEU B O 1
ATOM 2789 N N . ASP B 1 158 ? -6.645 4.805 4.309 1 95.94 158 ASP B N 1
ATOM 2790 C CA . ASP B 1 158 ? -6.48 3.438 3.822 1 95.94 158 ASP B CA 1
ATOM 2791 C C . ASP B 1 158 ? -5.234 2.785 4.422 1 95.94 158 ASP B C 1
ATOM 2793 O O . ASP B 1 158 ? -5.316 1.713 5.023 1 95.94 158 ASP B O 1
ATOM 2797 N N . SER B 1 159 ? -4.102 3.426 4.324 1 96.69 159 SER B N 1
ATOM 2798 C CA . SER B 1 159 ? -2.822 2.848 4.723 1 96.69 159 SER B CA 1
ATOM 2799 C C . SER B 1 159 ? -2.74 2.682 6.234 1 96.69 159 SER B C 1
ATOM 2801 O O . SER B 1 159 ? -2.283 1.648 6.727 1 96.69 159 SER B O 1
ATOM 2803 N N . LEU B 1 160 ? -3.25 3.668 6.988 1 97 160 LEU B N 1
ATOM 2804 C CA . LEU B 1 160 ? -3.131 3.596 8.438 1 97 160 LEU B CA 1
ATOM 2805 C C . LEU B 1 160 ? -4.152 2.621 9.023 1 97 160 LEU B C 1
ATOM 2807 O O . LEU B 1 160 ? -3.879 1.956 10.023 1 97 160 LEU B O 1
ATOM 2811 N N . ALA B 1 161 ? -5.359 2.576 8.438 1 97.44 161 ALA B N 1
ATOM 2812 C CA . ALA B 1 161 ? -6.32 1.573 8.883 1 97.44 161 ALA B CA 1
ATOM 2813 C C . ALA B 1 161 ? -5.793 0.162 8.648 1 97.44 161 ALA B C 1
ATOM 2815 O O . ALA B 1 161 ? -5.91 -0.704 9.516 1 97.44 161 ALA B O 1
ATOM 2816 N N . PHE B 1 162 ? -5.18 -0.028 7.469 1 97.69 162 PHE B N 1
ATOM 2817 C CA . PHE B 1 162 ? -4.594 -1.328 7.172 1 97.69 162 PHE B CA 1
ATOM 2818 C C . PHE B 1 162 ? -3.5 -1.671 8.18 1 97.69 162 PHE B C 1
ATOM 2820 O O . PHE B 1 162 ? -3.445 -2.793 8.688 1 97.69 162 PHE B O 1
ATOM 2827 N N . ARG B 1 163 ? -2.67 -0.688 8.5 1 96 163 ARG B N 1
ATOM 2828 C CA . ARG B 1 163 ? -1.613 -0.91 9.484 1 96 163 ARG B CA 1
ATOM 2829 C C . ARG B 1 163 ? -2.199 -1.252 10.844 1 96 163 ARG B C 1
ATOM 2831 O O . ARG B 1 163 ? -1.728 -2.172 11.516 1 96 163 ARG B O 1
ATOM 2838 N N . ALA B 1 164 ? -3.199 -0.566 11.219 1 96.44 164 ALA B N 1
ATOM 2839 C CA . ALA B 1 164 ? -3.805 -0.749 12.531 1 96.44 164 ALA B CA 1
ATOM 2840 C C . ALA B 1 164 ? -4.41 -2.143 12.672 1 96.44 164 ALA B C 1
ATOM 2842 O O . ALA B 1 164 ? -4.355 -2.748 13.742 1 96.44 164 ALA B O 1
ATOM 2843 N N . VAL B 1 165 ? -4.93 -2.729 11.602 1 96.62 165 VAL B N 1
ATOM 2844 C CA . VAL B 1 165 ? -5.609 -4.016 11.695 1 96.62 165 VAL B CA 1
ATOM 2845 C C . VAL B 1 165 ? -4.598 -5.148 11.57 1 96.62 165 VAL B C 1
ATOM 2847 O O . VAL B 1 165 ? -4.895 -6.301 11.898 1 96.62 165 VAL B O 1
ATOM 2850 N N . THR B 1 166 ? -3.412 -4.852 11.062 1 95.69 166 THR B N 1
ATOM 2851 C CA . THR B 1 166 ? -2.441 -5.914 10.828 1 95.69 166 THR B CA 1
ATOM 2852 C C . THR B 1 166 ? -1.306 -5.84 11.852 1 95.69 166 THR B C 1
ATOM 2854 O O . THR B 1 166 ? -0.499 -6.766 11.953 1 95.69 166 THR B O 1
ATOM 2857 N N . ASP B 1 167 ? -1.198 -4.742 12.578 1 94.06 167 ASP B N 1
ATOM 2858 C CA . ASP B 1 167 ? -0.163 -4.551 13.586 1 94.06 167 ASP B CA 1
ATOM 2859 C C . ASP B 1 167 ? -0.776 -4.348 14.969 1 94.06 167 ASP B C 1
ATOM 2861 O O . ASP B 1 167 ? -1.099 -3.221 15.352 1 94.06 167 ASP B O 1
ATOM 2865 N N . PRO B 1 168 ? -0.795 -5.34 15.758 1 91.94 168 PRO B N 1
ATOM 2866 C CA . PRO B 1 168 ? -1.452 -5.27 17.062 1 91.94 168 PRO B CA 1
ATOM 2867 C C . PRO B 1 168 ? -0.71 -4.367 18.047 1 91.94 168 PRO B C 1
ATOM 2869 O O . PRO B 1 168 ? -1.25 -4.023 19.109 1 91.94 168 PRO B O 1
ATOM 2872 N N . SER B 1 169 ? 0.486 -3.945 17.719 1 91.44 169 SER B N 1
ATOM 2873 C CA . SER B 1 169 ? 1.257 -3.107 18.625 1 91.44 169 SER B CA 1
ATOM 2874 C C . SER B 1 169 ? 0.8 -1.653 18.562 1 91.44 169 SER B C 1
ATOM 2876 O O . SER B 1 169 ? 1.134 -0.852 19.438 1 91.44 169 SER B O 1
ATOM 2878 N N . LEU B 1 170 ? 0.003 -1.33 17.562 1 93.31 170 LEU B N 1
ATOM 2879 C CA . LEU B 1 170 ? -0.463 0.043 17.391 1 93.31 170 LEU B CA 1
ATOM 2880 C C . LEU B 1 170 ? -1.711 0.298 18.234 1 93.31 170 LEU B C 1
ATOM 2882 O O . LEU B 1 170 ? -2.602 -0.552 18.297 1 93.31 170 LEU B O 1
ATOM 2886 N N . ASP B 1 171 ? -1.683 1.408 18.938 1 94.69 171 ASP B N 1
ATOM 2887 C CA . ASP B 1 171 ? -2.885 1.884 19.609 1 94.69 171 ASP B CA 1
ATOM 2888 C C . ASP B 1 171 ? -3.82 2.598 18.641 1 94.69 171 ASP B C 1
ATOM 2890 O O . ASP B 1 171 ? -3.656 3.791 18.375 1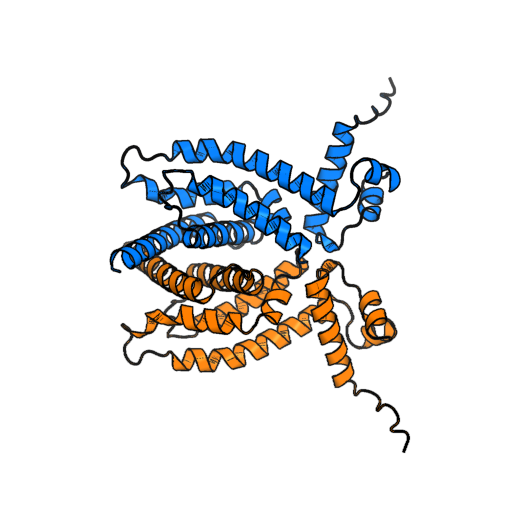 94.69 171 ASP B O 1
ATOM 2894 N N . ALA B 1 172 ? -4.848 1.863 18.203 1 94.94 172 ALA B N 1
ATOM 2895 C CA . ALA B 1 172 ? -5.727 2.367 17.141 1 94.94 172 ALA B CA 1
ATOM 2896 C C . ALA B 1 172 ? -6.457 3.629 17.594 1 94.94 172 ALA B C 1
ATOM 2898 O O . ALA B 1 172 ? -6.699 4.535 16.797 1 94.94 172 ALA B O 1
ATOM 2899 N N . GLU B 1 173 ? -6.816 3.676 18.844 1 93.56 173 GLU B N 1
ATOM 2900 C CA . GLU B 1 173 ? -7.531 4.844 19.359 1 93.56 173 GLU B CA 1
ATOM 2901 C C . GLU B 1 173 ? -6.633 6.074 19.375 1 93.56 173 GLU B C 1
ATOM 2903 O O . GLU B 1 173 ? -7.039 7.156 18.953 1 93.56 173 GLU B O 1
ATOM 2908 N N . GLN B 1 174 ? -5.426 5.855 19.844 1 93 174 GLN B N 1
ATOM 2909 C CA . GLN B 1 174 ? -4.469 6.957 19.844 1 93 174 GLN B CA 1
ATOM 2910 C C . GLN B 1 174 ? -4.152 7.414 18.422 1 93 174 GLN B C 1
ATOM 2912 O O . GLN B 1 174 ? -4.055 8.617 18.156 1 93 174 GLN B O 1
ATOM 2917 N N . LEU B 1 175 ? -4.004 6.496 17.547 1 94.81 175 LEU B N 1
ATOM 2918 C CA . LEU B 1 175 ? -3.725 6.809 16.156 1 94.81 175 LEU B CA 1
ATOM 2919 C C . LEU B 1 175 ? -4.875 7.594 15.539 1 94.81 175 LEU B C 1
ATOM 2921 O O . LEU B 1 175 ? -4.652 8.539 14.773 1 94.81 175 LEU B O 1
ATOM 2925 N N . SER B 1 176 ? -6.09 7.184 15.883 1 93.94 176 SER B N 1
ATOM 2926 C CA . SER B 1 176 ? -7.277 7.863 15.375 1 93.94 176 SER B CA 1
ATOM 2927 C C . SER B 1 176 ? -7.281 9.336 15.781 1 93.94 176 SER B C 1
ATOM 2929 O O . SER B 1 176 ? -7.562 10.211 14.953 1 93.94 176 SER B O 1
ATOM 2931 N N . GLN B 1 177 ? -6.93 9.641 17 1 91.56 177 GLN B N 1
ATOM 2932 C CA . GLN B 1 177 ? -6.898 11.008 17.5 1 91.56 177 GLN B CA 1
ATOM 2933 C C . GLN B 1 177 ? -5.781 11.812 16.844 1 91.56 177 GLN B C 1
ATOM 2935 O O . GLN B 1 177 ? -5.988 12.961 16.453 1 91.56 177 GLN B O 1
ATOM 2940 N N . SER B 1 178 ? -4.633 11.164 16.734 1 92.38 178 SER B N 1
ATOM 2941 C CA . SER B 1 178 ? -3.498 11.828 16.094 1 92.38 178 SER B CA 1
ATOM 2942 C C . SER B 1 178 ? -3.783 12.117 14.625 1 92.38 178 SER B C 1
ATOM 2944 O O . SER B 1 178 ? -3.443 13.195 14.117 1 92.38 178 SER B O 1
ATOM 2946 N N . LEU B 1 179 ? -4.395 11.156 13.977 1 94.25 179 LEU B N 1
ATOM 2947 C CA . LEU B 1 179 ? -4.746 11.312 12.562 1 94.25 179 LEU B CA 1
ATOM 2948 C C . LEU B 1 179 ? -5.719 12.469 12.375 1 94.25 179 LEU B C 1
ATOM 2950 O O . LEU B 1 179 ? -5.555 13.281 11.461 1 94.25 179 LEU B O 1
ATOM 2954 N N . ASN B 1 180 ? -6.707 12.555 13.242 1 91 180 ASN B N 1
ATOM 2955 C CA . ASN B 1 180 ? -7.684 13.641 13.164 1 91 180 ASN B CA 1
ATOM 2956 C C . ASN B 1 180 ? -7.023 15 13.305 1 91 180 ASN B C 1
ATOM 2958 O O . ASN B 1 180 ? -7.234 15.891 12.484 1 91 180 ASN B O 1
ATOM 2962 N N . THR B 1 181 ? -6.168 15.148 14.336 1 90 181 THR B N 1
ATOM 2963 C CA . THR B 1 181 ? -5.469 16.406 14.586 1 90 181 THR B CA 1
ATOM 2964 C C . THR B 1 181 ? -4.559 16.766 13.422 1 90 181 THR B C 1
ATOM 2966 O O . THR B 1 181 ? -4.547 17.906 12.969 1 90 181 THR B O 1
ATOM 2969 N N . PHE B 1 182 ? -3.893 15.797 12.859 1 91.38 182 PHE B N 1
ATOM 2970 C CA . PHE B 1 182 ? -2.963 15.992 11.75 1 91.38 182 PHE B CA 1
ATOM 2971 C C . PHE B 1 182 ? -3.701 16.422 10.492 1 91.38 182 PHE B C 1
ATOM 2973 O O . PHE B 1 182 ? -3.309 17.391 9.836 1 91.38 182 PHE B O 1
ATOM 2980 N N . VAL B 1 183 ? -4.785 15.766 10.172 1 91.69 183 VAL B N 1
ATOM 2981 C CA . VAL B 1 183 ? -5.535 16.016 8.945 1 91.69 183 VAL B CA 1
ATOM 2982 C C . VAL B 1 183 ? -6.203 17.391 9.023 1 91.69 183 VAL B C 1
ATOM 2984 O O . VAL B 1 183 ? -6.168 18.156 8.055 1 91.69 183 VAL B O 1
ATOM 2987 N N . VAL B 1 184 ? -6.773 17.719 10.172 1 87.69 184 VAL B N 1
ATOM 2988 C CA . VAL B 1 184 ? -7.438 19 10.328 1 87.69 184 VAL B CA 1
ATOM 2989 C C . VAL B 1 184 ? -6.418 20.125 10.18 1 87.69 184 VAL B C 1
ATOM 2991 O O . VAL B 1 184 ? -6.652 21.094 9.445 1 87.69 184 VAL B O 1
ATOM 2994 N N . GLY B 1 185 ? -5.273 19.969 10.867 1 88.06 185 GLY B N 1
ATOM 2995 C CA . GLY B 1 185 ? -4.219 20.953 10.742 1 88.06 185 GLY B CA 1
ATOM 2996 C C . GLY B 1 185 ? -3.67 21.062 9.336 1 88.06 185 GLY B C 1
ATOM 2997 O O . GLY B 1 185 ? -3.434 22.172 8.844 1 88.06 185 GLY B O 1
ATOM 2998 N N . GLY B 1 186 ? -3.453 19.938 8.695 1 90.31 186 GLY B N 1
ATOM 2999 C CA . GLY B 1 186 ? -2.963 19.938 7.324 1 90.31 186 GLY B CA 1
ATOM 3000 C C . GLY B 1 186 ? -3.947 20.531 6.336 1 90.31 186 GLY B C 1
ATOM 3001 O O . GLY B 1 186 ? -3.564 21.312 5.461 1 90.31 186 GLY B O 1
ATOM 3002 N N . ALA B 1 187 ? -5.227 20.172 6.461 1 87.69 187 ALA B N 1
ATOM 3003 C CA . ALA B 1 187 ? -6.262 20.703 5.582 1 87.69 187 ALA B CA 1
ATOM 3004 C C . ALA B 1 187 ? -6.387 22.219 5.738 1 87.69 187 ALA B C 1
ATOM 3006 O O . ALA B 1 187 ? -6.574 22.938 4.754 1 87.69 187 ALA B O 1
ATOM 3007 N N . GLN B 1 188 ? -6.336 22.656 6.984 1 86.94 188 GLN B N 1
ATOM 3008 C CA . GLN B 1 188 ? -6.398 24.078 7.25 1 86.94 188 GLN B CA 1
ATOM 3009 C C . GLN B 1 188 ? -5.234 24.812 6.59 1 86.94 188 GLN B C 1
ATOM 3011 O O . GLN B 1 188 ? -5.422 25.891 6.004 1 86.94 188 GLN B O 1
ATOM 3016 N N . ALA B 1 189 ? -4.055 24.25 6.711 1 87.94 189 ALA B N 1
ATOM 3017 C CA . ALA B 1 189 ? -2.879 24.859 6.098 1 87.94 189 ALA B CA 1
ATOM 3018 C C . ALA B 1 189 ? -3.037 24.953 4.582 1 87.94 189 ALA B C 1
ATOM 3020 O O . ALA B 1 189 ? -2.658 25.969 3.975 1 87.94 189 ALA B O 1
ATOM 3021 N N . LEU B 1 190 ? -3.6 23.969 3.93 1 87.88 190 LEU B N 1
ATOM 3022 C CA . LEU B 1 190 ? -3.805 23.969 2.486 1 87.88 190 LEU B CA 1
ATOM 3023 C C . LEU B 1 190 ? -4.824 25.016 2.076 1 87.88 190 LEU B C 1
ATOM 3025 O O . LEU B 1 190 ? -4.648 25.703 1.06 1 87.88 190 LEU B O 1
ATOM 3029 N N . ARG B 1 191 ? -5.828 25.141 2.848 1 84 191 ARG B N 1
ATOM 3030 C CA . ARG B 1 191 ? -6.863 26.125 2.547 1 84 191 ARG B CA 1
ATOM 3031 C C . ARG B 1 191 ? -6.324 27.547 2.668 1 84 191 ARG B C 1
ATOM 3033 O O . ARG B 1 191 ? -6.668 28.422 1.869 1 84 191 ARG B O 1
ATOM 3040 N N . GLU B 1 192 ? -5.547 27.797 3.609 1 84.44 192 GLU B N 1
ATOM 3041 C CA . GLU B 1 192 ? -4.973 29.109 3.844 1 84.44 192 GLU B CA 1
ATOM 3042 C C . GLU B 1 192 ? -3.953 29.469 2.77 1 84.44 192 GLU B C 1
ATOM 3044 O O . GLU B 1 192 ? -3.811 30.641 2.406 1 84.44 192 GLU B O 1
ATOM 3049 N N . GLY B 1 193 ? -3.152 28.469 2.391 1 76.69 193 GLY B N 1
ATOM 3050 C CA . GLY B 1 193 ? -2.197 28.719 1.323 1 76.69 193 GLY B CA 1
ATOM 3051 C C . GLY B 1 193 ? -2.857 29.062 -0.001 1 76.69 193 GLY B C 1
ATOM 3052 O O . GLY B 1 193 ? -2.32 29.844 -0.789 1 76.69 193 GLY B O 1
ATOM 3053 N N . ARG B 1 194 ? -3.918 28.578 -0.302 1 69.12 194 ARG B N 1
ATOM 3054 C CA . ARG B 1 194 ? -4.621 28.812 -1.559 1 69.12 194 ARG B CA 1
ATOM 3055 C C . ARG B 1 194 ? -5.391 30.125 -1.521 1 69.12 194 ARG B C 1
ATOM 3057 O O . ARG B 1 194 ? -5.617 30.75 -2.561 1 69.12 194 ARG B O 1
ATOM 3064 N N . SER B 1 195 ? -5.766 30.438 -0.313 1 59.72 195 SER B N 1
ATOM 3065 C CA . SER B 1 195 ? -6.449 31.719 -0.172 1 59.72 195 SER B CA 1
ATOM 3066 C C . SER B 1 195 ? -5.473 32.875 -0.311 1 59.72 195 SER B C 1
ATOM 3068 O O . SER B 1 195 ? -5.875 34 -0.643 1 59.72 195 SER B O 1
ATOM 3070 N N . ALA B 1 196 ? -4.203 32.719 0.063 1 57.28 196 ALA B N 1
ATOM 3071 C CA . ALA B 1 196 ? -3.223 33.812 0.019 1 57.28 196 ALA B CA 1
ATOM 3072 C C . ALA B 1 196 ? -2.711 34.031 -1.402 1 57.28 196 ALA B C 1
ATOM 3074 O O . ALA B 1 196 ? -2.086 35.031 -1.693 1 57.28 196 ALA B O 1
ATOM 3075 N N . GLY B 1 197 ? -2.809 33.125 -2.301 1 48.09 197 GLY B N 1
ATOM 3076 C CA . GLY B 1 197 ? -2.479 33.406 -3.688 1 48.09 197 GLY B CA 1
ATOM 3077 C C . GLY B 1 197 ? -3.693 33.719 -4.535 1 48.09 197 GLY B C 1
ATOM 3078 O O . GLY B 1 197 ? -4.824 33.406 -4.156 1 48.09 197 GLY B O 1
#

pLDDT: mean 87.24, std 15.24, range [45.69, 98.81]

Sequence (394 aa):
MTVLPRRLSAQERRQQILDMAAGLFVERGFESVTVADLAHELQTSRPTIYSYFPSTEAILDALLQQRLAGLLQRLDPLLASLRPESLTEQQSHVIEVVFRFLLGEADTLRLLHSGGAPTFQARRHAFLSELGERLTLSPELLIRRDPELLLLLTTLLDSLAFRAVTDPSLDAEQLSQSLNTFVVGGAQALREGRSAGMTVLPRRLSAQERRQQILDMAAGLFVERGFESVTVADLAHELQTSRPTIYSYFPSTEAILDALLQQRLAGLLQRLDPLLASLRPESLTEQQSHVIEVVFRFLLGEADTLRLLHSGGAPTFQARRHAFLSELGERLTLSPELLIRRDPELLLLLTTLLDSLAFRAVTDPSLDAEQLSQSLNTFVVGGAQALREGRSAG

Solvent-accessible surface area (backbone atoms only — not comparable to full-atom values): 21299 Å² total; per-residue (Å²): 129,82,75,66,80,73,77,70,50,71,67,54,47,52,48,48,51,51,55,51,48,51,52,45,22,35,64,52,5,38,54,50,58,48,61,63,55,52,15,60,76,68,72,53,49,53,66,61,49,45,74,79,33,88,40,64,65,53,48,49,52,52,52,51,50,53,50,51,54,54,47,50,65,60,45,50,62,54,55,63,67,53,50,47,93,55,78,84,71,37,60,68,49,53,55,34,51,52,45,56,53,47,55,73,37,47,68,61,43,43,50,66,43,6,40,23,14,59,73,46,48,52,52,42,49,52,52,50,51,55,53,44,56,57,52,46,68,33,72,56,58,60,47,58,93,39,68,63,59,47,52,54,48,51,50,51,49,53,55,50,36,41,45,45,71,73,34,85,84,52,56,56,69,61,48,34,53,51,49,24,42,24,50,54,25,9,52,49,37,47,53,52,57,57,66,74,98,132,84,74,66,80,73,76,70,51,71,68,53,47,53,50,49,52,51,54,52,48,52,54,46,22,35,63,52,5,38,55,48,57,47,61,63,56,51,16,60,76,69,71,55,48,53,67,60,51,43,74,78,34,89,41,64,64,52,48,49,51,51,51,50,52,51,50,49,55,54,46,50,65,59,46,52,60,55,56,62,67,51,50,47,93,53,79,84,71,38,63,68,49,52,54,33,53,52,45,54,54,48,56,75,36,47,67,59,43,44,50,67,43,5,39,24,13,62,73,47,46,53,51,44,49,50,52,51,51,54,52,45,56,58,52,44,68,34,71,61,57,59,48,58,94,39,68,64,59,47,52,54,48,49,50,48,49,53,55,50,36,42,44,44,72,73,34,84,86,53,56,58,69,60,48,35,54,52,48,25,41,23,51,54,26,9,53,50,37,47,53,52,56,57,67,74,98

Radius of gyration: 23.61 Å; Cα contacts (8 Å, |Δi|>4): 404; chains: 2; bounding box: 74×73×60 Å

Nearest PDB structures (foldseek):
  3qpl-assembly1_A  TM=7.295E-01  e=1.772E-04  Mycobacterium tuberculosis
  5nim-assembly1_A  TM=6.862E-01  e=4.717E-04  Mycobacterium tuberculosis
  6mj1-assembly1_A-2  TM=6.558E-01  e=1.256E-03  Bacillus subtilis subsp. subtilis str. 168
  3col-assembly1_A  TM=5.821E-01  e=2.618E-03  Lactiplantibacillus plantarum WCFS1
  3col-assembly1_B  TM=5.748E-01  e=3.688E-03  Lactiplantibacillus plantarum WCFS1

Foldseek 3Di:
DPPPPPDDDPVRVLVVLLVQLLVCLLVPFLVVDWLVNSCVVVVHDSVVVCVNPVTSLRSLLVNLVVLLVVLCVVVVVVLVVLPDPDLPPRLQQNLLSVLVSLLVVQSSLSSLVSYDDPSSVVSSVVSLVVVLVSVQVRVNPVPPVPPVLSVVSSVCSSVVSNCVNVPVVDDSNVVSNVVSVVSVVVSVVVVVVVVVD/DPPPPPDDDPVRVLVLLLVQLLVCLLVPFLVVDWLVNSCVVVVHDSVVVCVNPVTSLRSLVVNLVVLLVVLCVVVVVVLVVLPDPDLPPRLQQNLLSVLVSVLVVQSSLSSLVSYDDPSSVVSSVVSLVVVLVSVQVRVNPVPPPPPVLSVVSSVCSSVVSNCVNVPVVDDSNVVSNVVSVVSVVVSVVVVVVVVVD

=== Feature glossary ===
Key to the feature types in this record:

pLDDT. pLDDT is the predicted lDDT-Cα score: AlphaFold's confidence that the local environment of each residue (all inter-atomic distances within 15 Å) is correctly placed. It is a per-residue number between 0 and 100, with higher meaning more reliable.

Radius of gyration, Cα contacts, bounding box. The geometric summary reports three shape descriptors. Rg (radius of gyration) measures how spread out the Cα atoms are about their centre of mass; compact globular proteins have small Rg, elongated or unfolded ones large. Cα contacts (<8 Å, |i−j|>4) count long-range residue pairs in spatial proximity — high for tightly packed folds, near zero for rods or random coil. The bounding-box extents give the protein's footprint along x, y, z in Å.

Backbone torsions (φ/ψ). Backbone dihedral angles. Every residue except chain termini has a φ (preceding-C → N → Cα → C) and a ψ (N → Cα → C → next-N). They are reported in degrees following the IUPAC sign convention. Secondary structure is essentially a statement about which (φ, ψ) basin each residue occupies.

Contact-map, Ramachandran, and PAE plots. Plot images: a contact map (which residues are close in 3D, as an N×N binary image), a Ramachandran scatter (backbone torsion angles, revealing secondary-structure composition at a glance), and — for AlphaFold structures — a PAE heatmap (pairwise prediction confidence).

Predicted aligned error. Predicted Aligned Error (PAE) is an AlphaFold confidence matrix: entry (i, j) is the expected error in the position of residue j, in ångströms, when the prediction is superimposed on the true structure at residue i. Low PAE within a block of residues means that block is internally rigid and well-predicted; high PAE between two blocks means their relative placement is uncertain even if each block individually is confident.

Secondary structure (3-state, P-SEA). Three-state secondary structure (P-SEA) collapses the eight DSSP classes into helix (a), strand (b), and coil (c). P-SEA assigns these from Cα geometry alone — distances and angles — without requiring backbone oxygens, so it works on any Cα trace.

Solvent-accessible surface area. Solvent-accessible surface area (SASA) is the area in Å² traced out by the centre of a 1.4 Å probe sphere (a water molecule) rolled over the protein's van der Waals surface (Shrake–Rupley / Lee–Richards construction). Buried residues have near-zero SASA; fully exposed residues can exceed 200 Å². The total SASA scales roughly with the number of surface residues.

Foldseek 3Di. The Foldseek 3Di string encodes local tertiary geometry as a 20-letter alphabet — one character per residue — derived from the relative positions of nearby Cα atoms. Unlike the amino-acid sequence, 3Di is a direct function of the 3D structure, so two proteins with the same fold have similar 3Di strings even at low sequence identity.

B-factor. For experimental (PDB) structures, the B-factor (temperature factor) quantifies the positional spread of each atom in the crystal — a combination of thermal vibration and static disorder — in units of Å². High B-factors mark flexible loops or poorly resolved regions; low B-factors mark the rigid, well-ordered core.

mmCIF coordinates. The mmCIF block holds the 3D Cartesian coordinates of each backbone atom (N, Cα, C, O) in ångströms. mmCIF is the PDB's canonical archive format — a tagged-loop text representation of the atomic model.

InterPro / GO / CATH / organism. Functional annotations link the protein to curated databases. InterPro entries identify conserved domains and families by matching the sequence against member-database signatures (Pfam, PROSITE, CDD, …). Gene Ontology (GO) terms describe molecular function, biological process, and cellular component in a controlled vocabulary. CATH places the structure in a hierarchical fold classification (Class/Architecture/Topology/Homologous-superfamily). The organism is the source species.

Rendered structure images. Structure images are PyMOL renders from six orthogonal camera directions. Cartoon representation draws helices as coils and strands as arrows; sticks shows the backbone as bonds; surface shows the solvent-excluded envelope. Rainbow coloring maps sequence position to hue (blue→red, N→C); chain coloring assigns a distinct color per polypeptide.

Sequence. This is the polypeptide sequence — one letter per residue, N-terminus first. Length ranges from a few dozen residues for small domains to over a thousand for large multi-domain proteins.

Secondary structure (8-state, DSSP). The SS8 string is DSSP's per-residue secondary-structure call. α-helix (H) means an i→i+4 H-bond ladder; β-strand (E) means the residue participates in a β-sheet; 3₁₀ (G) and π (I) are tighter and wider helices; T/S are turns/bends; '-' is loop.

Nearest PDB structures. Structural nearest neighbors (via Foldseek easy-search vs the PDB). Reported per hit: target PDB id, E-value, and alignment TM-score. A TM-score above ~0.5 is the conventional threshold for 'same fold'.